Protein AF-A0A7S4F0G0-F1 (afdb_monomer)

Foldseek 3Di:
DLVVLLVVLLVVLVVLLVVVPDDDDDDDPVVLVLLLLLLVLCLVPDPPPDPVVVVLLVVLVVLLVLLVVLVVLPPAPVLLPADPLLRVQADPCQLVQLLVLQLCLVVDSRLQSNLVSLVSSLVSLVVSVVVSDVDDDLSHSLSSLLSSVSVNSDNRVSVSLSSNSNRNDDDPVSVVSSVSNSSSSSSNSVRDSPPPVVPPDPDPPPPPDDDDDDDDDDDDDDPDDDPPPPDDPDDDDDDDDDDDDDDDDDDDDDDDDDDDDDDPPPPDDDPDDDDDDDDDDDDDDDDDDDDDDDDDDDDDDDDDDDDDDDDDDDDDDDDDDPDPPQQFLVNLLVVVVVVPDDSVLSNLLSVLPTRDNPSSVVLSVLLVSCVVSVQDSVLLSVLVSVDVDSVSSVVSSVVVVVVVVVVVVDDDDDDDDDDDDDDDDDDDDDDDDDDDDD

Sequence (438 aa):
SVVRVSSQAMASIATGAFYAVKGDYADDVESQLVRGAVHTFLLDRAPIEFEWLESACAQDATLRDHASTLRAHGLSLADIGLPHDVCERCSADSFSVAIEHLEALSSSRHPQRKLKCILRAWDAVLGVLALCSDSPSADDYLPTMAYVLTRAELERLVSDVCCVVNFASREDFEEMWVFHFIAAVGLMAQLSPTSSPASQPPAPPLLSESSDEARSGGEREHTAWPDLSAQEPQSEPEAPSSEARPPRSRVFGRSSIPKSSLLPFGSSRLIGRSSLDTQRSPDAQAAAAGLASARTHPNAPPPPPPSLSPSGVPTTARPDSPTPASTTAADTAAMLEAMGYSRDDAELGARSFGSDVNSAVSFLSQLQRLVEMGFARGASVNALTSTRDPEQVVQLLLDQQDTTCATGAHGNTVAGVRRAPLPPGRPPPPPPPPPPPP

Secondary structure (DSSP, 8-state):
-HHHHHHHHHHHHHHHHHTTS-S-----HHHHHHHHHHHHHHHHH-----THHHHHHHHHHHHHHHHHHHHHTT--TTTTT--HHHHHH--GGGGHHHHHHHHHHHH--SHHHHHHHHHHHHHHHHHHHHHH-SS--HHHHHHHHHHHHHHTT-TTHHHHHHHHHHH----HHHHHHHHHHHHHHHHHTT--TT--GGGSPPPPP------------------PPP-TT----------------------------------------------------------------------PPPPPPPPPP---------PPPPPPP---HHHHHHHHHHTT--HHHHHHHHHHHTT-HHHHHHHHHHHHHHHHTT--HHHHHHHHHH-S-HHHHHHHHHHHHHHHHHHTTS--------PPPPPPPPPPPPPPPPPPP-

Nearest PDB structures (foldseek):
  2ot3-assembly1_A  TM=6.936E-01  e=2.668E-04  Homo sapiens
  4ae4-assembly1_B  TM=8.293E-01  e=8.302E-01  Homo sapiens

pLDDT: mean 70.06, std 25.3, range [25.81, 98.62]

InterPro domains:
  IPR003123 VPS9 domain [PF02204] (97-171)
  IPR003123 VPS9 domain [PS51205] (57-197)
  IPR003123 VPS9 domain [SM00167] (94-213)
  IPR009060 UBA-like superfamily [SSF46934] (314-364)
  IPR015940 Ubiquitin-associated domain [PS50030] (356-400)
  IPR015940 Ubiquitin-associated domain [SM00165] (329-366)
  IPR015940 Ubiquitin-associated domain [SM00165] (367-399)
  IPR037191 VPS9 domain superfamily [G3DSA:1.20.1050.80] (57-201)
  IPR037191 VPS9 domain superfamily [SSF109993] (58-194)
  IPR045046 Vacuolar protein sorting-associated protein 9-like [PTHR23101] (59-167)

Structure (mmCIF, N/CA/C/O backbone):
data_AF-A0A7S4F0G0-F1
#
_entry.id   AF-A0A7S4F0G0-F1
#
loop_
_atom_site.group_PDB
_atom_site.id
_atom_site.type_symbol
_atom_site.label_atom_id
_atom_site.label_alt_id
_atom_site.label_comp_id
_atom_site.label_asym_id
_atom_site.label_entity_id
_atom_site.label_seq_id
_atom_site.pdbx_PDB_ins_code
_atom_site.Cartn_x
_atom_site.Cartn_y
_atom_site.Cartn_z
_atom_site.occupancy
_atom_site.B_iso_or_equiv
_atom_site.auth_seq_id
_atom_site.auth_comp_id
_atom_site.auth_asym_id
_atom_site.auth_atom_id
_atom_site.pdbx_PDB_model_num
ATOM 1 N N . SER A 1 1 ? -2.093 20.672 18.613 1.00 33.50 1 SER A N 1
ATOM 2 C CA . SER A 1 1 ? -0.789 20.744 17.914 1.00 33.50 1 SER A CA 1
ATOM 3 C C . SER A 1 1 ? -0.595 19.572 16.954 1.00 33.50 1 SER A C 1
ATOM 5 O O . SER A 1 1 ? -0.256 19.835 15.812 1.00 33.50 1 SER A O 1
ATOM 7 N N . VAL A 1 2 ? -0.899 18.327 17.347 1.00 30.78 2 VAL A N 1
ATOM 8 C CA . VAL A 1 2 ? -0.796 17.110 16.500 1.00 30.78 2 VAL A CA 1
ATOM 9 C C . VAL A 1 2 ? -1.600 17.192 15.185 1.00 30.78 2 VAL A C 1
ATOM 11 O O . VAL A 1 2 ? -1.079 16.872 14.123 1.00 30.78 2 VAL A O 1
ATOM 14 N N . VAL A 1 3 ? -2.817 17.747 15.214 1.00 33.41 3 VAL A N 1
ATOM 15 C CA . VAL A 1 3 ? -3.686 17.869 14.020 1.00 33.41 3 VAL A CA 1
ATOM 16 C C . VAL A 1 3 ? -3.116 18.809 12.938 1.00 33.41 3 VAL A C 1
ATOM 18 O O . VAL A 1 3 ? -3.305 18.567 11.751 1.00 33.41 3 VAL A O 1
ATOM 21 N N . ARG A 1 4 ? -2.357 19.852 13.314 1.00 34.34 4 ARG A N 1
ATOM 22 C CA . ARG A 1 4 ? -1.739 20.783 12.342 1.00 34.34 4 ARG A CA 1
ATOM 23 C C . ARG A 1 4 ? -0.532 20.179 11.619 1.00 34.34 4 ARG A C 1
ATOM 25 O O . ARG A 1 4 ? -0.258 20.562 10.490 1.00 34.34 4 ARG A O 1
ATOM 32 N N . VAL A 1 5 ? 0.173 19.245 12.258 1.00 41.19 5 VAL A N 1
ATOM 33 C CA . VAL A 1 5 ? 1.336 18.567 11.660 1.00 41.19 5 VAL A CA 1
ATOM 34 C C . VAL A 1 5 ? 0.882 17.543 10.611 1.00 41.19 5 VAL A C 1
ATOM 36 O O . VAL A 1 5 ? 1.520 17.412 9.571 1.00 41.19 5 VAL A O 1
ATOM 39 N N . SER A 1 6 ? -0.268 16.893 10.828 1.00 46.94 6 SER A N 1
ATOM 40 C CA . SER A 1 6 ? -0.843 15.913 9.895 1.00 46.94 6 SER A CA 1
ATOM 41 C C . SER A 1 6 ? -1.266 16.539 8.554 1.00 46.94 6 SER A C 1
ATOM 43 O O . SER A 1 6 ? -0.941 16.001 7.496 1.00 46.94 6 SER A O 1
ATOM 45 N N . SER A 1 7 ? -1.889 17.729 8.560 1.00 41.97 7 SER A N 1
ATOM 46 C CA . SER A 1 7 ? -2.300 18.388 7.307 1.00 41.97 7 SER A CA 1
ATOM 47 C C . SER A 1 7 ? -1.109 18.844 6.459 1.00 41.97 7 SER A C 1
ATOM 49 O O . SER A 1 7 ? -1.163 18.777 5.235 1.00 41.97 7 SER A O 1
ATOM 51 N N . GLN A 1 8 ? -0.021 19.290 7.094 1.00 43.97 8 GLN A N 1
ATOM 52 C CA . GLN A 1 8 ? 1.176 19.763 6.397 1.00 43.97 8 GLN A CA 1
ATOM 53 C C . GLN A 1 8 ? 2.011 18.600 5.836 1.00 43.97 8 GLN A C 1
ATOM 55 O O . GLN A 1 8 ? 2.534 18.705 4.729 1.00 43.97 8 GLN A O 1
ATOM 60 N N . ALA A 1 9 ? 2.069 17.471 6.550 1.00 47.88 9 ALA A N 1
ATOM 61 C CA . ALA A 1 9 ? 2.678 16.230 6.072 1.00 47.88 9 ALA A CA 1
ATOM 62 C C . ALA A 1 9 ? 1.962 15.683 4.827 1.00 47.88 9 ALA A C 1
ATOM 64 O O . ALA A 1 9 ? 2.594 15.432 3.802 1.00 47.88 9 ALA A O 1
ATOM 65 N N . MET A 1 10 ? 0.630 15.591 4.884 1.00 50.41 10 MET A N 1
ATOM 66 C CA . MET A 1 10 ? -0.190 15.133 3.760 1.00 50.41 10 MET A CA 1
ATOM 67 C C . MET A 1 10 ? -0.131 16.100 2.575 1.00 50.41 10 MET A C 1
ATOM 69 O O . MET A 1 10 ? -0.079 15.653 1.433 1.00 50.41 10 MET A O 1
ATOM 73 N N . ALA A 1 11 ? -0.057 17.411 2.828 1.00 48.53 11 ALA A N 1
ATOM 74 C CA . ALA A 1 11 ? 0.151 18.407 1.782 1.00 48.53 11 ALA A CA 1
ATOM 75 C C . ALA A 1 11 ? 1.522 18.257 1.102 1.00 48.53 11 ALA A C 1
ATOM 77 O O . ALA A 1 11 ? 1.584 18.346 -0.120 1.00 48.53 11 ALA A O 1
ATOM 78 N N . SER A 1 12 ? 2.606 17.971 1.835 1.00 47.66 12 SER A N 1
ATOM 79 C CA . SER A 1 12 ? 3.923 17.708 1.228 1.00 47.66 12 SER A CA 1
ATOM 80 C C . SER A 1 12 ? 3.946 16.416 0.406 1.00 47.66 12 SER A C 1
ATOM 82 O O . SER A 1 12 ? 4.486 16.416 -0.699 1.00 47.66 12 SER A O 1
ATOM 84 N N . ILE A 1 13 ? 3.312 15.342 0.893 1.00 49.19 13 ILE A N 1
ATOM 85 C CA . ILE A 1 13 ? 3.186 14.072 0.155 1.00 49.19 13 ILE A CA 1
ATOM 86 C C . ILE A 1 13 ? 2.348 14.273 -1.119 1.00 49.19 13 ILE A C 1
ATOM 88 O O . ILE A 1 13 ? 2.751 13.849 -2.202 1.00 49.19 13 ILE A O 1
ATOM 92 N N . ALA A 1 14 ? 1.222 14.987 -1.018 1.00 47.66 14 ALA A N 1
ATOM 93 C CA . ALA A 1 14 ? 0.362 15.309 -2.156 1.00 47.66 14 ALA A CA 1
ATOM 94 C C . ALA A 1 14 ? 1.043 16.254 -3.160 1.00 47.66 14 ALA A C 1
ATOM 96 O O . ALA A 1 14 ? 0.890 16.080 -4.366 1.00 47.66 14 ALA A O 1
ATOM 97 N N . THR A 1 15 ? 1.836 17.221 -2.685 1.00 45.41 15 THR A N 1
ATOM 98 C CA . THR A 1 15 ? 2.580 18.150 -3.550 1.00 45.41 15 THR A CA 1
ATOM 99 C C . THR A 1 15 ? 3.685 17.420 -4.313 1.00 45.41 15 THR A C 1
ATOM 101 O O . THR A 1 15 ? 3.851 17.667 -5.503 1.00 45.41 15 THR A O 1
ATOM 104 N N . GLY A 1 16 ? 4.383 16.468 -3.680 1.00 41.62 16 GLY A N 1
ATOM 105 C CA . GLY A 1 16 ? 5.347 15.597 -4.362 1.00 41.62 16 GLY A CA 1
ATOM 106 C C . GLY A 1 16 ? 4.706 14.752 -5.469 1.00 41.62 16 GLY A C 1
ATOM 107 O O . GLY A 1 16 ? 5.236 14.689 -6.576 1.00 41.62 16 GLY A O 1
ATOM 108 N N . ALA A 1 17 ? 3.516 14.194 -5.216 1.00 44.31 17 ALA A N 1
ATOM 109 C CA . ALA A 1 17 ? 2.753 13.447 -6.219 1.00 44.31 17 ALA A CA 1
ATOM 110 C C . ALA A 1 17 ? 2.306 14.324 -7.408 1.00 44.31 17 ALA A C 1
ATOM 112 O O . ALA A 1 17 ? 2.308 13.871 -8.551 1.00 44.31 17 ALA A O 1
ATOM 113 N N . PHE A 1 18 ? 1.971 15.595 -7.162 1.00 37.12 18 PHE A N 1
ATOM 114 C CA . PHE A 1 18 ? 1.452 16.510 -8.186 1.00 37.12 18 PHE A CA 1
ATOM 115 C C . PHE A 1 18 ? 2.499 16.944 -9.229 1.00 37.12 18 PHE A C 1
ATOM 117 O O . PHE A 1 18 ? 2.141 17.254 -10.365 1.00 37.12 18 PHE A O 1
ATOM 124 N N . TYR A 1 19 ? 3.793 16.944 -8.884 1.00 37.31 19 TYR A N 1
ATOM 125 C CA . TYR A 1 19 ? 4.866 17.315 -9.819 1.00 37.31 19 TYR A CA 1
ATOM 126 C C . TYR A 1 19 ? 5.300 16.180 -10.763 1.00 37.31 19 TYR A C 1
ATOM 128 O O . TYR A 1 19 ? 5.999 16.446 -11.739 1.00 37.31 19 TYR A O 1
ATOM 136 N N . ALA A 1 20 ? 4.846 14.942 -10.543 1.00 43.34 20 ALA A N 1
ATOM 137 C CA . ALA A 1 20 ? 5.181 13.797 -11.397 1.00 43.34 20 ALA A CA 1
ATOM 138 C C . ALA A 1 2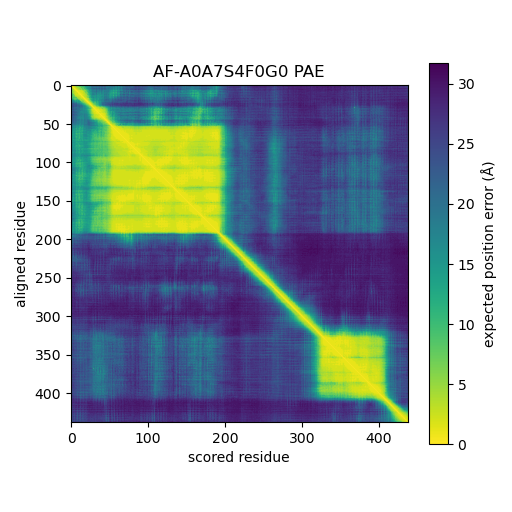0 ? 4.271 13.640 -12.640 1.00 43.34 20 ALA A C 1
ATOM 140 O O . ALA A 1 20 ? 4.568 12.829 -13.512 1.00 43.34 20 ALA A O 1
ATOM 141 N N . VAL A 1 21 ? 3.190 14.424 -12.765 1.00 39.91 21 VAL A N 1
ATOM 142 C CA . VAL A 1 21 ? 2.089 14.175 -13.729 1.00 39.91 21 VAL A CA 1
ATOM 143 C C . VAL A 1 21 ? 2.139 15.068 -14.990 1.00 39.91 21 VAL A C 1
ATOM 145 O O . VAL A 1 21 ? 1.178 15.165 -15.743 1.00 39.91 21 VAL A O 1
ATOM 148 N N . LYS A 1 22 ? 3.266 15.722 -15.303 1.00 34.12 22 LYS A N 1
ATOM 149 C CA . LYS A 1 22 ? 3.397 16.511 -16.550 1.00 34.12 22 LYS A CA 1
ATOM 150 C C . LYS A 1 22 ? 4.580 16.077 -17.413 1.00 34.12 22 LYS A C 1
ATOM 152 O O . LYS A 1 22 ? 5.596 16.760 -17.493 1.00 34.12 22 LYS A O 1
ATOM 157 N N . GLY A 1 23 ? 4.408 14.956 -18.104 1.00 34.44 23 GLY A N 1
ATOM 158 C CA . GLY A 1 23 ? 5.211 14.579 -19.265 1.00 34.44 23 GLY A CA 1
ATOM 159 C C . GLY A 1 23 ? 4.312 13.893 -20.288 1.00 34.44 23 GLY A C 1
ATOM 160 O O . GLY A 1 23 ? 3.770 12.835 -19.991 1.00 34.44 23 GLY A O 1
ATOM 161 N N . ASP A 1 24 ? 4.116 14.532 -21.442 1.00 36.62 24 ASP A N 1
ATOM 162 C CA . ASP A 1 24 ? 3.198 14.095 -22.497 1.00 36.62 24 ASP A CA 1
ATOM 163 C C . ASP A 1 24 ? 3.454 12.657 -22.976 1.00 36.62 24 ASP A C 1
ATOM 165 O O . ASP A 1 24 ? 4.593 12.201 -23.113 1.00 36.62 24 ASP A O 1
ATOM 169 N N . TYR A 1 25 ? 2.336 11.980 -23.236 1.00 49.03 25 TYR A N 1
ATOM 170 C CA . TYR A 1 25 ? 2.184 10.610 -23.712 1.00 49.03 25 TYR A CA 1
ATOM 171 C C . TYR A 1 25 ? 2.980 10.330 -24.998 1.00 49.03 25 TYR A C 1
ATOM 173 O O . TYR A 1 25 ? 2.712 10.907 -26.052 1.00 49.03 25 TYR A O 1
ATOM 181 N N . ALA A 1 26 ? 3.881 9.352 -24.928 1.00 36.47 26 ALA A N 1
ATOM 182 C CA . ALA A 1 26 ? 4.261 8.530 -26.069 1.00 36.47 26 ALA A CA 1
ATOM 183 C C . ALA A 1 26 ? 4.298 7.070 -25.598 1.00 36.47 26 ALA A C 1
ATOM 185 O O . ALA A 1 26 ? 5.057 6.725 -24.689 1.00 36.47 26 ALA A O 1
ATOM 186 N N . ASP A 1 27 ? 3.411 6.268 -26.185 1.00 48.53 27 ASP A N 1
ATOM 187 C CA . ASP A 1 27 ? 3.235 4.840 -25.945 1.00 48.53 27 ASP A CA 1
ATOM 188 C C . ASP A 1 27 ? 4.550 4.082 -26.129 1.00 48.53 27 ASP A C 1
ATOM 190 O O . ASP A 1 27 ? 5.082 4.028 -27.233 1.00 48.53 27 ASP A O 1
ATOM 194 N N . ASP A 1 28 ? 5.047 3.460 -25.060 1.00 54.38 28 ASP A N 1
ATOM 195 C CA . ASP A 1 28 ? 5.858 2.254 -25.194 1.00 54.38 28 ASP A CA 1
ATOM 196 C C . ASP A 1 28 ? 5.928 1.502 -23.860 1.00 54.38 28 ASP A C 1
ATOM 198 O O . ASP A 1 28 ? 6.477 1.989 -22.867 1.00 54.38 28 ASP A O 1
ATOM 202 N N . VAL A 1 29 ? 5.420 0.266 -23.848 1.00 52.53 29 VAL A N 1
ATOM 203 C CA . VAL A 1 29 ? 5.641 -0.721 -22.768 1.00 52.53 29 VAL A CA 1
ATOM 204 C C . VAL A 1 29 ? 7.148 -0.891 -22.505 1.00 52.53 29 VAL A C 1
ATOM 206 O O . VAL A 1 29 ? 7.593 -1.111 -21.379 1.00 52.53 29 VAL A O 1
ATOM 209 N N . GLU A 1 30 ? 7.953 -0.696 -23.550 1.00 49.38 30 GLU A N 1
ATOM 210 C CA . GLU A 1 30 ? 9.411 -0.666 -23.523 1.00 49.38 30 GLU A CA 1
ATOM 211 C C . GLU A 1 30 ? 9.984 0.499 -22.692 1.00 49.38 30 GLU A C 1
ATOM 213 O O . GLU A 1 30 ? 10.935 0.307 -21.933 1.00 49.38 30 GLU A O 1
ATOM 218 N N . SER A 1 31 ? 9.357 1.677 -22.737 1.00 56.19 31 SER A N 1
ATOM 219 C CA . SER A 1 31 ? 9.749 2.863 -21.962 1.00 56.19 31 SER A CA 1
ATOM 220 C C . SER A 1 31 ? 9.492 2.673 -20.465 1.00 56.19 31 SER A C 1
ATOM 222 O O . SER A 1 31 ? 10.307 3.078 -19.633 1.00 56.19 31 SER A O 1
ATOM 224 N N . GLN A 1 32 ? 8.402 1.990 -20.099 1.00 52.91 32 GLN A N 1
ATOM 225 C CA . GLN A 1 32 ? 8.109 1.670 -18.699 1.00 52.91 32 GLN A CA 1
ATOM 226 C C . GLN A 1 32 ? 9.092 0.641 -18.125 1.00 52.91 32 GLN A C 1
ATOM 228 O O . GLN A 1 32 ? 9.574 0.809 -17.003 1.00 52.91 32 GLN A O 1
ATOM 233 N N . LEU A 1 33 ? 9.456 -0.382 -18.908 1.00 52.97 33 LEU A N 1
ATOM 234 C CA . LEU A 1 33 ? 10.421 -1.403 -18.490 1.00 52.97 33 LEU A CA 1
ATOM 235 C C . LEU A 1 33 ? 11.829 -0.812 -18.300 1.00 52.97 33 LEU A C 1
ATOM 237 O O . LEU A 1 33 ? 12.488 -1.095 -17.299 1.00 52.97 33 LEU A O 1
ATOM 241 N N . VAL A 1 34 ? 12.270 0.048 -19.226 1.00 54.84 34 VAL A N 1
ATOM 242 C CA . VAL A 1 34 ? 13.569 0.739 -19.147 1.00 54.84 34 VAL A CA 1
ATOM 243 C C . VAL A 1 34 ? 13.591 1.743 -17.993 1.00 54.84 34 VAL A C 1
ATOM 245 O O . VAL A 1 34 ? 14.572 1.782 -17.251 1.00 54.84 34 VAL A O 1
ATOM 248 N N . ARG A 1 35 ? 12.506 2.499 -17.760 1.00 60.53 35 ARG A N 1
ATOM 249 C CA . ARG A 1 35 ? 12.394 3.356 -16.565 1.00 60.53 35 ARG A CA 1
ATOM 250 C C . ARG A 1 35 ? 12.496 2.540 -15.286 1.00 60.53 35 ARG A C 1
ATOM 252 O O . ARG A 1 35 ? 13.270 2.919 -14.416 1.00 60.53 35 ARG A O 1
ATOM 259 N N . GLY A 1 36 ? 11.780 1.419 -15.190 1.00 56.19 36 GLY A N 1
ATOM 260 C CA . GLY A 1 36 ? 11.868 0.513 -14.046 1.00 56.19 36 GLY A CA 1
ATOM 261 C C . GLY A 1 36 ? 13.302 0.038 -13.801 1.00 56.19 36 GLY A C 1
ATOM 262 O O . GLY A 1 36 ? 13.821 0.211 -12.706 1.00 56.19 36 GLY A O 1
ATOM 263 N N . ALA A 1 37 ? 13.971 -0.465 -14.839 1.00 53.44 37 ALA A N 1
ATOM 264 C CA . ALA A 1 37 ? 15.343 -0.971 -14.788 1.00 53.44 37 ALA A CA 1
ATOM 265 C C . ALA A 1 37 ? 16.387 0.084 -14.372 1.00 53.44 37 ALA A C 1
ATOM 267 O O . ALA A 1 37 ? 17.192 -0.157 -13.468 1.00 53.44 37 ALA A O 1
ATOM 268 N N . VAL A 1 38 ? 16.357 1.267 -14.994 1.00 58.50 38 VAL A N 1
ATOM 269 C CA . VAL A 1 38 ? 17.258 2.385 -14.663 1.00 58.50 38 VAL A CA 1
ATOM 270 C C . VAL A 1 38 ? 17.012 2.862 -13.233 1.00 58.50 38 VAL A C 1
ATOM 272 O O . VAL A 1 38 ? 17.955 3.146 -12.495 1.00 58.50 38 VAL A O 1
ATOM 275 N N . HIS A 1 39 ? 15.751 2.895 -12.807 1.00 59.16 39 HIS A N 1
ATOM 276 C CA . HIS A 1 39 ? 15.385 3.312 -11.464 1.00 59.16 39 HIS A CA 1
ATOM 277 C C . HIS A 1 39 ? 15.866 2.327 -10.393 1.00 59.16 39 HIS A C 1
ATOM 279 O O . HIS A 1 39 ? 16.403 2.734 -9.361 1.00 59.16 39 HIS A O 1
ATOM 285 N N . THR A 1 40 ? 15.719 1.026 -10.642 1.00 55.09 40 THR A N 1
ATOM 286 C CA . THR A 1 40 ? 16.234 -0.031 -9.764 1.00 55.09 40 THR A CA 1
ATOM 287 C C . THR A 1 40 ? 17.749 0.054 -9.635 1.00 55.09 40 THR A C 1
ATOM 289 O O . THR A 1 40 ? 18.269 -0.009 -8.524 1.00 55.09 40 THR A O 1
ATOM 292 N N . PHE A 1 41 ? 18.455 0.278 -10.746 1.00 57.22 41 PHE A N 1
ATOM 293 C CA . PHE A 1 41 ? 19.907 0.434 -10.748 1.00 57.22 41 PHE A CA 1
ATOM 294 C C . PHE A 1 41 ? 20.375 1.655 -9.936 1.00 57.22 41 PHE A C 1
ATOM 296 O O . PHE A 1 41 ? 21.350 1.565 -9.187 1.00 57.22 41 PHE A O 1
ATOM 303 N N . LEU A 1 42 ? 19.672 2.788 -10.046 1.00 59.78 42 LEU A N 1
ATOM 304 C CA . LEU A 1 42 ? 20.006 4.009 -9.307 1.00 59.78 42 LEU A CA 1
ATOM 305 C C . LEU A 1 42 ? 19.760 3.870 -7.799 1.00 59.78 42 LEU A C 1
ATOM 307 O O . LEU A 1 42 ? 20.603 4.300 -7.011 1.00 59.78 42 LEU A O 1
ATOM 311 N N . LEU A 1 43 ? 18.653 3.236 -7.398 1.00 62.22 43 LEU A N 1
ATOM 312 C CA . LEU A 1 43 ? 18.324 3.023 -5.984 1.00 62.22 43 LEU A CA 1
ATOM 313 C C . LEU A 1 43 ? 19.268 2.041 -5.276 1.00 62.22 43 LEU A C 1
ATOM 315 O O . LEU A 1 43 ? 19.453 2.151 -4.066 1.00 62.22 43 LEU A O 1
ATOM 319 N N . ASP A 1 44 ? 19.852 1.086 -6.002 1.00 61.38 44 ASP A N 1
ATOM 320 C CA . ASP A 1 44 ? 20.694 0.044 -5.402 1.00 61.38 44 ASP A CA 1
ATOM 321 C C . ASP A 1 44 ? 22.172 0.464 -5.274 1.00 61.38 44 ASP A C 1
ATOM 323 O O . ASP A 1 44 ? 22.905 -0.060 -4.435 1.00 61.38 44 ASP A O 1
ATOM 327 N N . ARG A 1 45 ? 22.630 1.438 -6.079 1.00 55.25 45 ARG A N 1
ATOM 328 C CA . ARG A 1 45 ? 24.043 1.867 -6.115 1.00 55.25 45 ARG A CA 1
ATOM 329 C C . ARG A 1 45 ? 24.354 3.219 -5.501 1.00 55.25 45 ARG A C 1
ATOM 331 O O . ARG A 1 45 ? 25.512 3.445 -5.146 1.00 55.25 45 ARG A O 1
ATOM 338 N N . ALA A 1 46 ? 23.378 4.106 -5.374 1.00 52.47 46 ALA A N 1
ATOM 339 C CA . ALA A 1 46 ? 23.581 5.388 -4.725 1.00 52.47 46 ALA A CA 1
ATOM 340 C C . ALA A 1 46 ? 22.690 5.449 -3.481 1.00 52.47 46 ALA A C 1
ATOM 342 O O . ALA A 1 46 ? 21.467 5.427 -3.624 1.00 52.47 46 ALA A O 1
ATOM 343 N N . PRO A 1 47 ? 23.250 5.561 -2.260 1.00 52.28 47 PRO A N 1
ATOM 344 C CA . PRO A 1 47 ? 22.486 6.104 -1.152 1.00 52.28 47 PRO A CA 1
ATOM 345 C C . PRO A 1 47 ? 22.228 7.568 -1.508 1.00 52.28 47 PRO A C 1
ATOM 347 O O . PRO A 1 47 ? 23.034 8.447 -1.215 1.00 52.28 47 PRO A O 1
ATOM 350 N N . ILE A 1 48 ? 21.163 7.821 -2.267 1.00 53.94 48 ILE A N 1
ATOM 351 C CA . ILE A 1 48 ? 20.749 9.181 -2.559 1.00 53.94 48 ILE A CA 1
ATOM 352 C C . ILE A 1 48 ? 20.204 9.713 -1.236 1.00 53.94 48 ILE A C 1
ATOM 354 O O . ILE A 1 48 ? 19.111 9.341 -0.804 1.00 53.94 48 ILE A O 1
ATOM 358 N N . GLU A 1 49 ? 21.021 10.515 -0.555 1.00 48.88 49 GLU A N 1
ATOM 359 C CA . GLU A 1 49 ? 20.621 11.307 0.603 1.00 48.88 49 GLU A CA 1
ATOM 360 C C . GLU A 1 49 ? 19.618 12.347 0.121 1.00 48.88 49 GLU A C 1
ATOM 362 O O . GLU A 1 49 ? 19.950 13.461 -0.276 1.00 48.88 49 GLU A O 1
ATOM 367 N N . PHE A 1 50 ? 18.364 11.931 0.057 1.00 60.03 50 PHE A N 1
ATOM 368 C CA . PHE A 1 50 ? 17.288 12.829 -0.269 1.00 60.03 50 PHE A CA 1
ATOM 369 C C . PHE A 1 50 ? 16.915 13.648 0.966 1.00 60.03 50 PHE A C 1
ATOM 371 O O . PHE A 1 50 ? 16.659 13.104 2.031 1.00 60.03 50 PHE A O 1
ATOM 378 N N . GLU A 1 51 ? 16.830 14.964 0.827 1.00 54.91 51 GLU A N 1
ATOM 379 C CA . GLU A 1 51 ? 16.497 15.882 1.927 1.00 54.91 51 GLU A CA 1
ATOM 380 C C . GLU A 1 51 ? 15.097 15.609 2.525 1.00 54.91 51 GLU A C 1
ATOM 382 O O . GLU A 1 51 ? 14.855 15.816 3.713 1.00 54.91 51 GLU A O 1
ATOM 387 N N . TRP A 1 52 ? 14.175 15.029 1.743 1.00 63.97 52 TRP A N 1
ATOM 388 C CA . TRP A 1 52 ? 12.872 14.580 2.254 1.00 63.97 52 TRP A CA 1
ATOM 389 C C . TRP A 1 52 ? 12.958 13.393 3.215 1.00 63.97 52 TRP A C 1
ATOM 391 O O . TRP A 1 52 ? 11.982 13.106 3.910 1.00 63.97 52 TRP A O 1
ATOM 401 N N . LEU A 1 53 ? 14.101 12.707 3.276 1.00 72.19 53 LEU A N 1
ATOM 402 C CA . LEU A 1 53 ? 14.290 11.549 4.137 1.00 72.19 53 LEU A CA 1
ATOM 403 C C . LEU A 1 53 ? 14.210 11.950 5.615 1.00 72.19 53 LEU A C 1
ATOM 405 O O . LEU A 1 53 ? 13.616 11.212 6.390 1.00 72.19 53 LEU A O 1
ATOM 409 N N . GLU A 1 54 ? 14.709 13.127 6.009 1.00 81.69 54 GLU A N 1
ATOM 410 C CA . GLU A 1 54 ? 14.660 13.565 7.413 1.00 81.69 54 GLU A CA 1
ATOM 411 C C . GLU A 1 54 ? 13.229 13.866 7.872 1.00 81.69 54 GLU A C 1
ATOM 413 O O . GLU A 1 54 ? 12.791 13.399 8.927 1.00 81.69 54 GLU A O 1
ATOM 418 N N . SER A 1 55 ? 12.467 14.596 7.049 1.00 86.56 55 SER A N 1
ATOM 419 C CA . SER A 1 55 ? 11.062 14.897 7.338 1.00 86.56 55 SER A CA 1
ATOM 420 C C . SER A 1 55 ? 10.210 13.625 7.356 1.00 86.56 55 SER A C 1
ATOM 422 O O . SER A 1 55 ? 9.430 13.426 8.290 1.00 86.56 55 SER A O 1
ATOM 424 N N . ALA A 1 56 ? 10.411 12.729 6.382 1.00 88.62 56 ALA A N 1
ATOM 425 C CA . ALA A 1 56 ? 9.735 11.436 6.339 1.00 88.62 56 ALA A CA 1
ATOM 426 C C . ALA A 1 56 ? 10.085 10.569 7.560 1.00 88.62 56 ALA A C 1
ATOM 428 O O . ALA A 1 56 ? 9.181 10.018 8.177 1.00 88.62 56 ALA A O 1
ATOM 429 N N . CYS A 1 57 ? 11.354 10.520 7.985 1.00 90.25 57 CYS A N 1
ATOM 430 C CA . CYS A 1 57 ? 11.769 9.754 9.165 1.00 90.25 57 CYS A CA 1
ATOM 431 C C . CYS A 1 57 ? 11.119 10.263 10.464 1.00 90.25 57 CYS A C 1
ATOM 433 O O . CYS A 1 57 ? 10.709 9.462 11.307 1.00 90.25 57 CYS A O 1
ATOM 435 N N . ALA A 1 58 ? 10.994 11.583 10.641 1.00 92.56 58 ALA A N 1
ATOM 436 C CA . ALA A 1 58 ? 10.304 12.145 11.805 1.00 92.56 58 ALA A CA 1
ATOM 437 C C . ALA A 1 58 ? 8.801 11.800 11.806 1.00 92.56 58 ALA A C 1
ATOM 439 O O . ALA A 1 58 ? 8.216 11.496 12.853 1.00 92.56 58 ALA A O 1
ATOM 440 N N . GLN A 1 59 ? 8.175 11.817 10.627 1.00 94.75 59 GLN A N 1
ATOM 441 C CA . GLN A 1 59 ? 6.773 11.436 10.463 1.00 94.75 59 GLN A CA 1
ATOM 442 C C . GLN A 1 59 ? 6.560 9.930 10.661 1.00 94.75 59 GLN A C 1
ATOM 444 O O . GLN A 1 59 ? 5.587 9.551 11.309 1.00 94.75 59 GLN A O 1
ATOM 449 N N . ASP A 1 60 ? 7.488 9.088 10.199 1.00 96.31 60 ASP A N 1
ATOM 450 C CA . ASP A 1 60 ? 7.491 7.642 10.445 1.00 96.31 60 ASP A CA 1
ATOM 451 C C . ASP A 1 60 ? 7.445 7.340 11.942 1.00 96.31 60 ASP A C 1
ATOM 453 O O . ASP A 1 60 ? 6.604 6.565 12.394 1.00 96.31 60 ASP A O 1
ATOM 457 N N . ALA A 1 61 ? 8.310 7.990 12.729 1.00 95.88 61 ALA A N 1
ATOM 458 C CA . ALA A 1 61 ? 8.305 7.830 14.179 1.00 95.88 61 ALA A CA 1
ATOM 459 C C . ALA A 1 61 ? 6.972 8.258 14.803 1.00 95.88 61 ALA A C 1
ATOM 461 O O . ALA A 1 61 ? 6.392 7.514 15.590 1.00 95.88 61 ALA A O 1
ATOM 462 N N . THR A 1 62 ? 6.444 9.408 14.380 1.00 96.50 62 THR A N 1
ATOM 463 C CA . THR A 1 62 ? 5.167 9.930 14.881 1.00 96.50 62 THR A CA 1
ATOM 464 C C . THR A 1 62 ? 4.000 8.983 14.582 1.00 96.50 62 THR A C 1
ATOM 466 O O . THR A 1 62 ? 3.200 8.696 15.473 1.00 96.50 62 THR A O 1
ATOM 469 N N . LEU A 1 63 ? 3.890 8.479 13.347 1.00 96.62 63 LEU A N 1
ATOM 470 C CA . LEU A 1 63 ? 2.819 7.555 12.961 1.00 96.62 63 LEU A CA 1
ATOM 471 C C . LEU A 1 63 ? 2.957 6.196 13.645 1.00 96.62 63 LEU A C 1
ATOM 473 O O . LEU A 1 63 ? 1.947 5.626 14.053 1.00 96.62 63 LEU A O 1
ATOM 477 N N . ARG A 1 64 ? 4.183 5.695 13.817 1.00 97.12 64 ARG A N 1
ATOM 478 C CA . ARG A 1 64 ? 4.448 4.438 14.525 1.00 97.12 64 ARG A CA 1
ATOM 479 C C . ARG A 1 64 ? 4.038 4.520 15.994 1.00 97.12 64 ARG A C 1
ATOM 481 O O . ARG A 1 64 ? 3.333 3.637 16.483 1.00 97.12 64 ARG A O 1
ATOM 488 N N . ASP A 1 65 ? 4.422 5.595 16.679 1.00 97.44 65 ASP A N 1
ATOM 489 C CA . ASP A 1 65 ? 4.053 5.832 18.078 1.00 97.44 65 ASP A CA 1
ATOM 490 C C . ASP A 1 65 ? 2.533 5.994 18.228 1.00 97.44 65 ASP A C 1
ATOM 492 O O . ASP A 1 65 ? 1.922 5.474 19.168 1.00 97.44 65 ASP A O 1
ATOM 496 N N . HIS A 1 66 ? 1.898 6.660 17.261 1.00 97.31 66 HIS A N 1
ATOM 497 C CA . HIS A 1 66 ? 0.450 6.807 17.217 1.00 97.31 66 HIS A CA 1
ATOM 498 C C . HIS A 1 66 ? -0.269 5.465 17.010 1.00 97.31 66 HIS A C 1
ATOM 500 O O . HIS A 1 66 ? -1.161 5.129 17.789 1.00 97.31 66 HIS A O 1
ATOM 506 N N . ALA A 1 67 ? 0.157 4.657 16.036 1.00 97.12 67 ALA A N 1
ATOM 507 C CA . ALA A 1 67 ? -0.377 3.316 15.801 1.00 97.12 67 ALA A CA 1
ATOM 508 C C . ALA A 1 67 ? -0.202 2.409 17.032 1.00 97.12 67 ALA A C 1
ATOM 510 O O . ALA A 1 67 ? -1.135 1.715 17.433 1.00 97.12 67 ALA A O 1
ATOM 511 N N . SER A 1 68 ? 0.965 2.460 17.683 1.00 97.19 68 SER A N 1
ATOM 512 C CA . SER A 1 68 ? 1.220 1.762 18.951 1.00 97.19 68 SER A CA 1
ATOM 513 C C . SER A 1 68 ? 0.245 2.200 20.050 1.00 97.19 68 SER A C 1
ATOM 515 O O . SER A 1 68 ? -0.351 1.364 20.731 1.00 97.19 68 SER A O 1
ATOM 517 N N . THR A 1 69 ? -0.002 3.508 20.167 1.00 96.69 69 THR A N 1
ATOM 518 C CA . THR A 1 69 ? -0.970 4.063 21.122 1.00 96.69 69 THR A CA 1
ATOM 519 C C . THR A 1 69 ? -2.386 3.564 20.839 1.00 96.69 69 THR A C 1
ATOM 521 O O . THR A 1 69 ? -3.046 3.086 21.760 1.00 96.69 69 THR A O 1
ATOM 524 N N . LEU A 1 70 ? -2.858 3.620 19.590 1.00 96.00 70 LEU A N 1
ATOM 525 C CA . LEU A 1 70 ? -4.191 3.135 19.204 1.00 96.00 70 LEU A CA 1
ATOM 526 C C . LEU A 1 70 ? -4.371 1.643 19.521 1.00 96.00 70 LEU A C 1
ATOM 528 O O . LEU A 1 70 ? -5.399 1.246 20.070 1.00 96.00 70 LEU A O 1
ATOM 532 N N . ARG A 1 71 ? -3.345 0.825 19.258 1.00 95.31 71 ARG A N 1
ATOM 533 C CA . ARG A 1 71 ? -3.348 -0.601 19.610 1.00 95.31 71 ARG A CA 1
ATOM 534 C C . ARG A 1 71 ? -3.397 -0.840 21.112 1.00 95.31 71 ARG A C 1
ATOM 536 O O . ARG A 1 71 ? -4.174 -1.677 21.560 1.00 95.31 71 ARG A O 1
ATOM 543 N N . ALA A 1 72 ? -2.603 -0.102 21.889 1.00 95.94 72 ALA A N 1
ATOM 544 C CA . ALA A 1 72 ? -2.592 -0.215 23.347 1.00 95.94 72 ALA A CA 1
ATOM 545 C C . ALA A 1 72 ? -3.952 0.142 23.974 1.00 95.94 72 ALA A C 1
ATOM 547 O O . ALA A 1 72 ? -4.318 -0.421 25.002 1.00 95.94 72 ALA A O 1
ATOM 548 N N . HIS A 1 73 ? -4.716 1.032 23.334 1.00 95.69 73 HIS A N 1
ATOM 549 C CA . HIS A 1 73 ? -6.080 1.382 23.744 1.00 95.69 73 HIS A CA 1
ATOM 550 C C . HIS A 1 73 ? -7.143 0.389 23.253 1.00 95.69 73 HIS A C 1
ATOM 552 O O . HIS A 1 73 ? -8.313 0.548 23.585 1.00 95.69 73 HIS A O 1
ATOM 558 N N . GLY A 1 74 ? -6.755 -0.644 22.500 1.00 95.00 74 GLY A N 1
ATOM 559 C CA . GLY A 1 74 ? -7.675 -1.674 22.034 1.00 95.00 74 GLY A CA 1
ATOM 560 C C . GLY A 1 74 ? -8.662 -1.179 20.980 1.00 95.00 74 GLY A C 1
ATOM 561 O O . GLY A 1 74 ? -9.811 -1.609 21.014 1.00 95.00 74 GLY A O 1
ATOM 562 N N . LEU A 1 75 ? -8.220 -0.301 20.064 1.00 94.81 75 LEU A N 1
ATOM 563 C CA . LEU A 1 75 ? -9.030 0.173 18.937 1.00 94.81 75 LEU A CA 1
ATOM 564 C C . LEU A 1 75 ? -9.787 -1.000 18.285 1.00 94.81 75 LEU A C 1
ATOM 566 O O . LEU A 1 75 ? -9.183 -2.011 17.907 1.00 94.81 75 LEU A O 1
ATOM 570 N N . SER A 1 76 ? -11.105 -0.862 18.169 1.00 95.25 76 SER A N 1
ATOM 571 C CA . SER A 1 76 ? -12.010 -1.853 17.586 1.00 95.25 76 SER A CA 1
ATOM 572 C C . SER A 1 76 ? -12.503 -1.429 16.198 1.00 95.25 76 SER A C 1
ATOM 574 O O . SER A 1 76 ? -12.351 -0.280 15.787 1.00 95.25 76 SER A O 1
ATOM 576 N N . LEU A 1 77 ? -13.117 -2.365 15.465 1.00 95.12 77 LEU A N 1
ATOM 577 C CA . LEU A 1 77 ? -13.752 -2.078 14.171 1.00 95.12 77 LEU A CA 1
ATOM 578 C C . LEU A 1 77 ? -14.941 -1.109 14.309 1.00 95.12 77 LEU A C 1
ATOM 580 O O . LEU A 1 77 ? -15.211 -0.332 13.400 1.00 95.12 77 LEU A O 1
ATOM 584 N N . ALA A 1 78 ? -15.618 -1.100 15.460 1.00 94.81 78 ALA A N 1
ATOM 585 C CA . ALA A 1 78 ? -16.709 -0.164 15.718 1.00 94.81 78 ALA A CA 1
ATOM 586 C C . ALA A 1 78 ? -16.198 1.277 15.903 1.00 94.81 78 ALA A C 1
ATOM 588 O O . ALA A 1 78 ? -16.851 2.222 15.465 1.00 94.81 78 ALA A O 1
ATOM 589 N N . ASP A 1 79 ? -15.009 1.449 16.493 1.00 94.00 79 ASP A N 1
ATOM 590 C CA . ASP A 1 79 ? -14.424 2.774 16.756 1.00 94.00 79 ASP A CA 1
ATOM 591 C C . ASP A 1 79 ? -14.011 3.506 15.469 1.00 94.00 79 ASP A C 1
ATOM 593 O O . ASP A 1 79 ? -13.937 4.733 15.445 1.00 94.00 79 ASP A O 1
ATOM 597 N N . ILE A 1 80 ? -13.765 2.768 14.381 1.00 94.88 80 ILE A N 1
ATOM 598 C CA . ILE A 1 80 ? -13.481 3.343 13.057 1.00 94.88 80 ILE A CA 1
ATOM 599 C C . ILE A 1 80 ? -14.751 3.587 12.223 1.00 94.88 80 ILE A C 1
ATOM 601 O O . ILE A 1 80 ? -14.647 3.974 11.062 1.00 94.88 80 ILE A O 1
ATOM 605 N N . GLY A 1 81 ? -15.939 3.376 12.803 1.00 93.50 81 GLY A N 1
ATOM 606 C CA . GLY A 1 81 ? -17.223 3.678 12.171 1.00 93.50 81 GLY A CA 1
ATOM 607 C C . GLY A 1 81 ? -17.727 2.626 11.183 1.00 93.50 81 GLY A C 1
ATOM 608 O O . GLY A 1 81 ? -18.570 2.954 10.351 1.00 93.50 81 GLY A O 1
ATOM 609 N N . LEU A 1 82 ? -17.239 1.380 11.253 1.00 93.94 82 LEU A N 1
ATOM 610 C CA . LEU A 1 82 ? -17.748 0.323 10.379 1.00 93.94 82 LEU A CA 1
ATOM 611 C C . LEU A 1 82 ? -19.190 -0.076 10.733 1.00 93.94 82 LEU A C 1
ATOM 613 O O . LEU A 1 82 ? -19.564 -0.056 11.912 1.00 93.94 82 LEU A O 1
ATOM 617 N N . PRO A 1 83 ? -19.994 -0.498 9.737 1.00 94.38 83 PRO A N 1
ATOM 618 C CA . PRO A 1 83 ? -21.337 -1.014 9.970 1.00 94.38 83 PRO A CA 1
ATOM 619 C C . PRO A 1 83 ? -21.357 -2.162 10.993 1.00 94.38 83 PRO A C 1
ATOM 621 O O . PRO A 1 83 ? -20.438 -2.984 11.066 1.00 94.38 83 PRO A O 1
ATOM 624 N N . HIS A 1 84 ? -22.414 -2.223 11.805 1.00 94.06 84 HIS A N 1
ATOM 625 C CA . HIS A 1 84 ? -22.531 -3.190 12.904 1.00 94.06 84 HIS A CA 1
ATOM 626 C C . HIS A 1 84 ? -22.502 -4.646 12.418 1.00 94.06 84 HIS A C 1
ATOM 628 O O . HIS A 1 84 ? -21.867 -5.497 13.027 1.00 94.06 84 HIS A O 1
ATOM 634 N N . ASP A 1 85 ? -23.150 -4.919 11.292 1.00 93.31 85 ASP A N 1
ATOM 635 C CA . ASP A 1 85 ? -23.170 -6.207 10.601 1.00 93.31 85 ASP A CA 1
ATOM 636 C C . ASP A 1 85 ? -21.777 -6.653 10.136 1.00 93.31 85 ASP A C 1
ATOM 638 O O . ASP A 1 85 ? -21.445 -7.836 10.244 1.00 93.31 85 ASP A O 1
ATOM 642 N N . VAL A 1 86 ? -20.933 -5.715 9.693 1.00 94.56 86 VAL A N 1
ATOM 643 C CA . VAL A 1 86 ? -19.519 -5.996 9.410 1.00 94.56 86 VAL A CA 1
ATOM 644 C C . VAL A 1 86 ? -18.785 -6.302 10.713 1.00 94.56 86 VAL A C 1
ATOM 646 O O . VAL A 1 86 ? -18.106 -7.322 10.797 1.00 94.56 86 VAL A O 1
ATOM 649 N N . CYS A 1 87 ? -18.970 -5.486 11.754 1.00 95.50 87 CYS A N 1
ATOM 650 C CA . CYS A 1 87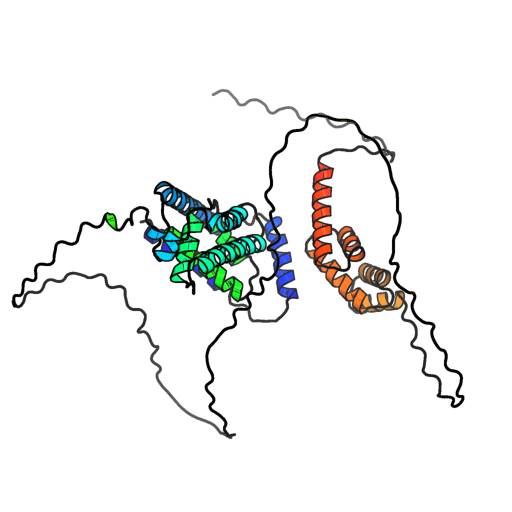 ? -18.325 -5.678 13.057 1.00 95.50 87 CYS A CA 1
ATOM 651 C C . CYS A 1 87 ? -18.691 -7.010 13.740 1.00 95.50 87 CYS A C 1
ATOM 653 O O . CYS A 1 87 ? -17.852 -7.591 14.421 1.00 95.50 87 CYS A O 1
ATOM 655 N N . GLU A 1 88 ? -19.918 -7.508 13.571 1.00 95.50 88 GLU A N 1
ATOM 656 C CA . GLU A 1 88 ? -20.353 -8.796 14.132 1.00 95.50 88 GLU A CA 1
ATOM 657 C C . GLU A 1 88 ? -19.725 -10.001 13.423 1.00 95.50 88 GLU A C 1
ATOM 659 O O . GLU A 1 88 ? -19.490 -11.040 14.044 1.00 95.50 88 GLU A O 1
ATOM 664 N N . ARG A 1 89 ? -19.481 -9.886 12.114 1.00 95.44 89 ARG A N 1
ATOM 665 C CA . ARG A 1 89 ? -18.974 -10.987 11.279 1.00 95.44 89 ARG A CA 1
ATOM 666 C C . ARG A 1 89 ? -17.457 -11.028 11.205 1.00 95.44 89 ARG A C 1
ATOM 668 O O . ARG A 1 89 ? -16.875 -12.100 11.054 1.00 95.44 89 ARG A O 1
ATOM 675 N N . CYS A 1 90 ? -16.834 -9.863 11.266 1.00 96.00 90 CYS A N 1
ATOM 676 C CA . CYS A 1 90 ? -15.412 -9.688 11.086 1.00 96.00 90 CYS A CA 1
ATOM 677 C C . CYS A 1 90 ? -14.745 -9.571 12.480 1.00 96.00 90 CYS A C 1
ATOM 679 O O . CYS A 1 90 ? -15.075 -8.711 13.293 1.00 96.00 90 CYS A O 1
ATOM 681 N N . SER A 1 91 ? -13.791 -10.455 12.774 1.00 93.50 91 SER A N 1
ATOM 682 C CA . SER A 1 91 ? -12.948 -10.390 13.977 1.00 93.50 91 SER A CA 1
ATOM 683 C C . SER A 1 91 ? -11.692 -9.543 13.739 1.00 93.50 91 SER A C 1
ATOM 685 O O . SER A 1 91 ? -11.318 -9.273 12.598 1.00 93.50 91 SER A O 1
ATOM 687 N N . ALA A 1 92 ? -10.974 -9.190 14.809 1.00 88.75 92 ALA A N 1
ATOM 688 C CA . ALA A 1 92 ? -9.668 -8.527 14.707 1.00 88.75 92 ALA A CA 1
ATOM 689 C C . ALA A 1 92 ? -8.669 -9.281 13.804 1.00 88.75 92 ALA A C 1
ATOM 691 O O . ALA A 1 92 ? -7.902 -8.653 13.075 1.00 88.75 92 ALA A O 1
ATOM 692 N N . ASP A 1 93 ? -8.716 -10.615 13.817 1.00 95.38 93 ASP A N 1
ATOM 693 C CA . ASP A 1 93 ? -7.799 -11.479 13.064 1.00 95.38 93 ASP A CA 1
ATOM 694 C C . ASP A 1 93 ? -8.228 -11.687 11.605 1.00 95.38 93 ASP A C 1
ATOM 696 O O . ASP A 1 93 ? -7.468 -12.241 10.804 1.00 95.38 93 ASP A O 1
ATOM 700 N N . SER A 1 94 ? -9.430 -11.225 11.234 1.00 97.38 94 SER A N 1
ATOM 701 C CA . SER A 1 94 ? -9.969 -11.385 9.875 1.00 97.38 94 SER A CA 1
ATOM 702 C C . SER A 1 94 ? -9.092 -10.707 8.823 1.00 97.38 94 SER A C 1
ATOM 704 O O . SER A 1 94 ? -9.065 -11.141 7.678 1.00 97.38 94 SER A O 1
ATOM 706 N N . PHE A 1 95 ? -8.317 -9.695 9.221 1.00 97.75 95 PHE A N 1
ATOM 707 C CA . PHE A 1 95 ? -7.426 -8.944 8.338 1.00 97.75 95 PHE A CA 1
ATOM 708 C C . PHE A 1 95 ? -5.943 -9.337 8.459 1.00 97.75 95 PHE A C 1
ATOM 710 O O . PHE A 1 95 ? -5.078 -8.621 7.958 1.00 97.75 95 PHE A O 1
ATOM 717 N N . SER A 1 96 ? -5.627 -10.473 9.091 1.00 97.62 96 SER A N 1
ATOM 718 C CA . SER A 1 96 ? -4.245 -10.961 9.279 1.00 97.62 96 SER A CA 1
ATOM 719 C C . SER A 1 96 ? -3.442 -11.087 7.977 1.00 97.62 96 SER A C 1
ATOM 721 O O . SER A 1 96 ? -2.277 -10.709 7.944 1.00 97.62 96 SER A O 1
ATOM 723 N N . VAL A 1 97 ? -4.067 -11.524 6.880 1.00 98.00 97 VAL A N 1
ATOM 724 C CA . VAL A 1 97 ? -3.402 -11.624 5.563 1.00 98.00 97 VAL A CA 1
ATOM 725 C C . VAL A 1 97 ? -3.018 -10.245 5.013 1.00 98.00 97 VAL A C 1
ATOM 727 O O . VAL A 1 97 ? -1.937 -10.070 4.452 1.00 98.00 97 VAL A O 1
ATOM 730 N N . ALA A 1 98 ? -3.882 -9.241 5.191 1.00 98.31 98 ALA A N 1
ATOM 731 C CA . ALA A 1 98 ? -3.569 -7.872 4.786 1.00 98.31 98 ALA A CA 1
ATOM 732 C C . ALA A 1 98 ? -2.415 -7.302 5.626 1.00 98.31 98 ALA A C 1
ATOM 734 O O . ALA A 1 98 ? -1.525 -6.652 5.080 1.00 98.31 98 ALA A O 1
ATOM 735 N N . ILE A 1 99 ? -2.410 -7.596 6.932 1.00 98.31 99 ILE A N 1
ATOM 736 C CA . ILE A 1 99 ? -1.336 -7.227 7.861 1.00 98.31 99 ILE A CA 1
ATOM 737 C C . ILE A 1 99 ? 0.005 -7.813 7.400 1.00 98.31 99 ILE A C 1
ATOM 739 O O . ILE A 1 99 ? 0.954 -7.057 7.213 1.00 98.31 99 ILE A O 1
ATOM 743 N N . GLU A 1 100 ? 0.062 -9.117 7.116 1.00 97.88 100 GLU A N 1
ATOM 744 C CA . GLU A 1 100 ? 1.277 -9.801 6.646 1.00 97.88 100 GLU A CA 1
ATOM 745 C C . GLU A 1 100 ? 1.825 -9.178 5.349 1.00 97.88 100 GLU A C 1
ATOM 747 O O . GLU A 1 100 ? 3.030 -8.952 5.199 1.00 97.88 100 GLU A O 1
ATOM 752 N N . HIS A 1 101 ? 0.942 -8.842 4.402 1.00 98.38 101 HIS A N 1
ATOM 753 C CA . HIS A 1 101 ? 1.349 -8.165 3.171 1.00 98.38 101 HIS A CA 1
ATOM 754 C C . HIS A 1 101 ? 1.937 -6.777 3.425 1.00 98.38 101 HIS A C 1
ATOM 756 O O . HIS A 1 101 ? 2.912 -6.412 2.769 1.00 98.38 101 HIS A O 1
ATOM 762 N N . LEU A 1 102 ? 1.386 -6.010 4.366 1.00 98.31 102 LEU A N 1
ATOM 763 C CA . LEU A 1 102 ? 1.932 -4.701 4.710 1.00 98.31 102 LEU A CA 1
ATOM 764 C C . LEU A 1 102 ? 3.250 -4.809 5.482 1.00 98.31 102 LEU A C 1
ATOM 766 O O . LEU A 1 102 ? 4.167 -4.051 5.186 1.00 98.31 102 LEU A O 1
ATOM 770 N N . GLU A 1 103 ? 3.401 -5.760 6.402 1.00 97.31 103 GLU A N 1
ATOM 771 C CA . GLU A 1 103 ? 4.661 -5.986 7.131 1.00 97.31 103 GLU A CA 1
ATOM 772 C C . GLU A 1 103 ? 5.834 -6.259 6.172 1.00 97.31 103 GLU A C 1
ATOM 774 O O . GLU A 1 103 ? 6.955 -5.772 6.376 1.00 97.31 103 GLU A O 1
ATOM 779 N N . ALA A 1 104 ? 5.560 -6.934 5.049 1.00 96.75 104 ALA A N 1
ATOM 780 C CA . ALA A 1 104 ? 6.534 -7.177 3.989 1.00 96.75 104 ALA A CA 1
ATOM 781 C C . ALA A 1 104 ? 7.056 -5.893 3.303 1.00 96.75 104 ALA A C 1
ATOM 783 O O . ALA A 1 104 ? 8.111 -5.947 2.657 1.00 96.75 104 ALA A O 1
ATOM 784 N N . LEU A 1 105 ? 6.403 -4.732 3.471 1.00 95.38 105 LEU A N 1
ATOM 785 C CA . LEU A 1 105 ? 6.891 -3.442 2.961 1.00 95.38 105 LEU A CA 1
ATOM 786 C C . LEU A 1 105 ? 8.296 -3.127 3.466 1.00 95.38 105 LEU A C 1
ATOM 788 O O . LEU A 1 105 ? 9.155 -2.751 2.664 1.00 95.38 105 LEU A O 1
ATOM 792 N N . SER A 1 106 ? 8.539 -3.337 4.761 1.00 92.50 106 SER A N 1
ATOM 793 C CA . SER A 1 106 ? 9.813 -3.040 5.426 1.00 92.50 106 SER A CA 1
ATOM 794 C C . SER A 1 106 ? 10.975 -3.872 4.867 1.00 92.50 106 SER A C 1
ATOM 796 O O . SER A 1 106 ? 12.093 -3.378 4.716 1.00 92.50 106 SER A O 1
ATOM 798 N N . SER A 1 107 ? 10.688 -5.120 4.486 1.00 93.19 107 SER A N 1
ATOM 799 C CA . SER A 1 107 ? 11.669 -6.063 3.942 1.00 93.19 107 SER A CA 1
ATOM 800 C C . SER A 1 107 ? 12.079 -5.739 2.501 1.00 93.19 107 SER A C 1
ATOM 802 O O . SER A 1 107 ? 13.182 -6.073 2.062 1.00 93.19 107 SER A O 1
ATOM 804 N N . SER A 1 108 ? 11.208 -5.063 1.749 1.00 93.38 108 SER A N 1
ATOM 805 C CA . SER A 1 108 ? 11.451 -4.744 0.349 1.00 93.38 108 SER A CA 1
ATOM 806 C C . SER A 1 108 ? 12.150 -3.399 0.194 1.00 93.38 108 SER A C 1
ATOM 808 O O . SER A 1 108 ? 11.642 -2.367 0.620 1.00 93.38 108 SER A O 1
ATOM 810 N N . ARG A 1 109 ? 13.271 -3.370 -0.531 1.00 89.69 109 ARG A N 1
ATOM 811 C CA . ARG A 1 109 ? 13.917 -2.115 -0.962 1.00 89.69 109 ARG A CA 1
ATOM 812 C C . ARG A 1 109 ? 13.355 -1.566 -2.273 1.00 89.69 109 ARG A C 1
ATOM 814 O O . ARG A 1 109 ? 13.470 -0.379 -2.544 1.00 89.69 109 ARG A O 1
ATOM 821 N N . HIS A 1 110 ? 12.738 -2.423 -3.081 1.00 89.88 110 HIS A N 1
ATOM 822 C CA . HIS A 1 110 ? 12.326 -2.076 -4.437 1.00 89.88 110 HIS A CA 1
ATOM 823 C C . HIS A 1 110 ? 10.928 -1.425 -4.447 1.00 89.88 110 HIS A C 1
ATOM 825 O O . HIS A 1 110 ? 9.987 -2.046 -3.935 1.00 89.88 110 HIS A O 1
ATOM 831 N N . PRO A 1 111 ? 10.734 -0.253 -5.090 1.00 93.38 111 PRO A N 1
ATOM 832 C CA . PRO A 1 111 ? 9.456 0.470 -5.083 1.00 93.38 111 PRO A CA 1
ATOM 833 C C . PRO A 1 111 ? 8.312 -0.353 -5.686 1.00 93.38 111 PRO A C 1
ATOM 835 O O . PRO A 1 111 ? 7.261 -0.483 -5.069 1.00 93.38 111 PRO A O 1
ATOM 838 N N . GLN A 1 112 ? 8.540 -1.034 -6.817 1.00 94.94 112 GLN A N 1
ATOM 839 C CA . GLN A 1 112 ? 7.527 -1.926 -7.407 1.00 94.94 112 GLN A CA 1
ATOM 840 C C . GLN A 1 112 ? 7.093 -3.077 -6.488 1.00 94.94 112 GLN A C 1
ATOM 842 O O . GLN A 1 112 ? 5.929 -3.470 -6.477 1.00 94.94 112 GLN A O 1
ATOM 847 N N . ARG A 1 113 ? 8.016 -3.647 -5.704 1.00 95.06 113 ARG A N 1
ATOM 848 C CA . ARG A 1 113 ? 7.671 -4.707 -4.747 1.00 95.06 113 ARG A CA 1
ATOM 849 C C . ARG A 1 113 ? 6.867 -4.141 -3.576 1.00 95.06 113 ARG A C 1
ATOM 851 O O . ARG A 1 113 ? 5.918 -4.791 -3.152 1.00 95.06 113 ARG A O 1
ATOM 858 N N . LYS A 1 114 ? 7.188 -2.924 -3.114 1.00 97.19 114 LYS A N 1
ATOM 859 C CA . LYS A 1 114 ? 6.381 -2.215 -2.108 1.00 97.19 114 LYS A CA 1
ATOM 860 C C . LYS A 1 114 ? 4.964 -1.932 -2.623 1.00 97.19 114 LYS A C 1
ATOM 862 O O . LYS A 1 114 ? 4.001 -2.244 -1.933 1.00 97.19 114 LYS A O 1
ATOM 867 N N . LEU A 1 115 ? 4.825 -1.459 -3.864 1.00 97.31 115 LEU A N 1
ATOM 868 C CA . LEU A 1 115 ? 3.520 -1.275 -4.508 1.00 97.31 115 LEU A CA 1
ATOM 869 C C . LEU A 1 115 ? 2.707 -2.579 -4.528 1.00 97.31 115 LEU A C 1
ATOM 871 O O . LEU A 1 115 ? 1.560 -2.593 -4.095 1.00 97.31 115 LEU A O 1
ATOM 875 N N . LYS A 1 116 ? 3.313 -3.699 -4.947 1.00 97.31 116 LYS A N 1
ATOM 876 C CA . LYS A 1 116 ? 2.639 -5.011 -4.946 1.00 97.31 116 LYS A CA 1
ATOM 877 C C . LYS A 1 116 ? 2.173 -5.444 -3.553 1.00 97.31 116 LYS A C 1
ATOM 879 O O . LYS A 1 116 ? 1.132 -6.082 -3.449 1.00 97.31 116 LYS A O 1
ATOM 884 N N . CYS A 1 117 ? 2.914 -5.110 -2.497 1.00 98.19 117 CYS A N 1
ATOM 885 C CA . CYS A 1 117 ? 2.493 -5.373 -1.118 1.00 98.19 117 CYS A CA 1
ATOM 886 C C . CYS A 1 117 ? 1.232 -4.572 -0.756 1.00 98.19 117 CYS A C 1
ATOM 888 O O . CYS A 1 117 ? 0.278 -5.149 -0.243 1.00 98.19 117 CYS A O 1
ATOM 890 N N . ILE A 1 118 ? 1.190 -3.280 -1.108 1.00 98.19 118 ILE A N 1
ATOM 891 C CA . ILE A 1 118 ? 0.014 -2.414 -0.905 1.00 98.19 118 ILE A CA 1
ATOM 892 C C . ILE A 1 118 ? -1.207 -2.959 -1.657 1.00 98.19 118 ILE A C 1
ATOM 894 O O . ILE A 1 118 ? -2.282 -3.080 -1.075 1.00 98.19 118 ILE A O 1
ATOM 898 N N . LEU A 1 119 ? -1.051 -3.324 -2.933 1.00 98.06 119 LEU A N 1
ATOM 899 C CA . LEU A 1 119 ? -2.156 -3.842 -3.749 1.00 98.06 119 LEU A CA 1
ATOM 900 C C . LEU A 1 119 ? -2.693 -5.177 -3.212 1.00 98.06 119 LEU A C 1
ATOM 902 O O . LEU A 1 119 ? -3.900 -5.348 -3.091 1.00 98.06 119 LEU A O 1
ATOM 906 N N . ARG A 1 120 ? -1.812 -6.094 -2.794 1.00 98.44 120 ARG A N 1
ATOM 907 C CA . ARG A 1 120 ? -2.234 -7.360 -2.168 1.00 98.44 120 ARG A CA 1
ATOM 908 C C . ARG A 1 120 ? -2.933 -7.152 -0.827 1.00 98.44 120 ARG A C 1
ATOM 910 O O . ARG A 1 120 ? -3.855 -7.894 -0.500 1.00 98.44 120 ARG A O 1
ATOM 917 N N . ALA A 1 121 ? -2.517 -6.149 -0.055 1.00 98.62 121 ALA A N 1
ATOM 918 C CA . ALA A 1 121 ? -3.218 -5.778 1.168 1.00 98.62 121 ALA A CA 1
ATOM 919 C C . ALA A 1 121 ? -4.633 -5.257 0.865 1.00 98.62 121 ALA A C 1
ATOM 921 O O . ALA A 1 121 ? -5.575 -5.634 1.561 1.00 98.62 121 ALA A O 1
ATOM 922 N N . TRP A 1 122 ? -4.806 -4.457 -0.196 1.00 98.44 122 TRP A N 1
ATOM 923 C CA . TRP A 1 122 ? -6.131 -4.046 -0.673 1.00 98.44 122 TRP A CA 1
ATOM 924 C C . TRP A 1 122 ? -6.994 -5.234 -1.089 1.00 98.44 122 TRP A C 1
ATOM 926 O O . TRP A 1 122 ? -8.122 -5.342 -0.613 1.00 98.44 122 TRP A O 1
ATOM 936 N N . ASP A 1 123 ? -6.462 -6.150 -1.901 1.00 98.06 123 ASP A N 1
ATOM 937 C CA . ASP A 1 123 ? -7.182 -7.359 -2.318 1.00 98.06 123 ASP A CA 1
ATOM 938 C C . ASP A 1 123 ? -7.656 -8.180 -1.109 1.00 98.06 123 ASP A C 1
ATOM 940 O O . ASP A 1 123 ? -8.800 -8.637 -1.070 1.00 98.06 123 ASP A O 1
ATOM 944 N N . ALA A 1 124 ? -6.805 -8.327 -0.089 1.00 98.12 124 ALA A N 1
ATOM 945 C CA . ALA A 1 124 ? -7.151 -9.030 1.142 1.00 98.12 124 ALA A CA 1
ATOM 946 C C . ALA A 1 124 ? -8.253 -8.308 1.940 1.00 98.12 124 ALA A C 1
ATOM 948 O O . ALA A 1 124 ? -9.211 -8.951 2.371 1.00 98.12 124 ALA A O 1
ATOM 949 N N . VAL A 1 125 ? -8.165 -6.981 2.101 1.00 98.19 125 VAL A N 1
ATOM 950 C CA . VAL A 1 125 ? -9.200 -6.176 2.780 1.00 98.19 125 VAL A CA 1
ATOM 951 C C . VAL A 1 125 ? -10.540 -6.272 2.052 1.00 98.19 125 VAL A C 1
ATOM 953 O O . VAL A 1 125 ? -11.560 -6.569 2.673 1.00 98.19 125 VAL A O 1
ATOM 956 N N . LEU A 1 126 ? -10.544 -6.068 0.736 1.00 97.38 126 LEU A N 1
ATOM 957 C CA . LEU A 1 126 ? -11.755 -6.129 -0.083 1.00 97.38 126 LEU A CA 1
ATOM 958 C C . LEU A 1 126 ? -12.349 -7.537 -0.104 1.00 97.38 126 LEU A C 1
ATOM 960 O O . LEU A 1 126 ? -13.568 -7.679 -0.062 1.00 97.38 126 LEU A O 1
ATOM 964 N N . GLY A 1 127 ? -11.507 -8.573 -0.112 1.00 97.12 127 GLY A N 1
ATOM 965 C CA . GLY A 1 127 ? -11.939 -9.964 -0.019 1.00 97.12 127 GLY A CA 1
ATOM 966 C C . GLY A 1 127 ? -12.702 -10.255 1.273 1.00 97.12 127 GLY A C 1
ATOM 967 O O . GLY A 1 127 ? -13.750 -10.893 1.228 1.00 97.12 127 GLY A O 1
ATOM 968 N N . VAL A 1 128 ? -12.227 -9.744 2.413 1.00 96.56 128 VAL A N 1
ATOM 969 C CA . VAL A 1 128 ? -12.928 -9.872 3.702 1.00 96.56 128 VAL A CA 1
ATOM 970 C C . VAL A 1 128 ? -14.234 -9.074 3.697 1.00 96.56 128 VAL A C 1
ATOM 972 O O . VAL A 1 128 ? -15.284 -9.600 4.068 1.00 96.56 128 VAL A O 1
ATOM 975 N N . LEU A 1 129 ? -14.203 -7.824 3.228 1.00 96.38 129 LEU A N 1
ATOM 976 C CA . LEU A 1 129 ? -15.392 -6.969 3.201 1.00 96.38 129 LEU A CA 1
ATOM 977 C C . LEU A 1 129 ? -16.479 -7.494 2.260 1.00 96.38 129 LEU A C 1
ATOM 979 O O . LEU A 1 129 ? -17.648 -7.399 2.608 1.00 96.38 129 LEU A O 1
ATOM 983 N N . ALA A 1 130 ? -16.123 -8.115 1.136 1.00 95.56 130 ALA A N 1
ATOM 984 C CA . ALA A 1 130 ? -17.079 -8.747 0.226 1.00 95.56 130 ALA A CA 1
ATOM 985 C C . ALA A 1 130 ? -17.802 -9.967 0.837 1.00 95.56 130 ALA A C 1
ATOM 987 O O . ALA A 1 130 ? -18.834 -10.390 0.323 1.00 95.56 130 ALA A O 1
ATOM 988 N N . LEU A 1 131 ? -17.272 -10.551 1.921 1.00 95.56 131 LEU A N 1
ATOM 989 C CA . LEU A 1 131 ? -17.947 -11.604 2.693 1.00 95.56 131 LEU A CA 1
ATOM 990 C C . LEU A 1 131 ? -18.841 -11.023 3.800 1.00 95.56 131 LEU A C 1
ATOM 992 O O . LEU A 1 131 ? -19.849 -11.629 4.174 1.00 95.56 131 LEU A O 1
ATOM 996 N N . CYS A 1 132 ? -18.455 -9.868 4.350 1.00 95.19 132 CYS A N 1
ATOM 997 C CA . CYS A 1 132 ? -19.178 -9.187 5.423 1.00 95.19 132 CYS A CA 1
ATOM 998 C C . CYS A 1 132 ? -20.320 -8.286 4.867 1.00 95.19 132 CYS A C 1
ATOM 1000 O O . CYS A 1 132 ? -21.354 -8.192 5.523 1.00 95.19 132 CYS A O 1
ATOM 1002 N N . SER A 1 133 ? -20.189 -7.715 3.658 1.00 94.25 133 SER A N 1
ATOM 1003 C CA . SER A 1 133 ? -21.119 -6.760 3.018 1.00 94.25 133 SER A CA 1
ATOM 1004 C C . SER A 1 133 ? -21.370 -7.079 1.534 1.00 94.25 133 SER A C 1
ATOM 1006 O O . SER A 1 133 ? -20.452 -7.447 0.802 1.00 94.25 133 SER A O 1
ATOM 1008 N N . ASP A 1 134 ? -22.609 -6.882 1.066 1.00 91.25 134 ASP A N 1
ATOM 1009 C CA . ASP A 1 134 ? -23.022 -7.146 -0.324 1.00 91.25 134 ASP A CA 1
ATOM 1010 C C . ASP A 1 134 ? -22.441 -6.141 -1.337 1.00 91.25 134 ASP A C 1
ATOM 1012 O O . ASP A 1 134 ? -22.435 -6.386 -2.547 1.00 91.25 134 ASP A O 1
ATOM 1016 N N . SER A 1 135 ? -22.009 -4.963 -0.882 1.00 93.75 135 SER A N 1
ATOM 1017 C CA . SER A 1 135 ? -21.515 -3.883 -1.746 1.00 93.75 135 SER A CA 1
ATOM 1018 C C . SER A 1 135 ? -20.561 -2.974 -0.968 1.00 93.75 135 SER A C 1
ATOM 1020 O O . SER A 1 135 ? -20.963 -1.876 -0.582 1.00 93.75 135 SER A O 1
ATOM 1022 N N . PRO A 1 136 ? -19.311 -3.415 -0.719 1.00 93.88 136 PRO A N 1
ATOM 1023 C CA . PRO A 1 136 ? -18.340 -2.607 0.006 1.00 93.88 136 PRO A CA 1
ATOM 1024 C C . PRO A 1 136 ? -18.056 -1.303 -0.745 1.00 93.88 136 PRO A C 1
ATOM 1026 O O . PRO A 1 136 ? -17.753 -1.301 -1.941 1.00 93.88 136 PRO A O 1
ATOM 1029 N N . SER A 1 137 ? -18.162 -0.193 -0.027 1.00 96.25 137 SER A N 1
ATOM 1030 C CA . SER A 1 137 ? -17.959 1.168 -0.518 1.00 96.25 137 SER A CA 1
ATOM 1031 C C . SER A 1 137 ? -16.675 1.778 0.053 1.00 96.25 137 SER A C 1
ATOM 1033 O O . SER A 1 137 ? -16.029 1.193 0.924 1.00 96.25 137 SER A O 1
ATOM 1035 N N . ALA A 1 138 ? -16.299 2.969 -0.421 1.00 96.50 138 ALA A N 1
ATOM 1036 C CA . ALA A 1 138 ? -15.148 3.700 0.114 1.00 96.50 138 ALA A CA 1
ATOM 1037 C C . ALA A 1 138 ? -15.277 4.006 1.607 1.00 96.50 138 ALA A C 1
ATOM 1039 O O . ALA A 1 138 ? -14.269 3.993 2.316 1.00 96.50 138 ALA A O 1
ATOM 1040 N N . ASP A 1 139 ? -16.510 4.196 2.077 1.00 96.44 139 ASP A N 1
ATOM 1041 C CA . ASP A 1 139 ? -16.824 4.417 3.486 1.00 96.44 139 ASP A CA 1
ATOM 1042 C C . ASP A 1 139 ? -16.552 3.163 4.338 1.00 96.44 139 ASP A C 1
ATOM 1044 O O . ASP A 1 139 ? -16.322 3.277 5.537 1.00 96.44 139 ASP A O 1
ATOM 1048 N N . ASP A 1 140 ? -16.482 1.978 3.720 1.00 96.62 140 ASP A N 1
ATOM 1049 C CA . ASP A 1 140 ? -16.147 0.721 4.394 1.00 96.62 140 ASP A CA 1
ATOM 1050 C C . ASP A 1 140 ? -14.647 0.407 4.290 1.00 96.62 140 ASP A C 1
ATOM 1052 O O . ASP A 1 140 ? -13.971 0.134 5.288 1.00 96.62 140 ASP A O 1
ATOM 1056 N N . TYR A 1 141 ? -14.080 0.439 3.078 1.00 97.56 141 TYR A N 1
ATOM 1057 C CA . TYR A 1 141 ? -12.717 -0.054 2.866 1.00 97.56 141 TYR A CA 1
ATOM 1058 C C . TYR A 1 141 ? -11.624 0.928 3.308 1.00 97.56 141 TYR A C 1
ATOM 1060 O O . TYR A 1 141 ? -10.548 0.476 3.705 1.00 97.56 141 TYR A O 1
ATOM 1068 N N . LEU A 1 142 ? -11.865 2.248 3.295 1.00 97.94 142 LEU A N 1
ATOM 1069 C CA . LEU A 1 142 ? -10.866 3.225 3.751 1.00 97.94 142 LEU A CA 1
ATOM 1070 C C . LEU A 1 142 ? -10.643 3.160 5.271 1.00 97.94 142 LEU A C 1
ATOM 1072 O O . LEU A 1 142 ? -9.483 3.010 5.674 1.00 97.94 142 LEU A O 1
ATOM 1076 N N . PRO A 1 143 ? -11.688 3.205 6.127 1.00 97.81 143 PRO A N 1
ATOM 1077 C CA . PRO A 1 143 ? -11.499 3.026 7.564 1.00 97.81 143 PRO A CA 1
ATOM 1078 C C . PRO A 1 143 ? -10.932 1.647 7.895 1.00 97.81 143 PRO A C 1
ATOM 1080 O O . PRO A 1 143 ? -10.041 1.542 8.736 1.00 97.81 143 PRO A O 1
ATOM 1083 N N . THR A 1 144 ? -11.363 0.598 7.184 1.00 98.06 144 THR A N 1
ATOM 1084 C CA . THR A 1 144 ? -10.817 -0.755 7.372 1.00 98.06 144 THR A CA 1
ATOM 1085 C C . THR A 1 144 ? -9.313 -0.802 7.102 1.00 98.06 144 THR A C 1
ATOM 1087 O O . THR A 1 144 ? -8.562 -1.332 7.918 1.00 98.06 144 THR A O 1
ATOM 1090 N N . MET A 1 145 ? -8.835 -0.208 6.003 1.00 98.62 145 MET A N 1
ATOM 1091 C CA . MET A 1 145 ? -7.396 -0.139 5.729 1.00 98.62 145 MET A CA 1
ATOM 1092 C C . MET A 1 145 ? -6.654 0.702 6.778 1.00 98.62 145 MET A C 1
ATOM 1094 O O . MET A 1 145 ? -5.571 0.315 7.209 1.00 98.62 145 MET A O 1
ATOM 1098 N N . ALA A 1 146 ? -7.240 1.807 7.253 1.00 98.19 146 ALA A N 1
ATOM 1099 C CA . ALA A 1 146 ? -6.669 2.593 8.349 1.00 98.19 146 ALA A CA 1
ATOM 1100 C C . ALA A 1 146 ? -6.514 1.756 9.632 1.00 98.19 146 ALA A C 1
ATOM 1102 O O . ALA A 1 146 ? -5.469 1.812 10.278 1.00 98.19 146 ALA A O 1
ATOM 1103 N N . TYR A 1 147 ? -7.502 0.919 9.961 1.00 97.88 147 TYR A N 1
ATOM 1104 C CA . TYR A 1 147 ? -7.412 -0.043 11.060 1.00 97.88 147 TYR A CA 1
ATOM 1105 C C . TYR A 1 147 ? -6.296 -1.068 10.848 1.00 97.88 147 TYR A C 1
ATOM 1107 O O . TYR A 1 147 ? -5.477 -1.272 11.745 1.00 97.88 147 TYR A O 1
ATOM 1115 N N . VAL A 1 148 ? -6.211 -1.671 9.660 1.00 98.38 148 VAL A N 1
ATOM 1116 C CA . VAL A 1 148 ? -5.151 -2.631 9.310 1.00 98.38 148 VAL A CA 1
ATOM 1117 C C . VAL A 1 148 ? -3.760 -2.001 9.442 1.00 98.38 148 VAL A C 1
ATOM 1119 O O . VAL A 1 148 ? -2.858 -2.620 10.007 1.00 98.38 148 VAL A O 1
ATOM 1122 N N . LEU A 1 149 ? -3.594 -0.744 9.022 1.00 98.31 149 LEU A N 1
ATOM 1123 C CA . LEU A 1 149 ? -2.343 0.003 9.176 1.00 98.31 149 LEU A CA 1
ATOM 1124 C C . LEU A 1 149 ? -1.932 0.172 10.645 1.00 98.31 149 LEU A C 1
ATOM 1126 O O . LEU A 1 149 ? -0.745 0.064 10.952 1.00 98.31 149 LEU A O 1
ATOM 1130 N N . THR A 1 150 ? -2.886 0.358 11.571 1.00 97.69 150 THR A N 1
ATOM 1131 C CA . THR A 1 150 ? -2.550 0.400 13.008 1.00 97.69 150 THR A CA 1
ATOM 1132 C C . THR A 1 150 ? -1.984 -0.924 13.514 1.00 97.69 150 THR A C 1
ATOM 1134 O O . THR A 1 150 ? -1.217 -0.924 14.476 1.00 97.69 150 THR A O 1
ATOM 1137 N N . ARG A 1 151 ? -2.357 -2.044 12.879 1.00 97.69 151 ARG A N 1
ATOM 1138 C CA . ARG A 1 151 ? -1.985 -3.406 13.275 1.00 97.69 151 ARG A CA 1
ATOM 1139 C C . ARG A 1 151 ? -0.643 -3.866 12.708 1.00 97.69 151 ARG A C 1
ATOM 1141 O O . ARG A 1 151 ? 0.056 -4.570 13.422 1.00 97.69 151 ARG A O 1
ATOM 1148 N N . ALA A 1 152 ? -0.273 -3.439 11.502 1.00 96.81 152 ALA A N 1
ATOM 1149 C CA . ALA A 1 152 ? 0.864 -3.972 10.739 1.00 96.81 152 ALA A CA 1
ATOM 1150 C C . ALA A 1 152 ? 2.275 -3.494 11.150 1.00 96.81 152 ALA A C 1
ATOM 1152 O O . ALA A 1 152 ? 3.214 -3.656 10.382 1.00 96.81 152 ALA A O 1
ATOM 1153 N N . GLU A 1 153 ? 2.435 -2.866 12.320 1.00 93.81 153 GLU A N 1
ATOM 1154 C CA . GLU A 1 153 ? 3.736 -2.453 12.896 1.00 93.81 153 GLU A CA 1
ATOM 1155 C C . GLU A 1 153 ? 4.735 -1.801 11.913 1.00 93.81 153 GLU A C 1
ATOM 1157 O O . GLU A 1 153 ? 5.940 -2.043 11.949 1.00 93.81 153 GLU A O 1
ATOM 1162 N N . LEU A 1 154 ? 4.247 -0.937 11.022 1.00 95.75 154 LEU A N 1
ATOM 1163 C CA . LEU A 1 154 ? 5.061 -0.408 9.930 1.00 95.75 154 LEU A CA 1
ATOM 1164 C C . LEU A 1 154 ? 6.081 0.617 10.431 1.00 95.75 154 LEU A C 1
ATOM 1166 O O . LEU A 1 154 ? 5.743 1.755 10.761 1.00 95.75 154 LEU A O 1
ATOM 1170 N N . GLU A 1 155 ? 7.357 0.229 10.448 1.00 95.50 155 GLU A N 1
ATOM 1171 C CA . GLU A 1 155 ? 8.422 1.092 10.958 1.00 95.50 155 GLU A CA 1
ATOM 1172 C C . GLU A 1 155 ? 8.635 2.350 10.110 1.00 95.50 155 GLU A C 1
ATOM 1174 O O . GLU A 1 155 ? 8.990 3.393 10.653 1.00 95.50 155 GLU A O 1
ATOM 1179 N N . ARG A 1 156 ? 8.452 2.259 8.791 1.00 95.31 156 ARG A N 1
ATOM 1180 C CA . ARG A 1 156 ? 8.850 3.290 7.817 1.00 95.31 156 ARG A CA 1
ATOM 1181 C C . ARG A 1 156 ? 7.719 3.651 6.850 1.00 95.31 156 ARG A C 1
ATOM 1183 O O . ARG A 1 156 ? 7.956 3.831 5.660 1.00 95.31 156 ARG A O 1
ATOM 1190 N N . LEU A 1 157 ? 6.480 3.698 7.343 1.00 96.88 157 LEU A N 1
ATOM 1191 C CA . LEU A 1 157 ? 5.272 3.848 6.524 1.00 96.88 157 LEU A CA 1
ATOM 1192 C C . LEU A 1 157 ? 5.306 5.056 5.570 1.00 96.88 157 LEU A C 1
ATOM 1194 O O . LEU A 1 157 ? 5.053 4.901 4.379 1.00 96.88 157 LEU A O 1
ATOM 1198 N N . VAL A 1 158 ? 5.625 6.250 6.064 1.00 96.25 158 VAL A N 1
ATOM 1199 C CA . VAL A 1 158 ? 5.718 7.474 5.257 1.00 96.25 158 VAL A CA 1
ATOM 1200 C C . VAL A 1 158 ? 6.854 7.368 4.254 1.00 96.25 158 VAL A C 1
ATOM 1202 O O . VAL A 1 158 ? 6.652 7.661 3.078 1.00 96.25 158 VAL A O 1
ATOM 1205 N N . SER A 1 159 ? 8.033 6.917 4.687 1.00 94.88 159 SER A N 1
ATOM 1206 C CA . SER A 1 159 ? 9.162 6.699 3.774 1.00 94.88 159 SER A CA 1
ATOM 1207 C C . SER A 1 159 ? 8.808 5.713 2.655 1.00 94.88 159 SER A C 1
ATOM 1209 O O . SER A 1 159 ? 9.165 5.933 1.497 1.00 94.88 159 SER A O 1
ATOM 1211 N N . ASP A 1 160 ? 8.077 4.648 2.980 1.00 96.12 160 ASP A N 1
ATOM 1212 C CA . ASP A 1 160 ? 7.660 3.608 2.043 1.00 96.12 160 ASP A CA 1
ATOM 1213 C C . ASP A 1 160 ? 6.596 4.108 1.065 1.00 96.12 160 ASP A C 1
ATOM 1215 O O . ASP A 1 160 ? 6.703 3.851 -0.135 1.00 96.12 160 ASP A O 1
ATOM 1219 N N . VAL A 1 161 ? 5.622 4.885 1.544 1.00 96.00 161 VAL A N 1
ATOM 1220 C CA . VAL A 1 161 ? 4.638 5.574 0.697 1.00 96.00 161 VAL A CA 1
ATOM 1221 C C . VAL A 1 161 ? 5.335 6.548 -0.245 1.00 96.00 161 VAL A C 1
ATOM 1223 O O . VAL A 1 161 ? 5.106 6.493 -1.451 1.00 96.00 161 VAL A O 1
ATOM 1226 N N . CYS A 1 162 ? 6.235 7.391 0.266 1.00 93.81 162 CYS A N 1
ATOM 1227 C CA . CYS A 1 162 ? 7.029 8.302 -0.555 1.00 93.81 162 CYS A CA 1
ATOM 1228 C C . CYS A 1 162 ? 7.857 7.539 -1.595 1.00 93.81 162 CYS A C 1
ATOM 1230 O O . CYS A 1 162 ? 7.936 7.965 -2.745 1.00 93.81 162 CYS A O 1
ATOM 1232 N N . CYS A 1 163 ? 8.440 6.396 -1.226 1.00 93.12 163 CYS A N 1
ATOM 1233 C CA . CYS A 1 163 ? 9.164 5.541 -2.159 1.00 93.12 163 CYS A CA 1
ATOM 1234 C C . CYS A 1 163 ? 8.246 5.050 -3.289 1.00 93.12 163 CYS A C 1
ATOM 1236 O O . CYS A 1 163 ? 8.587 5.192 -4.458 1.00 93.12 163 CYS A O 1
ATOM 1238 N N . VAL A 1 164 ? 7.059 4.530 -2.969 1.00 95.50 164 VAL A N 1
ATOM 1239 C CA . VAL A 1 164 ? 6.106 4.047 -3.981 1.00 95.50 164 VAL A CA 1
ATOM 1240 C C . VAL A 1 164 ? 5.606 5.182 -4.876 1.00 95.50 164 VAL A C 1
ATOM 1242 O O . VAL A 1 164 ? 5.637 5.050 -6.096 1.00 95.50 164 VAL A O 1
ATOM 1245 N N . VAL A 1 165 ? 5.190 6.307 -4.293 1.00 94.44 165 VAL A N 1
ATOM 1246 C CA . VAL A 1 165 ? 4.631 7.452 -5.032 1.00 94.44 165 VAL A CA 1
ATOM 1247 C C . VAL A 1 165 ? 5.634 8.020 -6.031 1.00 94.44 165 VAL A C 1
ATOM 1249 O O . VAL A 1 165 ? 5.272 8.281 -7.176 1.00 94.44 165 VAL A O 1
ATOM 1252 N N . ASN A 1 166 ? 6.891 8.191 -5.620 1.00 90.94 166 ASN A N 1
ATOM 1253 C CA . ASN A 1 166 ? 7.891 8.836 -6.467 1.00 90.94 166 ASN A CA 1
ATOM 1254 C C . ASN A 1 166 ? 8.549 7.874 -7.463 1.00 90.94 166 ASN A C 1
ATOM 1256 O O . ASN A 1 166 ? 9.027 8.321 -8.503 1.00 90.94 166 ASN A O 1
ATOM 1260 N N . PHE A 1 167 ? 8.606 6.575 -7.148 1.00 89.94 167 PHE A N 1
ATOM 1261 C CA . PHE A 1 167 ? 9.528 5.661 -7.827 1.00 89.94 167 PHE A CA 1
ATOM 1262 C C . PHE A 1 167 ? 8.907 4.370 -8.367 1.00 89.94 167 PHE A C 1
ATOM 1264 O O . PHE A 1 167 ? 9.584 3.638 -9.090 1.00 89.94 167 PHE A O 1
ATOM 1271 N N . ALA A 1 168 ? 7.662 4.034 -8.022 1.00 93.31 168 ALA A N 1
ATOM 1272 C CA . ALA A 1 168 ? 6.999 2.873 -8.613 1.00 93.31 168 ALA A CA 1
ATOM 1273 C C . ALA A 1 168 ? 6.379 3.241 -9.968 1.00 93.31 168 ALA A C 1
ATOM 1275 O O . ALA A 1 168 ? 5.726 4.279 -10.098 1.00 93.31 168 ALA A O 1
ATOM 1276 N N . SER A 1 169 ? 6.547 2.358 -10.957 1.00 92.25 169 SER A N 1
ATOM 1277 C CA . SER A 1 169 ? 5.783 2.435 -12.204 1.00 92.25 169 SER A CA 1
ATOM 1278 C C . SER A 1 169 ? 4.376 1.932 -11.918 1.00 92.25 169 SER A C 1
ATOM 1280 O O . SER A 1 169 ? 4.221 0.864 -11.322 1.00 92.25 169 SER A O 1
ATOM 1282 N N . ARG A 1 170 ? 3.371 2.717 -12.297 1.00 93.69 170 ARG A N 1
ATOM 1283 C CA . ARG A 1 170 ? 1.974 2.482 -11.933 1.00 93.69 170 ARG A CA 1
ATOM 1284 C C . ARG A 1 170 ? 1.091 2.547 -13.167 1.00 93.69 170 ARG A C 1
ATOM 1286 O O . ARG A 1 170 ? 1.272 3.438 -13.993 1.00 93.69 170 ARG A O 1
ATOM 1293 N N . GLU A 1 171 ? 0.147 1.621 -13.261 1.00 94.12 171 GLU A N 1
ATOM 1294 C CA . GLU A 1 171 ? -0.988 1.731 -14.182 1.00 94.12 171 GLU A CA 1
ATOM 1295 C C . GLU A 1 171 ? -2.082 2.636 -13.581 1.00 94.12 171 GLU A C 1
ATOM 1297 O O . GLU A 1 171 ? -2.141 2.818 -12.362 1.00 94.12 171 GLU A O 1
ATOM 1302 N N . ASP A 1 172 ? -2.980 3.178 -14.412 1.00 92.06 172 ASP A N 1
ATOM 1303 C CA . ASP A 1 172 ? -4.025 4.125 -13.975 1.00 92.06 172 ASP A CA 1
ATOM 1304 C C . ASP A 1 172 ? -4.876 3.579 -12.812 1.00 92.06 172 ASP A C 1
ATOM 1306 O O . ASP A 1 172 ? -5.235 4.298 -11.875 1.00 92.06 172 ASP A O 1
ATOM 1310 N N . PHE A 1 173 ? -5.187 2.278 -12.835 1.00 92.12 173 PHE A N 1
ATOM 1311 C CA . PHE A 1 173 ? -5.962 1.651 -11.765 1.00 92.12 173 PHE A CA 1
ATOM 1312 C C . PHE A 1 173 ? -5.148 1.483 -10.472 1.00 92.12 173 PHE A C 1
ATOM 1314 O O . PHE A 1 173 ? -5.712 1.554 -9.381 1.00 92.12 173 PHE A O 1
ATOM 1321 N N . GLU A 1 174 ? -3.834 1.264 -10.565 1.00 96.06 174 GLU A N 1
ATOM 1322 C CA . GLU A 1 174 ? -2.949 1.150 -9.401 1.00 96.06 174 GLU A CA 1
ATOM 1323 C C . GLU A 1 174 ? -2.765 2.513 -8.740 1.00 96.06 174 GLU A C 1
ATOM 1325 O O . GLU A 1 174 ? -2.728 2.613 -7.513 1.00 96.06 174 GLU A O 1
ATOM 1330 N N . GLU A 1 175 ? -2.698 3.577 -9.543 1.00 95.81 175 GLU A N 1
ATOM 1331 C CA . GLU A 1 175 ? -2.619 4.946 -9.050 1.00 95.81 175 GLU A CA 1
ATOM 1332 C C . GLU A 1 175 ? -3.816 5.294 -8.157 1.00 95.81 175 GLU A C 1
ATOM 1334 O O . GLU A 1 175 ? -3.625 5.805 -7.050 1.00 95.81 175 GLU A O 1
ATOM 1339 N N . MET A 1 176 ? -5.031 4.919 -8.568 1.00 96.31 176 MET A N 1
ATOM 1340 C CA . MET A 1 176 ? -6.224 5.052 -7.732 1.00 96.31 176 MET A CA 1
ATOM 1341 C C . MET A 1 176 ? -6.041 4.363 -6.367 1.00 96.31 176 MET A C 1
ATOM 1343 O O . MET A 1 176 ? -6.334 4.969 -5.335 1.00 96.31 176 MET A O 1
ATOM 1347 N N . TRP A 1 177 ? -5.541 3.126 -6.319 1.00 97.69 177 TRP A N 1
ATOM 1348 C CA . TRP A 1 177 ? -5.343 2.398 -5.056 1.00 97.69 177 TRP A CA 1
ATOM 1349 C C . TRP A 1 177 ? -4.229 2.978 -4.185 1.00 97.69 177 TRP A C 1
ATOM 1351 O O . TRP A 1 177 ? -4.334 2.954 -2.957 1.00 97.69 177 TRP A O 1
ATOM 1361 N N . VAL A 1 178 ? -3.192 3.555 -4.793 1.00 97.94 178 VAL A N 1
ATOM 1362 C CA . VAL A 1 178 ? -2.160 4.305 -4.066 1.00 97.94 178 VAL A CA 1
ATOM 1363 C C . VAL A 1 178 ? -2.753 5.567 -3.439 1.00 97.94 178 VAL A C 1
ATOM 1365 O O . VAL A 1 178 ? -2.488 5.834 -2.268 1.00 97.94 178 VAL A O 1
ATOM 1368 N N . PHE A 1 179 ? -3.615 6.303 -4.148 1.00 97.50 179 PHE A N 1
ATOM 1369 C CA . PHE A 1 179 ? -4.323 7.451 -3.570 1.00 97.50 179 PHE A CA 1
ATOM 1370 C C . PHE A 1 179 ? -5.205 7.055 -2.382 1.00 97.50 179 PHE A C 1
ATOM 1372 O O . PHE A 1 179 ? -5.151 7.705 -1.337 1.00 97.50 179 PHE A O 1
ATOM 1379 N N . HIS A 1 180 ? -5.965 5.964 -2.498 1.00 98.06 180 HIS A N 1
ATOM 1380 C CA . HIS A 1 180 ? -6.768 5.452 -1.385 1.00 98.06 180 HIS A CA 1
ATOM 1381 C C . HIS A 1 180 ? -5.894 4.974 -0.219 1.00 98.06 180 HIS A C 1
ATOM 1383 O O . HIS A 1 180 ? -6.258 5.173 0.938 1.00 98.06 180 HIS A O 1
ATOM 1389 N N . PHE A 1 181 ? -4.720 4.397 -0.492 1.00 98.50 181 PHE A N 1
ATOM 1390 C CA . PHE A 1 181 ? -3.773 4.007 0.553 1.00 98.50 181 PHE A CA 1
ATOM 1391 C C . PHE A 1 181 ? -3.251 5.226 1.317 1.00 98.50 181 PHE A C 1
ATOM 1393 O O . PHE A 1 181 ? -3.281 5.241 2.543 1.00 98.50 181 PHE A O 1
ATOM 1400 N N . ILE A 1 182 ? -2.858 6.288 0.608 1.00 98.00 182 ILE A N 1
ATOM 1401 C CA . ILE A 1 182 ? -2.450 7.563 1.217 1.00 98.00 182 ILE A CA 1
ATOM 1402 C C . ILE A 1 182 ? -3.593 8.142 2.060 1.00 98.00 182 ILE A C 1
ATOM 1404 O O . ILE A 1 182 ? -3.368 8.563 3.195 1.00 98.00 182 ILE A O 1
ATOM 1408 N N . ALA A 1 183 ? -4.827 8.116 1.550 1.00 97.88 183 ALA A N 1
ATOM 1409 C CA . ALA A 1 183 ? -5.998 8.551 2.304 1.00 97.88 183 ALA A CA 1
ATOM 1410 C C . ALA A 1 183 ? -6.196 7.726 3.587 1.00 97.88 183 ALA A C 1
ATOM 1412 O O . ALA A 1 183 ? -6.411 8.307 4.648 1.00 97.88 183 ALA A O 1
ATOM 1413 N N . ALA A 1 184 ? -6.043 6.399 3.527 1.00 98.50 184 ALA A N 1
ATOM 1414 C CA . ALA A 1 184 ? -6.122 5.521 4.693 1.00 98.50 184 ALA A CA 1
ATOM 1415 C C . ALA A 1 184 ? -5.020 5.809 5.731 1.00 98.50 184 ALA A C 1
ATOM 1417 O O . ALA A 1 184 ? -5.302 5.826 6.928 1.00 98.50 184 ALA A O 1
ATOM 1418 N N . VAL A 1 185 ? -3.790 6.121 5.300 1.00 98.25 185 VAL A N 1
ATOM 1419 C CA . VAL A 1 185 ? -2.715 6.593 6.197 1.00 98.25 185 VAL A CA 1
ATOM 1420 C C . VAL A 1 185 ? -3.105 7.913 6.871 1.00 98.25 185 VAL A C 1
ATOM 1422 O O . VAL A 1 185 ? -2.925 8.078 8.079 1.00 98.25 185 VAL A O 1
ATOM 1425 N N . GLY A 1 186 ? -3.689 8.842 6.112 1.00 97.31 186 GLY A N 1
ATOM 1426 C CA . GLY A 1 186 ? -4.205 10.105 6.639 1.00 97.31 186 GLY A CA 1
ATOM 1427 C C . GLY A 1 186 ? -5.349 9.918 7.638 1.00 97.31 186 GLY A C 1
ATOM 1428 O O . GLY A 1 186 ? -5.394 10.621 8.646 1.00 97.31 186 GLY A O 1
ATOM 1429 N N . LEU A 1 187 ? -6.254 8.966 7.390 1.00 97.56 187 LEU A N 1
ATOM 1430 C CA . LEU A 1 187 ? -7.317 8.591 8.324 1.00 97.56 187 LEU A CA 1
ATOM 1431 C C . LEU A 1 187 ? -6.736 7.979 9.597 1.00 97.56 187 LEU A C 1
ATOM 1433 O O . LEU A 1 187 ? -7.096 8.419 10.683 1.00 97.56 187 LEU A O 1
ATOM 1437 N N . MET A 1 188 ? -5.787 7.043 9.474 1.00 97.50 188 MET A N 1
ATOM 1438 C CA . MET A 1 188 ? -5.096 6.432 10.613 1.00 97.50 188 MET A CA 1
ATOM 1439 C C . MET A 1 188 ? -4.490 7.496 11.533 1.00 97.50 188 MET A C 1
ATOM 1441 O O . MET A 1 188 ? -4.641 7.405 12.744 1.00 97.50 188 MET A O 1
ATOM 1445 N N . ALA A 1 189 ? -3.857 8.528 10.968 1.00 96.75 189 ALA A N 1
ATOM 1446 C CA . ALA A 1 189 ? -3.257 9.629 11.725 1.00 96.75 189 ALA A CA 1
ATOM 1447 C C . ALA A 1 189 ? -4.271 10.528 12.463 1.00 96.75 189 ALA A C 1
ATOM 1449 O O . ALA A 1 189 ? -3.881 11.317 13.326 1.00 96.75 189 ALA A O 1
ATOM 1450 N N . GLN A 1 190 ? -5.550 10.464 12.085 1.00 96.50 190 GLN A N 1
ATOM 1451 C CA . GLN A 1 190 ? -6.644 11.236 12.679 1.00 96.50 190 GLN A CA 1
ATOM 1452 C C . GLN A 1 190 ? -7.456 10.424 13.695 1.00 96.50 190 GLN A C 1
ATOM 1454 O O . GLN A 1 190 ? -8.226 11.011 14.462 1.00 96.50 190 GLN A O 1
ATOM 1459 N N . LEU A 1 191 ? -7.289 9.097 13.725 1.00 95.12 191 LEU A N 1
ATOM 1460 C CA . LEU A 1 191 ? -7.963 8.243 14.694 1.00 95.12 191 LEU A CA 1
ATOM 1461 C C . LEU A 1 191 ? -7.575 8.663 16.113 1.00 95.12 191 LEU A C 1
ATOM 1463 O O . LEU A 1 191 ? -6.424 8.962 16.421 1.00 95.12 191 LEU A O 1
ATOM 1467 N N . SER A 1 192 ? -8.562 8.711 16.998 1.00 92.94 192 SER A N 1
ATOM 1468 C CA . SER A 1 192 ? -8.356 9.117 18.385 1.00 92.94 192 SER A CA 1
ATOM 1469 C C . SER A 1 192 ? -8.679 7.953 19.319 1.00 92.94 192 SER A C 1
ATOM 1471 O O . SER A 1 192 ? -9.752 7.363 19.185 1.00 92.94 192 SER A O 1
ATOM 1473 N N . PRO A 1 193 ? -7.816 7.658 20.310 1.00 82.81 193 PRO A N 1
ATOM 1474 C CA . PRO A 1 193 ? -8.011 6.541 21.238 1.00 82.81 193 PRO A CA 1
ATOM 1475 C C . PRO A 1 193 ? -9.244 6.691 22.152 1.00 82.81 193 PRO A C 1
ATOM 1477 O O . PRO A 1 193 ? -9.576 5.776 22.893 1.00 82.81 193 PRO A O 1
ATOM 1480 N N . THR A 1 194 ? -9.916 7.845 22.135 1.00 67.06 194 THR A N 1
ATOM 1481 C CA . THR A 1 194 ? -10.981 8.228 23.075 1.00 67.06 194 THR A CA 1
ATOM 1482 C C . THR A 1 194 ? -12.391 8.242 22.488 1.00 67.06 194 THR A C 1
ATOM 1484 O O . THR A 1 194 ? -13.326 8.638 23.180 1.00 67.06 194 THR A O 1
ATOM 1487 N N . SER A 1 195 ? -12.593 7.800 21.249 1.00 54.62 195 SER A N 1
ATOM 1488 C CA . SER A 1 195 ? -13.916 7.838 20.609 1.00 54.62 195 SER A CA 1
ATOM 1489 C C . SER A 1 195 ? -14.804 6.637 20.953 1.00 54.62 195 SER A C 1
ATOM 1491 O O . SER A 1 195 ? -15.530 6.143 20.105 1.00 54.62 195 SER A O 1
ATOM 1493 N N . SER A 1 196 ? -14.821 6.193 22.215 1.00 50.12 196 SER A N 1
ATOM 1494 C CA . SER A 1 196 ? -15.927 5.339 22.651 1.00 50.12 196 SER A CA 1
ATOM 1495 C C . SER A 1 196 ? -17.180 6.219 22.775 1.00 50.12 196 SER A C 1
ATOM 1497 O O . SER A 1 196 ? -17.211 7.104 23.642 1.00 50.12 196 SER A O 1
ATOM 1499 N N . PRO A 1 197 ? -18.235 6.003 21.965 1.00 53.53 197 PRO A N 1
ATOM 1500 C CA . PRO A 1 197 ? -19.467 6.795 22.034 1.00 53.53 197 PRO A CA 1
ATOM 1501 C C . PRO A 1 197 ? -20.161 6.685 23.403 1.00 53.53 197 PRO A C 1
ATOM 1503 O O . PRO A 1 197 ? -20.997 7.516 23.744 1.00 53.53 197 PRO A O 1
ATOM 1506 N N . ALA A 1 198 ? -19.768 5.711 24.232 1.00 52.34 198 ALA A N 1
ATOM 1507 C CA . ALA A 1 198 ? -20.270 5.516 25.588 1.00 52.34 198 ALA A CA 1
ATOM 1508 C C . ALA A 1 198 ? -19.805 6.583 26.602 1.00 52.34 198 ALA A C 1
ATOM 1510 O O . ALA A 1 198 ? -20.352 6.642 27.702 1.00 52.34 198 ALA A O 1
ATOM 1511 N N . SER A 1 199 ? -18.811 7.416 26.267 1.00 46.34 199 SER A N 1
ATOM 1512 C CA . SER A 1 199 ? -18.321 8.481 27.162 1.00 46.34 199 SER A CA 1
ATOM 1513 C C . SER A 1 199 ? -18.890 9.868 26.858 1.00 46.34 199 SER A C 1
ATOM 1515 O O . SER A 1 199 ? -18.555 10.820 27.564 1.00 46.34 199 SER A O 1
ATOM 1517 N N . GLN A 1 200 ? -19.767 10.015 25.856 1.00 49.56 200 GLN A N 1
ATOM 1518 C CA . GLN A 1 200 ? -20.577 11.227 25.773 1.00 49.56 200 GLN A CA 1
ATOM 1519 C C . GLN A 1 200 ? -21.608 11.191 26.912 1.00 49.56 200 GLN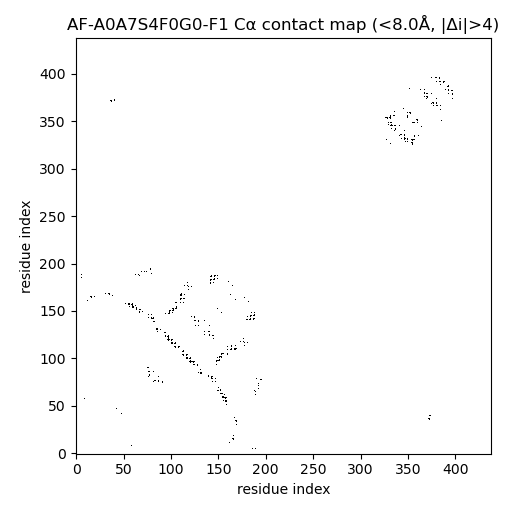 A C 1
ATOM 1521 O O . GLN A 1 200 ? -22.444 10.284 26.937 1.00 49.56 200 GLN A O 1
ATOM 1526 N N . PRO A 1 201 ? -21.570 12.136 27.874 1.00 54.94 201 PRO A N 1
ATOM 1527 C CA . PRO A 1 201 ? -22.628 12.237 28.868 1.00 54.94 201 PRO A CA 1
ATOM 1528 C C . PRO A 1 201 ? -23.964 12.382 28.127 1.00 54.94 201 PRO A C 1
ATOM 1530 O O . PRO A 1 201 ? -24.015 13.131 27.145 1.00 54.94 201 PRO A O 1
ATOM 1533 N N . PRO A 1 202 ? -25.026 11.668 28.548 1.00 55.88 202 PRO A N 1
ATOM 1534 C CA . PRO A 1 202 ? -26.325 11.759 27.901 1.00 55.88 202 PRO A CA 1
ATOM 1535 C C . PRO A 1 202 ? -26.703 13.233 27.826 1.00 55.88 202 PRO A C 1
ATOM 1537 O O . PRO A 1 202 ? -26.702 13.925 28.849 1.00 55.88 202 PRO A O 1
ATOM 1540 N N . ALA A 1 203 ? -26.949 13.720 26.607 1.00 60.19 203 ALA A N 1
ATOM 1541 C CA . ALA A 1 203 ? -27.369 15.093 26.399 1.00 60.19 203 ALA A CA 1
ATOM 1542 C C . ALA A 1 203 ? -28.535 15.376 27.361 1.00 60.19 203 ALA A C 1
ATOM 1544 O O . ALA A 1 203 ? -29.468 14.563 27.420 1.00 60.19 203 ALA A O 1
ATOM 1545 N N . PRO A 1 204 ? -28.474 16.456 28.164 1.00 61.59 204 PRO A N 1
ATOM 1546 C CA . PRO A 1 204 ? -29.558 16.775 29.076 1.00 61.59 204 PRO A CA 1
ATOM 1547 C C . PRO A 1 204 ? -30.851 16.843 28.256 1.00 61.59 204 PRO A C 1
ATOM 1549 O O . PRO A 1 204 ? -30.833 17.422 27.164 1.00 61.59 204 PRO A O 1
ATOM 1552 N N . PRO A 1 205 ? -31.949 16.222 28.722 1.00 60.44 205 PRO A N 1
ATOM 1553 C CA . PRO A 1 205 ? -33.204 16.238 27.992 1.00 60.44 205 PRO A CA 1
ATOM 1554 C C . PRO A 1 205 ? -33.569 17.696 27.732 1.00 60.44 205 PRO A C 1
ATOM 1556 O O . PRO A 1 205 ? -33.737 18.472 28.674 1.00 60.44 205 PRO A O 1
ATOM 1559 N N . LEU A 1 206 ? -33.628 18.074 26.453 1.00 52.00 206 LEU A N 1
ATOM 1560 C CA . LEU A 1 206 ? -34.107 19.380 26.031 1.00 52.00 206 LEU A CA 1
ATOM 1561 C C . LEU A 1 206 ? -35.574 19.462 26.443 1.00 52.00 206 LEU A C 1
ATOM 1563 O O . LEU A 1 206 ? -36.465 18.978 25.745 1.00 52.00 206 LEU A O 1
ATOM 1567 N N . LEU A 1 207 ? -35.807 20.030 27.625 1.00 51.22 207 LEU A N 1
ATOM 1568 C CA . LEU A 1 207 ? -37.118 20.483 28.036 1.00 51.22 207 LEU A CA 1
ATOM 1569 C C . LEU A 1 207 ? -37.585 21.472 26.973 1.00 51.22 207 LEU A C 1
ATOM 1571 O O . LEU A 1 207 ? -36.949 22.493 26.721 1.00 51.22 207 LEU A O 1
ATOM 1575 N N . SER A 1 208 ? -38.684 21.108 26.316 1.00 54.81 208 SER A N 1
ATOM 1576 C CA . SER A 1 208 ? -39.491 22.015 25.521 1.00 54.81 208 SER A CA 1
ATOM 1577 C C . SER A 1 208 ? -39.954 23.167 26.406 1.00 54.81 208 SER A C 1
ATOM 1579 O O . SER A 1 208 ? -41.016 23.096 27.016 1.00 54.81 208 SER A O 1
ATOM 1581 N N . GLU A 1 209 ? -39.168 24.233 26.467 1.00 45.41 209 GLU A N 1
ATOM 1582 C CA . GLU A 1 209 ? -39.658 25.540 26.871 1.00 45.41 209 GLU A CA 1
ATOM 1583 C C . GLU A 1 209 ? -39.938 26.344 25.607 1.00 45.41 209 GLU A C 1
ATOM 1585 O O . GLU A 1 209 ? -39.089 27.000 25.009 1.00 45.41 209 GLU A O 1
ATOM 1590 N N . SER A 1 210 ? -41.191 26.228 25.182 1.00 56.00 210 SER A N 1
ATOM 1591 C CA . SER A 1 210 ? -41.908 27.298 24.513 1.00 56.00 210 SER A CA 1
ATOM 1592 C C . SER A 1 210 ? -41.800 28.576 25.344 1.00 56.00 210 SER A C 1
ATOM 1594 O O . SER A 1 210 ? -42.259 28.572 26.486 1.00 56.00 210 SER A O 1
ATOM 1596 N N . SER A 1 211 ? -41.269 29.657 24.776 1.00 45.94 211 SER A N 1
ATOM 1597 C CA . SER A 1 211 ? -41.769 31.024 24.983 1.00 45.94 211 SER A CA 1
ATOM 1598 C C . SER A 1 211 ? -41.105 31.983 24.002 1.00 45.94 211 SER A C 1
ATOM 1600 O O . SER A 1 211 ? -39.883 32.049 23.891 1.00 45.94 211 SER A O 1
ATOM 1602 N N . ASP A 1 212 ? -41.959 32.712 23.292 1.00 52.50 212 ASP A N 1
ATOM 1603 C CA . ASP A 1 212 ? -41.668 33.986 22.656 1.00 52.50 212 ASP A CA 1
ATOM 1604 C C . ASP A 1 212 ? -40.899 34.911 23.609 1.00 52.50 212 ASP A C 1
ATOM 1606 O O . ASP A 1 212 ? -41.435 35.268 24.652 1.00 52.50 212 ASP A O 1
ATOM 1610 N N . GLU A 1 213 ? -39.706 35.383 23.236 1.00 46.66 213 GLU A N 1
ATOM 1611 C CA . GLU A 1 213 ? -39.305 36.744 23.596 1.00 46.66 213 GLU A CA 1
ATOM 1612 C C . GLU A 1 213 ? -38.189 37.305 22.711 1.00 46.66 213 GLU A C 1
ATOM 1614 O O . GLU A 1 213 ? -37.279 36.628 22.236 1.00 46.66 213 GLU A O 1
ATOM 1619 N N . ALA A 1 214 ? -38.348 38.594 22.439 1.00 49.72 214 ALA A N 1
ATOM 1620 C CA . ALA A 1 214 ? -37.631 39.386 21.467 1.00 49.72 214 ALA A CA 1
ATOM 1621 C C . ALA A 1 214 ? -36.244 39.846 21.948 1.00 49.72 214 ALA A C 1
ATOM 1623 O O . ALA A 1 214 ? -36.004 40.014 23.135 1.00 49.72 214 ALA A O 1
ATOM 1624 N N . ARG A 1 215 ? -35.399 40.205 20.968 1.00 49.44 215 ARG A N 1
ATOM 1625 C CA . ARG A 1 215 ? -34.294 41.183 21.054 1.00 49.44 215 ARG A CA 1
ATOM 1626 C C . ARG A 1 215 ? -33.352 41.061 22.265 1.00 49.44 215 ARG A C 1
ATOM 1628 O O . ARG A 1 215 ? -33.576 41.682 23.293 1.00 49.44 215 ARG A O 1
ATOM 1635 N N . SER A 1 216 ? -32.148 40.553 22.017 1.00 39.38 216 SER A N 1
ATOM 1636 C CA . SER A 1 216 ? -30.934 41.357 22.221 1.00 39.38 216 SER A CA 1
ATOM 1637 C C . SER A 1 216 ? -29.749 40.706 21.519 1.00 39.38 216 SER A C 1
ATOM 1639 O O . SER A 1 216 ? -29.576 39.493 21.567 1.00 39.38 216 SER A O 1
ATOM 1641 N N . GLY A 1 217 ? -28.951 41.537 20.849 1.00 50.03 217 GLY A N 1
ATOM 1642 C CA . GLY A 1 217 ? -27.720 41.137 20.186 1.00 50.03 217 GLY A CA 1
ATOM 1643 C C . GLY A 1 217 ? -26.687 40.580 21.161 1.00 50.03 217 GLY A C 1
ATOM 1644 O O . GLY A 1 217 ? -26.585 41.007 22.312 1.00 50.03 217 GLY A O 1
ATOM 1645 N N . GLY A 1 218 ? -25.919 39.628 20.651 1.00 37.53 218 GLY A N 1
ATOM 1646 C CA . GLY A 1 218 ? -24.776 39.019 21.305 1.00 37.53 218 GLY A CA 1
ATOM 1647 C C . GLY A 1 218 ? -24.050 38.170 20.276 1.00 37.53 218 GLY A C 1
ATOM 1648 O O . GLY A 1 218 ? -24.406 37.016 20.057 1.00 37.53 218 GLY A O 1
ATOM 1649 N N . GLU A 1 219 ? -23.086 38.788 19.599 1.00 47.75 219 GLU A N 1
ATOM 1650 C CA . GLU A 1 219 ? -22.143 38.138 18.695 1.00 47.75 219 GLU A CA 1
ATOM 1651 C C . GLU A 1 219 ? -21.483 36.945 19.400 1.00 47.75 219 GLU A C 1
ATOM 1653 O O . GLU A 1 219 ? -20.812 37.089 20.423 1.00 47.75 219 GLU A O 1
ATOM 1658 N N . ARG A 1 220 ? -21.674 35.747 18.845 1.00 38.81 220 ARG A N 1
ATOM 1659 C CA . ARG A 1 220 ? -20.777 34.614 19.059 1.00 38.81 220 ARG A CA 1
ATOM 1660 C C . ARG A 1 220 ? -20.283 34.161 17.700 1.00 38.81 220 ARG A C 1
ATOM 1662 O O . ARG A 1 220 ? -21.052 33.654 16.887 1.00 38.81 220 ARG A O 1
ATOM 1669 N N . GLU A 1 221 ? -18.994 34.388 17.486 1.00 44.38 221 GLU A N 1
ATOM 1670 C CA . GLU A 1 221 ? -18.201 33.868 16.382 1.00 44.38 221 GLU A CA 1
ATOM 1671 C C . GLU A 1 221 ? -18.347 32.345 16.312 1.00 44.38 221 GLU A C 1
ATOM 1673 O O . GLU A 1 221 ? -17.720 31.592 17.057 1.00 44.38 221 GLU A O 1
ATOM 1678 N N . HIS A 1 222 ? -19.193 31.888 15.393 1.00 37.66 222 HIS A N 1
ATOM 1679 C CA . HIS A 1 222 ? -19.121 30.539 14.866 1.00 37.66 222 HIS A CA 1
ATOM 1680 C C . HIS A 1 222 ? -18.051 30.524 13.779 1.00 37.66 222 HIS A C 1
ATOM 1682 O O . HIS A 1 222 ? -18.180 31.171 12.741 1.00 37.66 222 HIS A O 1
ATOM 1688 N N . THR A 1 223 ? -16.988 29.767 14.033 1.00 40.53 223 THR A N 1
ATOM 1689 C CA . THR A 1 223 ? -15.953 29.411 13.064 1.00 40.53 223 THR A CA 1
ATOM 1690 C C . THR A 1 223 ? -16.576 28.472 12.028 1.00 40.53 223 THR A C 1
ATOM 1692 O O . THR A 1 223 ? -16.507 27.250 12.135 1.00 40.53 223 THR A O 1
ATOM 1695 N N . ALA A 1 224 ? -17.274 29.059 11.060 1.00 33.25 224 ALA A N 1
ATOM 1696 C CA . ALA A 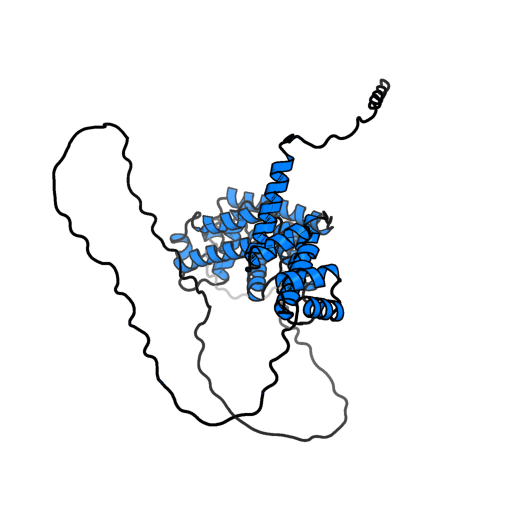1 224 ? -17.730 28.379 9.862 1.00 33.25 224 ALA A CA 1
ATOM 1697 C C . ALA A 1 224 ? -16.531 28.187 8.926 1.00 33.25 224 ALA A C 1
ATOM 1699 O O . ALA A 1 224 ? -15.784 29.126 8.645 1.00 33.25 224 ALA A O 1
ATOM 1700 N N . TRP A 1 225 ? -16.341 26.956 8.465 1.00 34.78 225 TRP A N 1
ATOM 1701 C CA . TRP A 1 225 ? -15.451 26.652 7.353 1.00 34.78 225 TRP A CA 1
ATOM 1702 C C . TRP A 1 225 ? -15.879 27.474 6.126 1.00 34.78 225 TRP A C 1
ATOM 1704 O O . TRP A 1 225 ? -17.076 27.505 5.833 1.00 34.78 225 TRP A O 1
ATOM 1714 N N . PRO A 1 226 ? -14.959 28.152 5.416 1.00 39.38 226 PRO A N 1
ATOM 1715 C CA . PRO A 1 226 ? -15.318 28.842 4.189 1.00 39.38 226 PRO A CA 1
ATOM 1716 C C . PRO A 1 226 ? -15.708 27.813 3.124 1.00 39.38 226 PRO A C 1
ATOM 1718 O O . PRO A 1 226 ? -14.915 26.950 2.747 1.00 39.38 226 PRO A O 1
ATOM 1721 N N . ASP A 1 227 ? -16.953 27.921 2.672 1.00 36.22 227 ASP A N 1
ATOM 1722 C CA . ASP A 1 227 ? -17.513 27.214 1.528 1.00 36.22 227 ASP A CA 1
ATOM 1723 C C . ASP A 1 227 ? -16.775 27.658 0.253 1.00 36.22 227 ASP A C 1
ATOM 1725 O O . ASP A 1 227 ? -17.005 28.740 -0.288 1.00 36.22 227 ASP A O 1
ATOM 1729 N N . LEU A 1 228 ? -15.822 26.834 -0.190 1.00 40.81 228 LEU A N 1
ATOM 1730 C CA . LEU A 1 228 ? -14.997 27.054 -1.385 1.00 40.81 228 LEU A CA 1
ATOM 1731 C C . LEU A 1 228 ? -15.693 26.605 -2.684 1.00 40.81 228 LEU A C 1
ATOM 1733 O O . LEU A 1 228 ? -15.045 26.481 -3.721 1.00 40.81 228 LEU A O 1
ATOM 1737 N N . SER A 1 229 ? -17.009 26.389 -2.660 1.00 42.88 229 SER A N 1
ATOM 1738 C CA . SER A 1 229 ? -17.768 25.882 -3.813 1.00 42.88 229 SER A CA 1
ATOM 1739 C C . SER A 1 229 ? -18.308 26.981 -4.740 1.00 42.88 229 SER A C 1
ATOM 1741 O O . SER A 1 229 ? -18.912 26.668 -5.762 1.00 42.88 229 SER A O 1
ATOM 1743 N N . ALA A 1 230 ? -18.116 28.265 -4.413 1.00 42.22 230 ALA A N 1
ATOM 1744 C CA . ALA A 1 230 ? -18.813 29.379 -5.070 1.00 42.22 230 ALA A CA 1
ATOM 1745 C C . ALA A 1 230 ? -17.915 30.338 -5.877 1.00 42.22 230 ALA A C 1
ATOM 1747 O O . ALA A 1 230 ? -18.258 31.509 -6.033 1.00 42.22 230 ALA A O 1
ATOM 1748 N N . GLN A 1 231 ? -16.780 29.874 -6.411 1.00 36.78 231 GLN A N 1
ATOM 1749 C CA . GLN A 1 231 ? -15.954 30.692 -7.309 1.00 36.78 231 GLN A CA 1
ATOM 1750 C C . GLN A 1 231 ? -15.942 30.122 -8.731 1.00 36.78 231 GLN A C 1
ATOM 1752 O O . GLN A 1 231 ? -14.963 29.559 -9.212 1.00 36.78 231 GLN A O 1
ATOM 1757 N N . GLU A 1 232 ? -17.082 30.288 -9.396 1.00 41.62 232 GLU A N 1
ATOM 1758 C CA . GLU A 1 232 ? -17.227 30.178 -10.845 1.00 41.62 232 GLU A CA 1
ATOM 1759 C C . GLU A 1 232 ? -16.526 31.399 -11.487 1.00 41.62 232 GLU A C 1
ATOM 1761 O O . GLU A 1 232 ? -16.849 32.538 -11.133 1.00 41.62 232 GLU A O 1
ATOM 1766 N N . PRO A 1 233 ? -15.524 31.232 -12.372 1.00 43.06 233 PRO A N 1
ATOM 1767 C CA . PRO A 1 233 ? -14.853 32.372 -12.984 1.00 43.06 233 PRO A CA 1
ATOM 1768 C C . PRO A 1 233 ? -15.785 33.069 -13.983 1.00 43.06 233 PRO A C 1
ATOM 1770 O O . PRO A 1 233 ? -16.060 32.565 -15.073 1.00 43.06 233 PRO A O 1
ATOM 1773 N N . GLN A 1 234 ? -16.245 34.263 -13.597 1.00 34.41 234 GLN A N 1
ATOM 1774 C CA . GLN A 1 234 ? -16.948 35.196 -14.470 1.00 34.41 234 GLN A CA 1
ATOM 1775 C C . GLN A 1 234 ? -16.102 35.511 -15.707 1.00 34.41 234 GLN A C 1
ATOM 1777 O O . GLN A 1 234 ? -14.974 35.996 -15.624 1.00 34.41 234 GLN A O 1
ATOM 1782 N N . SER A 1 235 ? -16.691 35.222 -16.860 1.00 45.97 235 SER A N 1
ATOM 1783 C CA . SER A 1 235 ? -16.231 35.622 -18.185 1.00 45.97 235 SER A CA 1
ATOM 1784 C C . SER A 1 235 ? -16.733 37.035 -18.488 1.00 45.97 235 SER A C 1
ATOM 1786 O O . SER A 1 235 ? -17.912 37.281 -18.270 1.00 45.97 235 SER A O 1
ATOM 1788 N N . GLU A 1 236 ? -15.894 37.921 -19.034 1.00 40.56 236 GLU A N 1
ATOM 1789 C CA . GLU A 1 236 ? -16.287 39.098 -19.842 1.00 40.56 236 GLU A CA 1
ATOM 1790 C C . GLU A 1 236 ? -15.027 39.805 -20.403 1.00 40.56 236 GLU A C 1
ATOM 1792 O O . GLU A 1 236 ? -13.962 39.684 -19.794 1.00 40.56 236 GLU A O 1
ATOM 1797 N N . PRO A 1 237 ? -15.102 40.644 -21.461 1.00 53.69 237 PRO A N 1
ATOM 1798 C CA . PRO A 1 237 ? -16.026 40.666 -22.600 1.00 53.69 237 PRO A CA 1
ATOM 1799 C C . PRO A 1 237 ? -15.311 40.737 -23.980 1.00 53.69 237 PRO A C 1
ATOM 1801 O O . PRO A 1 237 ? -14.097 40.898 -24.096 1.00 53.69 237 PRO A O 1
ATOM 1804 N N . GLU A 1 238 ? -16.125 40.616 -25.034 1.00 40.22 238 GLU A N 1
ATOM 1805 C CA . GLU A 1 238 ? -15.832 40.686 -26.477 1.00 40.22 238 GLU A CA 1
ATOM 1806 C C . GLU A 1 238 ? -15.112 41.951 -26.994 1.00 40.22 238 GLU A C 1
ATOM 1808 O O . GLU A 1 238 ? -15.349 43.060 -26.519 1.00 40.22 238 GLU A O 1
ATOM 1813 N N . ALA A 1 239 ? -14.385 41.784 -28.115 1.00 40.28 239 ALA A N 1
ATOM 1814 C CA . ALA A 1 239 ? -14.314 42.733 -29.244 1.00 40.28 239 ALA A CA 1
ATOM 1815 C C . ALA A 1 239 ? -13.784 42.038 -30.540 1.00 40.28 239 ALA A C 1
ATOM 1817 O O . ALA A 1 239 ? -13.144 40.995 -30.430 1.00 40.28 239 ALA A O 1
ATOM 1818 N N . PRO A 1 240 ? -14.072 42.551 -31.763 1.00 53.25 240 PRO A N 1
ATOM 1819 C CA . PRO A 1 240 ? -14.710 41.753 -32.832 1.00 53.25 240 PRO A CA 1
ATOM 1820 C C . PRO A 1 240 ? -13.887 41.480 -34.119 1.00 53.25 240 PRO A C 1
ATOM 1822 O O . PRO A 1 240 ? -12.844 42.086 -34.347 1.00 53.25 240 PRO A O 1
ATOM 1825 N N . SER A 1 241 ? -14.509 40.686 -35.017 1.00 38.19 241 SER A N 1
ATOM 1826 C CA . SER A 1 241 ? -14.253 40.493 -36.472 1.00 38.19 241 SER A CA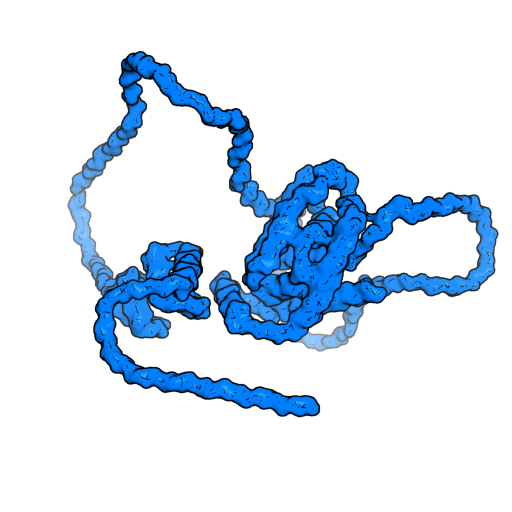 1
ATOM 1827 C C . SER A 1 241 ? -13.029 39.654 -36.858 1.00 38.19 241 SER A C 1
ATOM 1829 O O . SER A 1 241 ? -11.983 39.773 -36.246 1.00 38.19 241 SER A O 1
ATOM 1831 N N . SER A 1 242 ? -13.009 38.809 -37.890 1.00 41.09 242 SER A N 1
ATOM 1832 C CA . SER A 1 242 ? -13.921 38.305 -38.938 1.00 41.09 242 SER A CA 1
ATOM 1833 C C . SER A 1 242 ? -13.310 36.947 -39.365 1.00 41.09 242 SER A C 1
ATOM 1835 O O . SER A 1 242 ? -12.113 36.755 -39.194 1.00 41.09 242 SER A O 1
ATOM 1837 N N . GLU A 1 243 ? -14.014 35.926 -39.862 1.00 41.28 243 GLU A N 1
ATOM 1838 C CA . GLU A 1 243 ? -14.176 35.704 -41.310 1.00 41.28 243 GLU A CA 1
ATOM 1839 C C . GLU A 1 243 ? -14.635 34.243 -41.575 1.00 41.28 243 GLU A C 1
ATOM 1841 O O . GLU A 1 243 ? -14.109 33.292 -41.009 1.00 41.28 243 GLU A O 1
ATOM 1846 N N . ALA A 1 244 ? -15.655 34.117 -42.429 1.00 39.41 244 ALA A N 1
ATOM 1847 C CA . ALA A 1 244 ? -16.016 33.021 -43.343 1.00 39.41 244 ALA A CA 1
ATOM 1848 C C . ALA A 1 244 ? -16.071 31.521 -42.913 1.00 39.41 244 ALA A C 1
ATOM 1850 O O . ALA A 1 244 ? -15.089 30.792 -42.845 1.00 39.41 244 ALA A O 1
ATOM 1851 N N . ARG A 1 245 ? -17.328 31.046 -42.850 1.00 37.91 245 ARG A N 1
ATOM 1852 C CA . ARG A 1 245 ? -17.915 29.704 -43.136 1.00 37.91 245 ARG A CA 1
ATOM 1853 C C . ARG A 1 245 ? -17.228 28.882 -44.269 1.00 37.91 245 ARG A C 1
ATOM 1855 O O . ARG A 1 245 ? -16.666 29.503 -45.165 1.00 37.91 245 ARG A O 1
ATOM 1862 N N . PRO A 1 246 ? -17.415 27.533 -44.376 1.00 51.78 246 PRO A N 1
ATOM 1863 C CA . PRO A 1 246 ? -18.726 26.924 -44.696 1.00 51.78 246 PRO A CA 1
ATOM 1864 C C . PRO A 1 246 ? -19.084 25.595 -43.969 1.00 51.78 246 PRO A C 1
ATOM 1866 O O . PRO A 1 246 ? -18.257 25.014 -43.274 1.00 51.78 246 PRO A O 1
ATOM 1869 N N . PRO A 1 247 ? -20.348 25.119 -44.089 1.00 52.94 247 PRO A N 1
ATOM 1870 C CA . PRO A 1 247 ? -20.966 24.175 -43.155 1.00 52.94 247 PRO A CA 1
ATOM 1871 C C . PRO A 1 247 ? -21.077 22.739 -43.692 1.00 52.94 247 PRO A C 1
ATOM 1873 O O . PRO A 1 247 ? -21.303 22.533 -44.885 1.00 52.94 247 PRO A O 1
ATOM 1876 N N . ARG A 1 248 ? -21.100 21.745 -42.790 1.00 38.06 248 ARG A N 1
ATOM 1877 C CA . ARG A 1 248 ? -21.767 20.455 -43.039 1.00 38.06 248 ARG A CA 1
ATOM 1878 C C . ARG A 1 248 ? -22.535 19.953 -41.814 1.00 38.06 248 ARG A C 1
ATOM 1880 O O . ARG A 1 248 ? -21.984 19.558 -40.800 1.00 38.06 248 ARG A O 1
ATOM 1887 N N . SER A 1 249 ? -23.850 19.986 -41.982 1.00 34.69 249 SER A N 1
ATOM 1888 C CA . SER A 1 249 ? -24.895 19.225 -41.292 1.00 34.69 249 SER A CA 1
ATOM 1889 C C . SER A 1 249 ? -24.755 17.711 -41.601 1.00 34.69 249 SER A C 1
ATOM 1891 O O . SER A 1 249 ? -24.193 17.405 -42.646 1.00 34.69 249 SER A O 1
ATOM 1893 N N . ARG A 1 250 ? -25.247 16.693 -40.876 1.00 37.25 250 ARG A N 1
ATOM 1894 C CA . ARG A 1 250 ? -26.519 16.458 -40.163 1.00 37.25 250 ARG A CA 1
ATOM 1895 C C . ARG A 1 250 ? -26.431 15.106 -39.401 1.00 37.25 250 ARG A C 1
ATOM 1897 O O . ARG A 1 250 ? -25.962 14.146 -39.989 1.00 37.25 250 ARG A O 1
ATOM 1904 N N . VAL A 1 251 ? -27.064 15.057 -38.219 1.00 36.12 251 VAL A N 1
ATOM 1905 C CA . VAL A 1 251 ? -28.097 14.084 -37.752 1.00 36.12 251 VAL A CA 1
ATOM 1906 C C . VAL A 1 251 ? -27.719 12.630 -37.372 1.00 36.12 251 VAL A C 1
ATOM 1908 O O . VAL A 1 251 ? -26.942 11.965 -38.039 1.00 36.12 251 VAL A O 1
ATOM 1911 N N . PHE A 1 252 ? -28.465 12.163 -36.353 1.00 34.53 252 PHE A N 1
ATOM 1912 C CA . PHE A 1 252 ? -28.606 10.852 -35.690 1.00 34.53 252 PHE A CA 1
ATOM 1913 C C . PHE A 1 252 ? -27.714 10.662 -34.455 1.00 34.53 252 PHE A C 1
ATOM 1915 O O . PHE A 1 252 ? -26.524 10.906 -34.501 1.00 34.53 252 PHE A O 1
ATOM 1922 N N . GLY A 1 253 ? -28.212 10.232 -33.297 1.00 31.66 253 GLY A N 1
ATOM 1923 C CA . GLY A 1 253 ? -29.551 9.805 -32.903 1.00 31.66 253 GLY A CA 1
ATOM 1924 C C . GLY A 1 253 ? -29.508 9.377 -31.432 1.00 31.66 253 GLY A C 1
ATOM 1925 O O . GLY A 1 253 ? -28.505 8.858 -30.956 1.00 31.66 253 GLY A O 1
ATOM 1926 N N . ARG A 1 254 ? -30.594 9.642 -30.705 1.00 35.41 254 ARG A N 1
ATOM 1927 C CA . ARG A 1 254 ? -30.823 9.187 -29.329 1.00 35.41 254 ARG A CA 1
ATOM 1928 C C . ARG A 1 254 ? -30.853 7.652 -29.270 1.00 35.41 254 ARG A C 1
ATOM 1930 O O . ARG A 1 254 ? -31.663 7.062 -29.976 1.00 35.41 254 ARG A O 1
ATOM 1937 N N . SER A 1 255 ? -30.120 7.036 -28.343 1.00 32.00 255 SER A N 1
ATOM 1938 C CA . SER A 1 255 ? -30.605 5.832 -27.651 1.00 32.00 255 SER A CA 1
ATOM 1939 C C . SER A 1 255 ? -29.964 5.677 -26.272 1.00 32.00 255 SER A C 1
ATOM 1941 O O . SER A 1 255 ? -28.751 5.561 -26.135 1.00 32.00 255 SER A O 1
ATOM 1943 N N . SER A 1 256 ? -30.823 5.669 -25.267 1.00 40.72 256 SER A N 1
ATOM 1944 C CA . SER A 1 256 ? -30.600 5.339 -23.863 1.00 40.72 256 SER A CA 1
ATOM 1945 C C . SER A 1 256 ? -30.755 3.832 -23.631 1.00 40.72 256 SER A C 1
ATOM 1947 O O . SER A 1 256 ? -31.849 3.337 -23.894 1.00 40.72 256 SER A O 1
ATOM 1949 N N . ILE A 1 257 ? -29.738 3.131 -23.107 1.00 34.03 257 ILE A N 1
ATOM 1950 C CA . ILE A 1 257 ? -29.788 1.738 -22.586 1.00 34.03 257 ILE A CA 1
ATOM 1951 C C . ILE A 1 257 ? -28.729 1.604 -21.448 1.00 34.03 257 ILE A C 1
ATOM 1953 O O . ILE A 1 257 ? -27.746 2.344 -21.486 1.00 34.03 257 ILE A O 1
ATOM 1957 N N . PRO A 1 258 ? -28.959 0.799 -20.382 1.00 38.25 258 PRO A N 1
ATOM 1958 C CA . PRO A 1 258 ? -28.648 1.189 -19.005 1.00 38.25 258 PRO A CA 1
ATOM 1959 C C . PRO A 1 258 ? -27.312 0.681 -18.436 1.00 38.25 258 PRO A C 1
ATOM 1961 O O . PRO A 1 258 ? -26.658 -0.208 -18.971 1.00 38.25 258 PRO A O 1
ATOM 1964 N N . LYS A 1 259 ? -26.977 1.269 -17.280 1.00 41.88 259 LYS A N 1
ATOM 1965 C CA . LYS A 1 259 ? -25.920 0.893 -16.335 1.00 41.88 259 LYS A CA 1
ATOM 1966 C C . LYS A 1 259 ? -26.125 -0.530 -15.798 1.00 41.88 259 LYS A C 1
ATOM 1968 O O . LYS A 1 259 ? -27.111 -0.767 -15.105 1.00 41.88 259 LYS A O 1
ATOM 1973 N N . SER A 1 260 ? -25.155 -1.414 -16.023 1.00 31.33 260 SER A N 1
ATOM 1974 C CA . SER A 1 260 ? -24.869 -2.563 -15.151 1.00 31.33 260 SER A CA 1
ATOM 1975 C C . SER A 1 260 ? -23.561 -3.242 -15.562 1.00 31.33 260 SER A C 1
ATOM 1977 O O . SER A 1 260 ? -23.465 -3.710 -16.692 1.00 31.33 260 SER A O 1
ATOM 1979 N N . SER A 1 261 ? -22.636 -3.329 -14.601 1.00 31.38 261 SER A N 1
ATOM 1980 C CA . SER A 1 261 ? -21.460 -4.209 -14.520 1.00 31.38 261 SER A CA 1
ATOM 1981 C C . SER A 1 261 ? -20.397 -4.126 -15.615 1.00 31.38 261 SER A C 1
ATOM 1983 O O . SER A 1 261 ? -20.693 -4.271 -16.791 1.00 31.38 261 SER A O 1
ATOM 1985 N N . LEU A 1 262 ? -19.135 -4.004 -15.185 1.00 32.97 262 LEU A N 1
ATOM 1986 C CA . LEU A 1 262 ? -18.032 -4.915 -15.532 1.00 32.97 262 LEU A CA 1
ATOM 1987 C C . LEU A 1 262 ? -16.753 -4.451 -14.804 1.00 32.97 262 LEU A C 1
ATOM 1989 O O . LEU A 1 262 ? -15.892 -3.791 -15.375 1.00 32.97 262 LEU A O 1
ATOM 1993 N N . LEU A 1 263 ? -16.639 -4.815 -13.523 1.00 35.38 263 LEU A N 1
ATOM 1994 C CA . LEU A 1 263 ? -15.332 -5.076 -12.918 1.00 35.38 263 LEU A CA 1
ATOM 1995 C C . LEU A 1 263 ? -14.854 -6.430 -13.470 1.00 35.38 263 LEU A C 1
ATOM 1997 O O . LEU A 1 263 ? -15.591 -7.411 -13.328 1.00 35.38 263 LEU A O 1
ATOM 2001 N N . PRO A 1 264 ? -13.670 -6.542 -14.092 1.00 32.66 264 PRO A N 1
ATOM 2002 C CA . PRO A 1 264 ? -13.135 -7.827 -14.507 1.00 32.66 264 PRO A CA 1
ATOM 2003 C C . PRO A 1 264 ? -12.296 -8.423 -13.367 1.00 32.66 264 PRO A C 1
ATOM 2005 O O . PRO A 1 264 ? -11.073 -8.431 -13.428 1.00 32.66 264 PRO A O 1
ATOM 2008 N N . PHE A 1 265 ? -12.933 -8.950 -12.318 1.00 38.06 265 PHE A N 1
ATOM 2009 C CA . PHE A 1 265 ? -12.230 -9.796 -11.343 1.00 38.06 265 PHE A CA 1
ATOM 2010 C C . PHE A 1 265 ? -12.254 -11.252 -11.811 1.00 38.06 265 PHE A C 1
ATOM 2012 O O . PHE A 1 265 ? -13.123 -12.047 -11.460 1.00 38.06 265 PHE A O 1
ATOM 2019 N N . GLY A 1 266 ? -11.277 -11.597 -12.647 1.00 30.53 266 GLY A N 1
ATOM 2020 C CA . GLY A 1 266 ? -10.977 -12.969 -13.040 1.00 30.53 266 GLY A CA 1
ATOM 2021 C C . GLY A 1 266 ? -10.062 -13.668 -12.035 1.00 30.53 266 GLY A C 1
ATOM 2022 O O . GLY A 1 266 ? -8.955 -14.041 -12.399 1.00 30.53 266 GLY A O 1
ATOM 2023 N N . SER A 1 267 ? -10.517 -13.891 -10.799 1.00 34.19 267 SER A N 1
ATOM 2024 C CA . SER A 1 267 ? -9.822 -14.765 -9.837 1.00 34.19 267 SER A CA 1
ATOM 2025 C C . SER A 1 267 ? -10.555 -16.097 -9.719 1.00 34.19 267 SER A C 1
ATOM 2027 O O . SER A 1 267 ? -11.317 -16.356 -8.794 1.00 34.19 267 SER A O 1
ATOM 2029 N N . SER A 1 268 ? -10.327 -16.965 -10.703 1.00 32.69 268 SER A N 1
ATOM 2030 C CA . SER A 1 268 ? -10.648 -18.390 -10.622 1.00 32.69 268 SER A CA 1
ATOM 2031 C C . SER A 1 268 ? -9.366 -19.189 -10.782 1.00 32.69 268 SER A C 1
ATOM 2033 O O . SER A 1 268 ? -8.930 -19.430 -11.906 1.00 32.69 268 SER A O 1
ATOM 2035 N N . ARG A 1 269 ? -8.776 -19.589 -9.649 1.00 37.84 269 ARG A N 1
ATOM 2036 C CA . ARG A 1 269 ? -8.076 -20.865 -9.397 1.00 37.84 269 ARG A CA 1
ATOM 2037 C C . ARG A 1 269 ? -7.398 -20.798 -8.023 1.00 37.84 269 ARG A C 1
ATOM 2039 O O . ARG A 1 269 ? -6.809 -19.781 -7.693 1.00 37.84 269 ARG A O 1
ATOM 2046 N N . LEU A 1 270 ? -7.440 -21.928 -7.307 1.00 34.66 270 LEU A N 1
ATOM 2047 C CA . LEU A 1 270 ? -6.846 -22.233 -5.989 1.00 34.66 270 LEU A CA 1
ATOM 2048 C C . LEU A 1 270 ? -7.791 -22.152 -4.775 1.00 34.66 270 LEU A C 1
ATOM 2050 O O . LEU A 1 270 ? -7.528 -21.470 -3.796 1.00 34.66 270 LEU A O 1
ATOM 2054 N N . ILE A 1 271 ? -8.828 -22.995 -4.781 1.00 33.47 271 ILE A N 1
ATOM 2055 C CA . ILE A 1 271 ? -9.269 -23.672 -3.551 1.00 33.47 271 ILE A CA 1
ATOM 2056 C C . ILE A 1 271 ? -8.989 -25.161 -3.752 1.00 33.47 271 ILE A C 1
ATOM 2058 O O . ILE A 1 271 ? -9.735 -25.879 -4.416 1.00 33.47 271 ILE A O 1
ATOM 2062 N N . GLY A 1 272 ? -7.846 -25.602 -3.231 1.00 29.33 272 GLY A N 1
ATOM 2063 C CA . GLY A 1 272 ? -7.367 -26.978 -3.285 1.00 29.33 272 GLY A CA 1
ATOM 2064 C C . GLY A 1 272 ? -7.044 -27.500 -1.889 1.00 29.33 272 GLY A C 1
ATOM 2065 O O . GLY A 1 272 ? -5.886 -27.530 -1.507 1.00 29.33 272 GLY A O 1
ATOM 2066 N N . ARG A 1 273 ? -8.092 -27.907 -1.164 1.00 31.31 273 ARG A N 1
ATOM 2067 C CA . ARG A 1 273 ? -8.141 -28.989 -0.155 1.00 31.31 273 ARG A CA 1
ATOM 2068 C C . ARG A 1 273 ? -6.941 -29.112 0.805 1.00 31.31 273 ARG A C 1
ATOM 2070 O O . ARG A 1 273 ? -6.046 -29.922 0.586 1.00 31.31 273 ARG A O 1
ATOM 2077 N N . SER A 1 274 ? -7.026 -28.461 1.960 1.00 28.33 274 SER A N 1
ATOM 2078 C CA . SER A 1 274 ? -6.386 -28.931 3.194 1.00 28.33 274 SER A CA 1
ATOM 2079 C C . SER A 1 274 ? -7.277 -3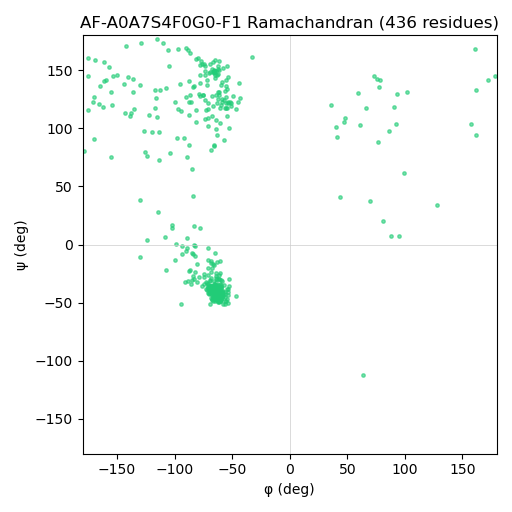0.002 3.841 1.00 28.33 274 SER A C 1
ATOM 2081 O O . SER A 1 274 ? -8.341 -29.712 4.382 1.00 28.33 274 SER A O 1
ATOM 2083 N N . SER A 1 275 ? -6.859 -31.266 3.728 1.00 28.41 275 SER A N 1
ATOM 2084 C CA . SER A 1 275 ? -7.455 -32.394 4.450 1.00 28.41 275 SER A CA 1
ATOM 2085 C C . SER A 1 275 ? -6.774 -32.517 5.811 1.00 28.41 275 SER A C 1
ATOM 2087 O O . SER A 1 275 ? -5.599 -32.867 5.890 1.00 28.41 275 SER A O 1
ATOM 2089 N N . LEU A 1 276 ? -7.524 -32.230 6.870 1.00 35.66 276 LEU A N 1
ATOM 2090 C CA . LEU A 1 276 ? -7.268 -32.740 8.213 1.00 35.66 276 LEU A CA 1
ATOM 2091 C C . LEU A 1 276 ? -7.424 -34.264 8.189 1.00 35.66 276 LEU A C 1
ATOM 2093 O O . LEU A 1 276 ? -8.456 -34.742 7.728 1.00 35.66 276 LEU A O 1
ATOM 2097 N N . ASP A 1 277 ? -6.434 -35.004 8.692 1.00 29.78 277 ASP A N 1
ATOM 2098 C CA . ASP A 1 277 ? -6.719 -36.083 9.641 1.00 29.78 277 ASP A CA 1
ATOM 2099 C C . ASP A 1 277 ? -5.470 -36.604 10.380 1.00 29.78 277 ASP A C 1
ATOM 2101 O O . ASP A 1 277 ? -4.519 -37.110 9.791 1.00 29.78 277 ASP A O 1
ATOM 2105 N N . THR A 1 278 ? -5.558 -36.484 11.705 1.00 32.91 278 THR A N 1
ATOM 2106 C CA . THR A 1 278 ? -5.359 -37.535 12.713 1.00 32.91 278 THR A CA 1
ATOM 2107 C C . THR A 1 278 ? -3.979 -38.190 12.920 1.00 32.91 278 THR A C 1
ATOM 2109 O O . THR A 1 278 ? -3.444 -38.948 12.117 1.00 32.91 278 THR A O 1
ATOM 2112 N N . GLN A 1 279 ? -3.484 -37.967 14.146 1.00 33.88 279 GLN A N 1
ATOM 2113 C CA . GLN A 1 279 ? -2.400 -38.660 14.847 1.00 33.88 279 GLN A CA 1
ATOM 2114 C C . GLN A 1 279 ? -2.445 -40.198 14.736 1.00 33.88 279 GLN A C 1
ATOM 2116 O O . GLN A 1 279 ? -3.470 -40.815 15.032 1.00 33.88 279 GLN A O 1
ATOM 2121 N N . ARG A 1 280 ? -1.280 -40.839 14.543 1.00 29.69 280 ARG A N 1
ATOM 2122 C CA . ARG A 1 280 ? -0.976 -42.124 15.202 1.00 29.69 280 ARG A CA 1
ATOM 2123 C C . ARG A 1 280 ? 0.528 -42.382 15.362 1.00 29.69 280 ARG A C 1
ATOM 2125 O O . ARG A 1 280 ? 1.302 -42.242 14.424 1.00 29.69 280 ARG A O 1
ATOM 2132 N N . SER A 1 281 ? 0.882 -42.759 16.589 1.00 25.81 281 SER A N 1
ATOM 2133 C CA . SER A 1 281 ? 2.206 -43.141 17.103 1.00 25.81 281 SER A CA 1
ATOM 2134 C C . SER A 1 281 ? 2.786 -44.394 16.417 1.00 25.81 281 SER A C 1
ATOM 2136 O O . SER A 1 281 ? 1.994 -45.241 15.991 1.00 25.81 281 SER A O 1
ATOM 2138 N N . PRO A 1 282 ? 4.123 -44.577 16.357 1.00 38.19 282 PRO A N 1
ATOM 2139 C CA . PRO A 1 282 ? 4.743 -45.765 15.786 1.00 38.19 282 PRO A CA 1
ATOM 2140 C C . PRO A 1 282 ? 5.102 -46.774 16.882 1.00 38.19 282 PRO A C 1
ATOM 2142 O O . PRO A 1 282 ? 5.950 -46.496 17.718 1.00 38.19 282 PRO A O 1
ATOM 2145 N N . ASP A 1 283 ? 4.485 -47.951 16.848 1.00 29.70 283 ASP A N 1
ATOM 2146 C CA . ASP A 1 283 ? 5.028 -49.166 17.456 1.00 29.70 283 ASP A CA 1
ATOM 2147 C C . ASP A 1 283 ? 4.474 -50.399 16.724 1.00 29.70 283 ASP A C 1
ATOM 2149 O O . ASP A 1 283 ? 3.314 -50.426 16.315 1.00 29.70 283 ASP A O 1
ATOM 2153 N N . ALA A 1 284 ? 5.329 -51.420 16.616 1.00 29.48 284 ALA A N 1
ATOM 2154 C CA . ALA A 1 284 ? 5.095 -52.791 16.143 1.00 29.48 284 ALA A CA 1
ATOM 2155 C C . ALA A 1 284 ? 5.180 -53.083 14.625 1.00 29.48 284 ALA A C 1
ATOM 2157 O O . ALA A 1 284 ? 4.232 -52.987 13.847 1.00 29.48 284 ALA A O 1
ATOM 2158 N N . GLN A 1 285 ? 6.365 -53.580 14.258 1.00 29.97 285 GLN A N 1
ATOM 2159 C CA . GLN A 1 285 ? 6.622 -54.472 13.131 1.00 29.97 285 GLN A CA 1
ATOM 2160 C C . GLN A 1 285 ? 5.889 -55.825 13.256 1.00 29.97 285 GLN A C 1
ATOM 2162 O O . GLN A 1 285 ? 5.698 -56.342 14.353 1.00 29.97 285 GLN A O 1
ATOM 2167 N N . ALA A 1 286 ? 5.726 -56.447 12.082 1.00 28.41 286 ALA A N 1
ATOM 2168 C CA . ALA A 1 286 ? 5.913 -57.874 11.784 1.00 28.41 286 ALA A CA 1
ATOM 2169 C C . ALA A 1 286 ? 4.686 -58.804 11.651 1.00 28.41 286 ALA A C 1
ATOM 2171 O O . ALA A 1 286 ? 3.865 -58.956 12.546 1.00 28.41 286 ALA A O 1
ATOM 2172 N N . ALA A 1 287 ? 4.761 -59.551 10.538 1.00 29.58 287 ALA A N 1
ATOM 2173 C CA . ALA A 1 287 ? 4.234 -60.891 10.254 1.00 29.58 287 ALA A CA 1
ATOM 2174 C C . ALA A 1 287 ? 2.836 -61.037 9.617 1.00 29.58 287 ALA A C 1
ATOM 2176 O O . ALA A 1 287 ? 1.818 -60.972 10.294 1.00 29.58 287 ALA A O 1
ATOM 2177 N N . ALA A 1 288 ? 2.847 -61.349 8.308 1.00 31.14 288 ALA A N 1
ATOM 2178 C CA . ALA A 1 288 ? 2.174 -62.478 7.621 1.00 31.14 288 ALA A CA 1
ATOM 2179 C C . ALA A 1 288 ? 2.007 -62.106 6.122 1.00 31.14 288 ALA A C 1
ATOM 2181 O O . ALA A 1 288 ? 1.283 -61.174 5.797 1.00 31.14 288 ALA A O 1
ATOM 2182 N N . ALA A 1 289 ? 2.797 -62.619 5.164 1.00 31.27 289 ALA A N 1
ATOM 2183 C CA . ALA A 1 289 ? 2.636 -63.926 4.494 1.00 31.27 289 ALA A CA 1
ATOM 2184 C C . ALA A 1 289 ? 1.152 -64.285 4.277 1.00 31.27 289 ALA A C 1
ATOM 2186 O O . ALA A 1 289 ? 0.426 -64.418 5.246 1.00 31.27 289 ALA A O 1
ATOM 2187 N N . GLY A 1 290 ? 0.586 -64.497 3.093 1.00 27.12 290 GLY A N 1
ATOM 2188 C CA . GLY A 1 290 ? 1.035 -64.737 1.724 1.00 27.12 290 GLY A CA 1
ATOM 2189 C C . GLY A 1 290 ? -0.164 -65.372 0.980 1.00 27.12 290 GLY A C 1
ATOM 2190 O O . GLY A 1 290 ? -1.101 -65.813 1.641 1.00 27.12 290 GLY A O 1
ATOM 2191 N N . LEU A 1 291 ? -0.090 -65.466 -0.360 1.00 30.56 291 LEU A N 1
ATOM 2192 C CA . LEU A 1 291 ? -1.060 -66.091 -1.300 1.00 30.56 291 LEU A CA 1
ATOM 2193 C C . LEU A 1 291 ? -2.320 -65.244 -1.604 1.00 30.56 291 LEU A C 1
ATOM 2195 O O . LEU A 1 291 ? -2.944 -64.720 -0.700 1.00 30.56 291 LEU A O 1
ATOM 2199 N N . ALA A 1 292 ? -2.818 -65.089 -2.835 1.00 30.09 292 ALA A N 1
ATOM 2200 C CA . ALA A 1 292 ? -2.400 -65.522 -4.165 1.00 30.09 292 ALA A CA 1
ATOM 2201 C C . ALA A 1 292 ? -3.253 -64.803 -5.242 1.00 30.09 292 ALA A C 1
ATOM 2203 O O . ALA A 1 292 ? -4.404 -64.462 -4.997 1.00 30.09 292 ALA A O 1
ATOM 2204 N N . SER A 1 293 ? -2.698 -64.759 -6.460 1.00 30.52 293 SER A N 1
ATOM 2205 C CA . SER A 1 293 ? -3.369 -64.951 -7.762 1.00 30.52 293 SER A CA 1
ATOM 2206 C C . SER A 1 293 ? -4.220 -63.868 -8.450 1.00 30.52 293 SER A C 1
ATOM 2208 O O . SER A 1 293 ? -5.070 -63.217 -7.862 1.00 30.52 293 SER A O 1
ATOM 2210 N N . ALA A 1 294 ? -4.034 -63.870 -9.783 1.00 32.03 294 ALA A N 1
ATOM 2211 C CA . ALA A 1 294 ? -4.783 -63.243 -10.886 1.00 32.03 294 ALA A CA 1
ATOM 2212 C C . ALA A 1 294 ? -4.558 -61.726 -11.072 1.00 32.03 294 ALA A C 1
ATOM 2214 O O . ALA A 1 294 ? -5.207 -60.900 -10.451 1.00 32.03 294 ALA A O 1
ATOM 2215 N N . ARG A 1 295 ? -3.556 -61.273 -11.846 1.00 34.44 295 ARG A N 1
ATOM 2216 C CA . ARG A 1 295 ? -3.492 -61.254 -13.330 1.00 34.44 295 ARG A CA 1
ATOM 2217 C C . ARG A 1 295 ? -4.824 -60.863 -13.987 1.00 34.44 295 ARG A C 1
ATOM 2219 O O . ARG A 1 295 ? -5.659 -61.733 -14.166 1.00 34.44 295 ARG A O 1
ATOM 2226 N N . THR A 1 296 ? -4.920 -59.604 -14.428 1.00 32.94 296 THR A N 1
ATOM 2227 C CA . THR A 1 296 ? -5.213 -59.191 -15.821 1.00 32.94 296 THR A CA 1
ATOM 2228 C C . THR A 1 296 ? -5.120 -57.664 -15.943 1.00 32.94 296 THR A C 1
ATOM 2230 O O . THR A 1 296 ? -5.914 -56.947 -15.345 1.00 32.94 296 THR A O 1
ATOM 2233 N N . HIS A 1 297 ? -4.162 -57.174 -16.737 1.00 46.28 297 HIS A N 1
ATOM 2234 C CA . HIS A 1 297 ? -4.203 -55.837 -17.343 1.00 46.28 297 HIS A CA 1
ATOM 2235 C C . HIS A 1 297 ? -5.143 -55.869 -18.556 1.00 46.28 297 HIS A C 1
ATOM 2237 O O . HIS A 1 297 ? -5.143 -56.867 -19.282 1.00 46.28 297 HIS A O 1
ATOM 2243 N N . PRO A 1 298 ? -5.863 -54.771 -18.833 1.00 48.97 298 PRO A N 1
ATOM 2244 C CA . PRO A 1 298 ? -5.746 -54.221 -20.183 1.00 48.97 298 PRO A CA 1
ATOM 2245 C C . PRO A 1 298 ? -5.801 -52.685 -20.219 1.00 48.97 298 PRO A C 1
ATOM 2247 O O . PRO A 1 298 ? -6.616 -52.067 -19.543 1.00 48.97 298 PRO A O 1
ATOM 2250 N N . ASN A 1 299 ? -4.937 -52.078 -21.036 1.00 42.44 299 ASN A N 1
ATOM 2251 C CA . ASN A 1 299 ? -5.306 -51.144 -22.113 1.00 42.44 299 ASN A CA 1
ATOM 2252 C C . ASN A 1 299 ? -4.086 -50.319 -22.537 1.00 42.44 299 ASN A C 1
ATOM 2254 O O . ASN A 1 299 ? -3.782 -49.275 -21.967 1.00 42.44 299 ASN A O 1
ATOM 2258 N N . ALA A 1 300 ? -3.405 -50.810 -23.572 1.00 50.91 300 ALA A N 1
ATOM 2259 C CA . ALA A 1 300 ? -2.538 -50.001 -24.416 1.00 50.91 300 ALA A CA 1
ATOM 2260 C C . ALA A 1 300 ? -3.388 -49.384 -25.550 1.00 50.91 300 ALA A C 1
ATOM 2262 O O . ALA A 1 300 ? -4.277 -50.070 -26.064 1.00 50.91 300 ALA A O 1
ATOM 2263 N N . PRO A 1 301 ? -3.151 -48.120 -25.940 1.00 58.06 301 PRO A N 1
ATOM 2264 C CA . PRO A 1 301 ? -3.887 -47.460 -27.017 1.00 58.06 301 PRO A CA 1
ATOM 2265 C C . PRO A 1 301 ? -3.466 -47.954 -28.422 1.00 58.06 301 PRO A C 1
ATOM 2267 O O . PRO A 1 301 ? -2.344 -48.436 -28.595 1.00 58.06 301 PRO A O 1
ATOM 2270 N N . PRO A 1 302 ? -4.357 -47.844 -29.430 1.00 62.62 302 PRO A N 1
ATOM 2271 C CA . PRO A 1 302 ? -4.148 -48.380 -30.778 1.00 62.62 302 PRO A CA 1
ATOM 2272 C C . PRO A 1 302 ? -3.185 -47.536 -31.643 1.00 62.62 302 PRO A C 1
ATOM 2274 O O . PRO A 1 302 ? -3.058 -46.330 -31.423 1.00 62.62 302 PRO A O 1
ATOM 2277 N N . PRO A 1 303 ? -2.532 -48.143 -32.658 1.00 64.69 303 PRO A N 1
ATOM 2278 C CA . PRO A 1 303 ? -1.644 -47.448 -33.593 1.00 64.69 303 PRO A CA 1
ATOM 2279 C C . PRO A 1 303 ? -2.407 -46.654 -34.678 1.00 64.69 303 PRO A C 1
ATOM 2281 O O . PRO A 1 303 ? -3.537 -47.011 -35.021 1.00 64.69 303 PRO A O 1
ATOM 2284 N N . PRO A 1 304 ? -1.794 -45.599 -35.256 1.00 65.38 304 PRO A N 1
ATOM 2285 C CA . PRO A 1 304 ? -2.403 -44.792 -36.314 1.00 65.38 304 PRO A CA 1
ATOM 2286 C C . PRO A 1 304 ? -2.439 -45.512 -37.682 1.00 65.38 304 PRO A C 1
ATOM 2288 O O . PRO A 1 304 ? -1.593 -46.371 -37.949 1.00 65.38 304 PRO A O 1
ATOM 2291 N N . PRO A 1 305 ? -3.400 -45.164 -38.565 1.00 65.12 305 PRO A N 1
ATOM 2292 C CA . PRO A 1 305 ? -3.585 -45.815 -39.863 1.00 65.12 305 PRO A CA 1
ATOM 2293 C C . PRO A 1 305 ? -2.557 -45.379 -40.929 1.00 65.12 305 PRO A C 1
ATOM 2295 O O . PRO A 1 305 ? -1.977 -44.295 -40.828 1.00 65.12 305 PRO A O 1
ATOM 2298 N N . PRO A 1 306 ? -2.345 -46.208 -41.973 1.00 55.62 306 PRO A N 1
ATOM 2299 C CA . PRO A 1 306 ? -1.322 -45.988 -42.989 1.00 55.62 306 PRO A CA 1
ATOM 2300 C C . PRO A 1 306 ? -1.714 -44.929 -44.028 1.00 55.62 306 PRO A C 1
ATOM 2302 O O . PRO A 1 306 ? -2.834 -44.893 -44.540 1.00 55.62 306 PRO A O 1
ATOM 2305 N N . SER A 1 307 ? -0.728 -44.105 -44.369 1.00 42.28 307 SER A N 1
ATOM 2306 C CA . SER A 1 307 ? -0.758 -43.069 -45.396 1.00 42.28 307 SER A CA 1
ATOM 2307 C C . SER A 1 307 ? -0.965 -43.664 -46.793 1.00 42.28 307 SER A C 1
ATOM 2309 O O . SER A 1 307 ? -0.157 -44.464 -47.263 1.00 42.28 307 SER A O 1
ATOM 2311 N N . LEU A 1 308 ? -2.027 -43.237 -47.477 1.00 47.16 308 LEU A N 1
ATOM 2312 C CA . LEU A 1 308 ? -2.272 -43.536 -48.887 1.00 47.16 308 LEU A CA 1
ATOM 2313 C C . LEU A 1 308 ? -1.554 -42.516 -49.777 1.00 47.16 308 LEU A C 1
ATOM 2315 O O . LEU A 1 308 ? -1.787 -41.312 -49.688 1.00 47.16 308 LEU A O 1
ATOM 2319 N N . SER A 1 309 ? -0.696 -43.020 -50.659 1.00 49.66 309 SER A N 1
ATOM 2320 C CA . SER A 1 309 ? -0.142 -42.291 -51.801 1.00 49.66 309 SER A CA 1
ATOM 2321 C C . SER A 1 309 ? -1.197 -42.119 -52.903 1.00 49.66 309 SER A C 1
ATOM 2323 O O . SER A 1 309 ? -1.939 -43.066 -53.168 1.00 49.66 309 SER A O 1
ATOM 2325 N N . PRO A 1 310 ? -1.192 -41.002 -53.649 1.00 58.03 310 PRO A N 1
ATOM 2326 C CA . PRO A 1 310 ? -1.745 -40.979 -54.995 1.00 58.03 310 PRO A CA 1
ATOM 2327 C C . PRO A 1 310 ? -0.662 -40.776 -56.063 1.00 58.03 310 PRO A C 1
ATOM 2329 O O . PRO A 1 310 ? 0.206 -39.909 -55.971 1.00 58.03 310 PRO A O 1
ATOM 2332 N N . SER A 1 311 ? -0.757 -41.615 -57.095 1.00 44.72 311 SER A N 1
ATOM 2333 C CA . SER A 1 311 ? -0.002 -41.553 -58.346 1.00 44.72 311 SER A CA 1
ATOM 2334 C C . SER A 1 311 ? -0.446 -40.391 -59.239 1.00 44.72 311 SER A C 1
ATOM 2336 O O . SER A 1 311 ? -1.636 -40.198 -59.459 1.00 44.72 311 SER A O 1
ATOM 2338 N N . GLY A 1 312 ? 0.544 -39.704 -59.814 1.00 43.47 312 GLY A N 1
ATOM 2339 C CA . GLY A 1 312 ? 0.716 -39.507 -61.261 1.00 43.47 312 GLY A CA 1
ATOM 2340 C C . GLY A 1 312 ? -0.368 -38.790 -62.074 1.00 43.47 312 GLY A C 1
ATOM 2341 O O . GLY A 1 312 ? -1.303 -39.422 -62.555 1.00 43.47 312 GLY A O 1
ATOM 2342 N N . VAL A 1 313 ? -0.107 -37.521 -62.409 1.00 46.75 313 VAL A N 1
ATOM 2343 C CA . VAL A 1 313 ? -0.575 -36.868 -63.648 1.00 46.75 313 VAL A CA 1
ATOM 2344 C C . VAL A 1 313 ? 0.597 -36.052 -64.232 1.00 46.75 313 VAL A C 1
ATOM 2346 O O . VAL A 1 313 ? 1.248 -35.334 -63.472 1.00 46.75 313 VAL A O 1
ATOM 2349 N N . PRO A 1 314 ? 0.918 -36.160 -65.538 1.00 55.78 314 PRO A N 1
ATOM 2350 C CA . PRO A 1 314 ? 1.987 -35.389 -66.176 1.00 55.78 314 PRO A CA 1
ATOM 2351 C C . PRO A 1 314 ? 1.468 -34.057 -66.753 1.00 55.78 314 PRO A C 1
ATOM 2353 O O . PRO A 1 314 ? 0.266 -33.912 -66.976 1.00 55.78 314 PRO A O 1
ATOM 2356 N N . THR A 1 315 ? 2.395 -33.167 -67.154 1.00 41.34 315 THR A N 1
ATOM 2357 C CA . THR A 1 315 ? 2.194 -31.918 -67.950 1.00 41.34 315 THR A CA 1
ATOM 2358 C C . THR A 1 315 ? 1.940 -30.685 -67.059 1.00 41.34 315 THR A C 1
ATOM 2360 O O . THR A 1 315 ? 0.995 -30.658 -66.289 1.00 41.34 315 THR A O 1
ATOM 2363 N N . THR A 1 316 ? 2.743 -29.613 -67.029 1.00 39.78 316 THR A N 1
ATOM 2364 C CA . THR A 1 316 ? 3.386 -28.850 -68.114 1.00 39.78 316 THR A CA 1
ATOM 2365 C C . THR A 1 316 ? 4.539 -28.025 -67.514 1.00 39.78 316 THR A C 1
ATOM 2367 O O . THR A 1 316 ? 4.391 -27.489 -66.416 1.00 39.78 316 THR A O 1
ATOM 2370 N N . ALA A 1 317 ? 5.670 -27.913 -68.215 1.00 50.59 317 ALA A N 1
ATOM 2371 C CA . ALA A 1 317 ? 6.840 -27.146 -67.785 1.00 50.59 317 ALA A CA 1
ATOM 2372 C C . ALA A 1 317 ? 6.505 -25.658 -67.558 1.00 50.59 317 ALA A C 1
ATOM 2374 O O . ALA A 1 317 ? 6.029 -24.973 -68.464 1.00 50.59 317 ALA A O 1
ATOM 2375 N N . ARG A 1 318 ? 6.765 -25.175 -66.339 1.00 44.41 318 ARG A N 1
ATOM 2376 C CA . ARG A 1 318 ? 6.678 -23.771 -65.917 1.00 44.41 318 ARG A CA 1
ATOM 2377 C C . ARG A 1 318 ? 8.116 -23.253 -65.742 1.00 44.41 318 ARG A C 1
ATOM 2379 O O . ARG A 1 318 ? 8.916 -23.989 -65.172 1.00 44.41 318 ARG A O 1
ATOM 2386 N N . PRO A 1 319 ? 8.459 -22.054 -66.244 1.00 52.72 319 PRO A N 1
ATOM 2387 C CA . PRO A 1 319 ? 9.833 -21.558 -66.249 1.00 52.72 319 PRO A CA 1
ATOM 2388 C C . PRO A 1 319 ? 10.365 -21.339 -64.829 1.00 52.72 319 PRO A C 1
ATOM 2390 O O . PRO A 1 319 ? 9.623 -20.927 -63.932 1.00 52.72 319 PRO A O 1
ATOM 2393 N N . ASP A 1 320 ? 11.651 -21.644 -64.674 1.00 51.72 320 ASP A N 1
ATOM 2394 C CA . ASP A 1 320 ? 12.427 -21.641 -63.440 1.00 51.72 320 ASP A CA 1
ATOM 2395 C C . ASP A 1 320 ? 12.208 -20.368 -62.615 1.00 51.72 320 ASP A C 1
ATOM 2397 O O . ASP A 1 320 ? 12.519 -19.252 -63.034 1.00 51.72 320 ASP A O 1
ATOM 2401 N N . SER A 1 321 ? 11.658 -20.552 -61.415 1.00 48.25 321 SER A N 1
ATOM 2402 C CA . SER A 1 321 ? 11.639 -19.510 -60.390 1.00 48.25 321 SER A CA 1
ATOM 2403 C C . SER A 1 321 ? 13.038 -19.481 -59.773 1.00 48.25 321 SER A C 1
ATOM 2405 O O . SER A 1 321 ? 13.507 -20.549 -59.374 1.00 48.25 321 SER A O 1
ATOM 2407 N N . PRO A 1 322 ? 13.729 -18.331 -59.691 1.00 59.97 322 PRO A N 1
ATOM 2408 C CA . PRO A 1 322 ? 15.046 -18.281 -59.076 1.00 59.97 322 PRO A CA 1
ATOM 2409 C C . PRO A 1 322 ? 14.928 -18.713 -57.613 1.00 59.97 322 PRO A C 1
ATOM 2411 O O . PRO A 1 322 ? 14.227 -18.080 -56.822 1.00 59.97 322 PRO A O 1
ATOM 2414 N N . THR A 1 323 ? 15.591 -19.815 -57.264 1.00 60.66 323 THR A N 1
ATOM 2415 C CA . THR A 1 323 ? 15.759 -20.256 -55.880 1.00 60.66 323 THR A CA 1
ATOM 2416 C C . THR A 1 323 ? 16.353 -19.088 -55.087 1.00 60.66 323 THR A C 1
ATOM 2418 O O . THR A 1 323 ? 17.410 -18.590 -55.487 1.00 60.66 323 THR A O 1
ATOM 2421 N N . PRO A 1 324 ? 15.705 -18.603 -54.012 1.00 63.16 324 PRO A N 1
ATOM 2422 C CA . PRO A 1 324 ? 16.256 -17.513 -53.220 1.00 63.16 324 PRO A CA 1
ATOM 2423 C C . PRO A 1 324 ? 17.618 -17.950 -52.678 1.00 63.16 324 PRO A C 1
ATOM 2425 O O . PRO A 1 324 ? 17.744 -19.023 -52.085 1.00 63.16 324 PRO A O 1
ATOM 2428 N N . ALA A 1 325 ? 18.648 -17.148 -52.951 1.00 70.31 325 ALA A N 1
ATOM 2429 C CA . ALA A 1 325 ? 19.986 -17.388 -52.438 1.00 70.31 325 ALA A CA 1
ATOM 2430 C C . ALA A 1 325 ? 19.917 -17.493 -50.907 1.00 70.31 325 ALA A C 1
ATOM 2432 O O . ALA A 1 325 ? 19.346 -16.626 -50.249 1.00 70.31 325 ALA A O 1
ATOM 2433 N N . SER A 1 326 ? 20.453 -18.581 -50.353 1.00 79.44 326 SER A N 1
ATOM 2434 C CA . SER A 1 326 ? 20.510 -18.798 -48.908 1.00 79.44 326 SER A CA 1
ATOM 2435 C C . SER A 1 326 ? 21.402 -17.731 -48.279 1.00 79.44 326 SER A C 1
ATOM 2437 O O . SER A 1 326 ? 22.621 -17.796 -48.425 1.00 79.44 326 SER A O 1
ATOM 2439 N N . THR A 1 327 ? 20.804 -16.775 -47.571 1.00 84.69 327 THR A N 1
ATOM 2440 C CA . THR A 1 327 ? 21.522 -15.783 -46.765 1.00 84.69 327 THR A CA 1
ATOM 2441 C C . THR A 1 327 ? 22.399 -16.506 -45.745 1.00 84.69 327 THR A C 1
ATOM 2443 O O . THR A 1 327 ? 21.917 -17.356 -44.994 1.00 84.69 327 THR A O 1
ATOM 2446 N N . THR A 1 328 ? 23.699 -16.227 -45.739 1.00 94.31 328 THR A N 1
ATOM 2447 C CA . THR A 1 328 ? 24.648 -16.853 -44.812 1.00 94.31 328 THR A CA 1
ATOM 2448 C C . THR A 1 328 ? 24.714 -16.083 -43.488 1.00 94.31 328 THR A C 1
ATOM 2450 O O . THR A 1 328 ? 24.288 -14.931 -43.388 1.00 94.31 328 THR A O 1
ATOM 2453 N N . ALA A 1 329 ? 25.283 -16.695 -42.444 1.00 93.31 329 ALA A N 1
ATOM 2454 C CA . ALA A 1 329 ? 25.542 -15.994 -41.182 1.00 93.31 329 ALA A CA 1
ATOM 2455 C C . ALA A 1 329 ? 26.481 -14.783 -41.376 1.00 93.31 329 ALA A C 1
ATOM 2457 O O . ALA A 1 329 ? 26.342 -13.778 -40.688 1.00 93.31 329 ALA A O 1
ATOM 2458 N N . ALA A 1 330 ? 27.398 -14.840 -42.351 1.00 95.00 330 ALA A N 1
ATOM 2459 C CA . ALA A 1 330 ? 28.252 -13.704 -42.698 1.00 95.00 330 ALA A CA 1
ATOM 2460 C C . ALA A 1 330 ? 27.437 -12.530 -43.267 1.00 95.00 330 ALA A C 1
ATOM 2462 O O . ALA A 1 330 ? 27.673 -11.384 -42.889 1.00 95.00 330 ALA A O 1
ATOM 2463 N N . ASP A 1 331 ? 26.435 -12.819 -44.103 1.00 95.56 331 ASP A N 1
ATOM 2464 C CA . ASP A 1 331 ? 25.532 -11.796 -44.644 1.00 95.56 331 ASP A CA 1
ATOM 2465 C C . ASP A 1 331 ? 24.675 -11.170 -43.534 1.00 95.56 331 ASP A C 1
ATOM 2467 O O . ASP A 1 331 ? 24.474 -9.959 -43.504 1.00 95.56 331 ASP A O 1
ATOM 2471 N N . THR A 1 332 ? 24.234 -11.982 -42.568 1.00 94.69 332 THR A N 1
ATOM 2472 C CA . THR A 1 332 ? 23.473 -11.514 -41.395 1.00 94.69 332 THR A CA 1
ATOM 2473 C C . THR A 1 332 ? 24.320 -10.616 -40.492 1.00 94.69 332 THR A C 1
ATOM 2475 O O . THR A 1 332 ? 23.850 -9.561 -40.075 1.00 94.69 332 THR A O 1
ATOM 2478 N N . ALA A 1 333 ? 25.584 -10.974 -40.237 1.00 96.56 333 ALA A N 1
ATOM 2479 C CA . ALA A 1 333 ? 26.508 -10.126 -39.483 1.00 96.56 333 ALA A CA 1
ATOM 2480 C C . ALA A 1 333 ? 26.747 -8.784 -40.197 1.00 96.56 333 ALA A C 1
ATOM 2482 O O . ALA A 1 333 ? 26.628 -7.731 -39.577 1.00 96.56 333 ALA A O 1
ATOM 2483 N N . ALA A 1 334 ? 26.984 -8.803 -41.513 1.00 96.56 334 ALA A N 1
ATOM 2484 C CA . ALA A 1 334 ? 27.147 -7.579 -42.297 1.00 96.56 334 ALA A CA 1
ATOM 2485 C C . ALA A 1 334 ? 25.887 -6.690 -42.271 1.00 96.56 334 ALA A C 1
ATOM 2487 O O . ALA A 1 334 ? 25.993 -5.467 -42.182 1.00 96.56 334 ALA A O 1
ATOM 2488 N N . MET A 1 335 ? 24.692 -7.292 -42.301 1.00 95.69 335 MET A N 1
ATOM 2489 C CA . MET A 1 335 ? 23.425 -6.568 -42.153 1.00 95.69 335 MET A CA 1
ATOM 2490 C C . MET A 1 335 ? 23.271 -5.930 -40.766 1.00 95.69 335 MET A C 1
ATOM 2492 O O . MET A 1 335 ? 22.833 -4.786 -40.676 1.00 95.69 335 MET A O 1
ATOM 2496 N N . LEU A 1 336 ? 23.649 -6.629 -39.692 1.00 95.88 336 LEU A N 1
ATOM 2497 C CA . LEU A 1 336 ? 23.621 -6.091 -38.327 1.00 95.88 336 LEU A CA 1
ATOM 2498 C C . LEU A 1 336 ? 24.623 -4.936 -38.152 1.00 95.88 336 LEU A C 1
ATOM 2500 O O . LEU A 1 336 ? 24.263 -3.902 -37.593 1.00 95.88 336 LEU A O 1
ATOM 2504 N N . GLU A 1 337 ? 25.842 -5.053 -38.687 1.00 97.12 337 GLU A N 1
ATOM 2505 C CA . GLU A 1 337 ? 26.814 -3.947 -38.688 1.00 97.12 337 GLU A CA 1
ATOM 2506 C C . GLU A 1 337 ? 26.282 -2.724 -39.454 1.00 97.12 337 GLU A C 1
ATOM 2508 O O . GLU A 1 337 ? 26.405 -1.594 -38.982 1.00 97.12 337 GLU A O 1
ATOM 2513 N N . ALA A 1 338 ? 25.622 -2.935 -40.600 1.00 96.31 338 ALA A N 1
ATOM 2514 C CA . ALA A 1 338 ? 24.995 -1.857 -41.369 1.00 96.31 338 ALA A CA 1
ATOM 2515 C C . ALA A 1 338 ? 23.839 -1.167 -40.617 1.00 96.31 338 ALA A C 1
ATOM 2517 O O . ALA A 1 338 ? 23.554 0.001 -40.878 1.00 96.31 338 ALA A O 1
ATOM 2518 N N . MET A 1 339 ? 23.201 -1.863 -39.669 1.00 95.38 339 MET A N 1
ATOM 2519 C CA . MET A 1 339 ? 22.200 -1.296 -38.756 1.00 95.38 339 MET A CA 1
ATOM 2520 C C . MET A 1 339 ? 22.814 -0.596 -37.531 1.00 95.38 339 MET A C 1
ATOM 2522 O O . MET A 1 339 ? 22.077 -0.043 -36.719 1.00 95.38 339 MET A O 1
ATOM 2526 N N . GLY A 1 340 ? 24.145 -0.572 -37.404 1.00 95.44 340 GLY A N 1
ATOM 2527 C CA . GLY A 1 340 ? 24.861 0.158 -36.355 1.00 95.44 340 GLY A CA 1
ATOM 2528 C C . GLY A 1 340 ? 25.234 -0.668 -35.123 1.00 95.44 340 GLY A C 1
ATOM 2529 O O . GLY A 1 340 ? 25.742 -0.101 -34.155 1.00 95.44 340 GLY A O 1
ATOM 2530 N N . TYR A 1 341 ? 25.024 -1.989 -35.140 1.00 94.50 341 TYR A N 1
ATOM 2531 C CA . TYR A 1 341 ? 25.522 -2.862 -34.075 1.00 94.50 341 TYR A CA 1
ATOM 2532 C C . TYR A 1 341 ? 27.051 -2.968 -34.128 1.00 94.50 341 TYR A C 1
ATOM 2534 O O . TYR A 1 341 ? 27.658 -2.923 -35.200 1.00 94.50 341 TYR A O 1
ATOM 2542 N N . SER A 1 342 ? 27.688 -3.129 -32.962 1.00 96.06 342 SER A N 1
ATOM 2543 C CA . SER A 1 342 ? 29.130 -3.385 -32.916 1.00 96.06 342 SER A CA 1
ATOM 2544 C C . SER A 1 342 ? 29.456 -4.694 -33.642 1.00 96.06 342 SER A C 1
ATOM 2546 O O . SER A 1 342 ? 28.650 -5.623 -33.641 1.00 96.06 342 SER A O 1
ATOM 2548 N N . ARG A 1 343 ? 30.651 -4.801 -34.231 1.00 96.75 343 ARG A N 1
ATOM 2549 C CA . ARG A 1 343 ? 31.091 -6.026 -34.921 1.00 96.75 343 ARG A CA 1
ATOM 2550 C C . ARG A 1 343 ? 30.978 -7.276 -34.042 1.00 96.75 343 ARG A C 1
ATOM 2552 O O . ARG A 1 343 ? 30.517 -8.315 -34.502 1.00 96.75 343 ARG A O 1
ATOM 2559 N N . ASP A 1 344 ? 31.337 -7.161 -32.765 1.00 95.69 344 ASP A N 1
ATOM 2560 C CA . ASP A 1 344 ? 31.232 -8.270 -31.814 1.00 95.69 344 ASP A CA 1
ATOM 2561 C C . ASP A 1 344 ? 29.769 -8.690 -31.583 1.00 95.69 344 ASP A C 1
ATOM 2563 O O . ASP A 1 344 ? 29.478 -9.882 -31.488 1.00 95.69 344 ASP A O 1
ATOM 2567 N N . ASP A 1 345 ? 28.840 -7.729 -31.500 1.00 94.44 345 ASP A N 1
ATOM 2568 C CA . ASP A 1 345 ? 27.403 -8.001 -31.360 1.00 94.44 345 ASP A CA 1
ATOM 2569 C C . ASP A 1 345 ? 26.814 -8.592 -32.643 1.00 94.44 345 ASP A C 1
ATOM 2571 O O . ASP A 1 345 ? 26.060 -9.562 -32.593 1.00 94.44 345 ASP A O 1
ATOM 2575 N N . ALA A 1 346 ? 27.206 -8.065 -33.801 1.00 95.88 346 ALA A N 1
ATOM 2576 C CA . ALA A 1 346 ? 26.787 -8.573 -35.098 1.00 95.88 346 ALA A CA 1
ATOM 2577 C C . ALA A 1 346 ? 27.224 -10.031 -35.308 1.00 95.88 346 ALA A C 1
ATOM 2579 O O . ALA A 1 346 ? 26.412 -10.875 -35.697 1.00 95.88 346 ALA A O 1
ATOM 2580 N N . GLU A 1 347 ? 28.479 -10.361 -34.982 1.00 96.31 347 GLU A N 1
ATOM 2581 C CA . GLU A 1 347 ? 28.973 -11.739 -35.022 1.00 96.31 347 GLU A CA 1
ATOM 2582 C C . GLU A 1 347 ? 28.243 -12.639 -34.016 1.00 96.31 347 GLU A C 1
ATOM 2584 O O . GLU A 1 347 ? 27.917 -13.783 -34.339 1.00 96.31 347 GLU A O 1
ATOM 2589 N N . LEU A 1 348 ? 27.961 -12.146 -32.808 1.00 95.38 348 LEU A N 1
ATOM 2590 C CA . LEU A 1 348 ? 27.244 -12.901 -31.782 1.00 95.38 348 LEU A CA 1
ATOM 2591 C C . LEU A 1 348 ? 25.794 -13.207 -32.193 1.00 95.38 348 LEU A C 1
ATOM 2593 O O . LEU A 1 348 ? 25.349 -14.353 -32.070 1.00 95.38 348 LEU A O 1
ATOM 2597 N N . GLY A 1 349 ? 25.071 -12.207 -32.703 1.00 93.44 349 GLY A N 1
ATOM 2598 C CA . GLY A 1 349 ? 23.701 -12.354 -33.193 1.00 93.44 349 GLY A CA 1
ATOM 2599 C C . GLY A 1 349 ? 23.628 -13.317 -34.377 1.00 93.44 349 GLY A C 1
ATOM 2600 O O . GLY A 1 349 ? 22.839 -14.264 -34.361 1.00 93.44 349 GLY A O 1
ATOM 2601 N N . ALA A 1 350 ? 24.526 -13.157 -35.353 1.00 95.69 350 ALA A N 1
ATOM 2602 C CA . ALA A 1 350 ? 24.607 -14.041 -36.513 1.00 95.69 350 ALA A CA 1
ATOM 2603 C C . ALA A 1 350 ? 24.966 -15.490 -36.143 1.00 95.69 350 ALA A C 1
ATOM 2605 O O . ALA A 1 350 ? 24.398 -16.431 -36.696 1.00 95.69 350 ALA A O 1
ATOM 2606 N N . ARG A 1 351 ? 25.873 -15.706 -35.179 1.00 96.00 351 ARG A N 1
ATOM 2607 C CA . ARG A 1 351 ? 26.199 -17.059 -34.689 1.00 96.00 351 ARG A CA 1
ATOM 2608 C C . ARG A 1 351 ? 25.022 -17.721 -33.978 1.00 96.00 351 ARG A C 1
ATOM 2610 O O . ARG A 1 351 ? 24.873 -18.935 -34.079 1.00 96.00 351 ARG A O 1
ATOM 2617 N N . SER A 1 352 ? 24.212 -16.939 -33.270 1.00 92.69 352 SER A N 1
ATOM 2618 C CA . SER A 1 352 ? 23.110 -17.460 -32.455 1.00 92.69 352 SER A CA 1
ATOM 2619 C C . SER A 1 352 ? 21.857 -17.776 -33.283 1.00 92.69 352 SER A C 1
ATOM 2621 O O . SER A 1 352 ? 21.152 -18.732 -32.966 1.00 92.69 352 SER A O 1
ATOM 2623 N N . PHE A 1 353 ? 21.598 -17.024 -34.361 1.00 92.31 353 PHE A N 1
ATOM 2624 C CA . PHE A 1 353 ? 20.353 -17.129 -35.146 1.00 92.31 353 PHE A CA 1
ATOM 2625 C C . PHE A 1 353 ? 20.558 -17.410 -36.642 1.00 92.31 353 PHE A C 1
ATOM 2627 O O . PHE A 1 353 ? 19.591 -17.502 -37.400 1.00 92.31 353 PHE A O 1
ATOM 2634 N N . GLY A 1 354 ? 21.802 -17.613 -37.080 1.00 92.31 354 GLY A N 1
ATOM 2635 C CA . GLY A 1 354 ? 22.124 -17.983 -38.454 1.00 92.31 354 GLY A CA 1
ATOM 2636 C C . GLY A 1 354 ? 21.724 -16.894 -39.445 1.00 92.31 354 GLY A C 1
ATOM 2637 O O . GLY A 1 354 ? 22.334 -15.830 -39.466 1.00 92.31 354 GLY A O 1
ATOM 2638 N N . SER A 1 355 ? 20.728 -17.187 -40.285 1.00 90.69 355 SER A N 1
ATOM 2639 C CA . SER A 1 355 ? 20.233 -16.297 -41.343 1.00 90.69 355 SER A CA 1
ATOM 2640 C C . SER A 1 355 ? 19.048 -15.415 -40.926 1.00 90.69 355 SER A C 1
ATOM 2642 O O . SER A 1 355 ? 18.528 -14.665 -41.751 1.00 90.69 355 SER A O 1
ATOM 2644 N N . ASP A 1 356 ? 18.555 -15.545 -39.690 1.00 93.94 356 ASP A N 1
ATOM 2645 C CA . ASP A 1 356 ? 17.397 -14.789 -39.207 1.00 93.94 356 ASP A CA 1
ATOM 2646 C C . ASP A 1 356 ? 17.825 -13.481 -38.526 1.00 93.94 356 ASP A C 1
ATOM 2648 O O . ASP A 1 356 ? 18.084 -13.421 -37.320 1.00 93.94 356 ASP A O 1
ATOM 2652 N N . VAL A 1 357 ? 17.876 -12.415 -39.329 1.00 94.25 357 VAL A N 1
ATOM 2653 C CA . VAL A 1 357 ? 18.237 -11.059 -38.889 1.00 94.25 357 VAL A CA 1
ATOM 2654 C C . VAL A 1 357 ? 17.275 -10.539 -37.814 1.00 94.25 357 VAL A C 1
ATOM 2656 O O . VAL A 1 357 ? 17.719 -9.888 -36.874 1.00 94.25 357 VAL A O 1
ATOM 2659 N N . ASN A 1 358 ? 15.975 -10.841 -37.901 1.00 93.50 358 ASN A N 1
ATOM 2660 C CA . ASN A 1 358 ? 14.984 -10.306 -36.961 1.00 93.50 358 ASN A CA 1
ATOM 2661 C C . ASN A 1 358 ? 15.155 -10.918 -35.570 1.00 93.50 358 ASN A C 1
ATOM 2663 O O . ASN A 1 358 ? 15.136 -10.203 -34.565 1.00 93.50 358 ASN A O 1
ATOM 2667 N N . SER A 1 359 ? 15.381 -12.233 -35.513 1.00 92.31 359 SER A N 1
ATOM 2668 C CA . SER A 1 359 ? 15.687 -12.909 -34.251 1.00 92.31 359 SER A CA 1
ATOM 2669 C C . SER A 1 359 ? 17.015 -12.425 -33.661 1.00 92.31 359 SER A C 1
ATOM 2671 O O . SER A 1 359 ? 17.100 -12.204 -32.453 1.00 92.31 359 SER A O 1
ATOM 2673 N N . ALA A 1 360 ? 18.029 -12.174 -34.499 1.00 93.94 360 ALA A N 1
ATOM 2674 C CA . ALA A 1 360 ? 19.299 -11.610 -34.047 1.00 93.94 360 ALA A CA 1
ATOM 2675 C C . ALA A 1 360 ? 19.146 -10.187 -33.475 1.00 93.94 360 ALA A C 1
ATOM 2677 O O . ALA A 1 360 ? 19.686 -9.903 -32.408 1.00 93.94 360 ALA A O 1
ATOM 2678 N N . VAL A 1 361 ? 18.370 -9.314 -34.127 1.00 94.75 361 VAL A N 1
ATOM 2679 C CA . VAL A 1 361 ? 18.062 -7.960 -33.627 1.00 94.75 361 VAL A CA 1
ATOM 2680 C C . VAL A 1 361 ? 17.332 -8.022 -32.284 1.00 94.75 361 VAL A C 1
ATOM 2682 O O . VAL A 1 361 ? 17.717 -7.324 -31.348 1.00 94.75 361 VAL A O 1
ATOM 2685 N N . SER A 1 362 ? 16.322 -8.891 -32.160 1.00 91.06 362 SER A N 1
ATOM 2686 C CA . SER A 1 362 ? 15.574 -9.073 -30.907 1.00 91.06 362 SER A CA 1
ATOM 2687 C C . SER A 1 362 ? 16.460 -9.589 -29.766 1.00 91.06 362 SER A C 1
ATOM 2689 O O . SER A 1 362 ? 16.354 -9.127 -28.633 1.00 91.06 362 SER A O 1
ATOM 2691 N N . PHE A 1 363 ? 17.384 -10.505 -30.059 1.00 94.06 363 PHE A N 1
ATOM 2692 C CA . PHE A 1 363 ? 18.350 -10.989 -29.076 1.00 94.06 363 PHE A CA 1
ATOM 2693 C C . PHE A 1 363 ? 19.331 -9.899 -28.635 1.00 94.06 363 PHE A C 1
ATOM 2695 O O . PHE A 1 363 ? 19.587 -9.748 -27.441 1.00 94.06 363 PHE A O 1
ATOM 2702 N N . LEU A 1 364 ? 19.880 -9.128 -29.579 1.00 94.25 364 LEU A N 1
ATOM 2703 C CA . LEU A 1 364 ? 20.853 -8.080 -29.267 1.00 94.25 364 LEU A CA 1
ATOM 2704 C C . LEU A 1 364 ? 20.224 -6.920 -28.493 1.00 94.25 364 LEU A C 1
ATOM 2706 O O . LEU A 1 364 ? 20.864 -6.396 -27.581 1.00 94.25 364 LEU A O 1
ATOM 2710 N N . SER A 1 365 ? 18.967 -6.567 -28.777 1.00 91.62 365 SER A N 1
ATOM 2711 C CA . SER A 1 365 ? 18.250 -5.562 -27.986 1.00 91.62 365 SER A CA 1
ATOM 2712 C C . SER A 1 365 ? 18.015 -6.032 -26.547 1.00 91.62 365 SER A C 1
ATOM 2714 O O . SER A 1 365 ? 18.249 -5.272 -25.607 1.00 91.62 365 SER A O 1
ATOM 2716 N N . GLN A 1 366 ? 17.649 -7.301 -26.340 1.00 90.50 366 GLN A N 1
ATOM 2717 C CA . GLN A 1 366 ? 17.530 -7.878 -24.996 1.00 90.50 366 GLN A CA 1
ATOM 2718 C C . GLN A 1 366 ? 18.881 -7.942 -24.273 1.00 90.50 366 GLN A C 1
ATOM 2720 O O . GLN A 1 366 ? 18.966 -7.594 -23.094 1.00 90.50 366 GLN A O 1
ATOM 2725 N N . LEU A 1 367 ? 19.951 -8.335 -24.971 1.00 93.06 367 LEU A N 1
ATOM 2726 C CA . LEU A 1 367 ? 21.299 -8.388 -24.407 1.00 93.06 367 LEU A CA 1
ATOM 2727 C C . LEU A 1 367 ? 21.765 -7.010 -23.935 1.00 93.06 367 LEU A C 1
ATOM 2729 O O . LEU A 1 367 ? 22.286 -6.893 -22.824 1.00 93.06 367 LEU A O 1
ATOM 2733 N N . GLN A 1 368 ? 21.554 -5.976 -24.750 1.00 92.38 368 GLN A N 1
ATOM 2734 C CA . GLN A 1 368 ? 21.895 -4.606 -24.392 1.00 92.38 368 GLN A CA 1
ATOM 2735 C C . GLN A 1 368 ? 21.156 -4.164 -23.123 1.00 92.38 368 GLN A C 1
ATOM 2737 O O . GLN A 1 368 ? 21.802 -3.683 -22.194 1.00 92.38 368 GLN A O 1
ATOM 2742 N N . ARG A 1 369 ? 19.846 -4.433 -23.017 1.00 80.19 369 ARG A N 1
ATOM 2743 C CA . ARG A 1 369 ? 19.061 -4.113 -21.810 1.00 80.19 369 ARG A CA 1
ATOM 2744 C C . ARG A 1 369 ? 19.598 -4.802 -20.554 1.00 80.19 369 ARG A C 1
ATOM 2746 O O . ARG A 1 369 ? 19.672 -4.185 -19.497 1.00 80.19 369 ARG A O 1
ATOM 2753 N N . LEU A 1 370 ? 20.000 -6.073 -20.646 1.00 85.12 370 LEU A N 1
ATOM 2754 C CA . LEU A 1 370 ? 20.594 -6.790 -19.509 1.00 85.12 370 LEU A CA 1
ATOM 2755 C C . LEU A 1 370 ? 21.936 -6.174 -19.085 1.00 85.12 370 LEU A C 1
ATOM 2757 O O . LEU A 1 370 ? 22.222 -6.070 -17.893 1.00 85.12 370 LEU A O 1
ATOM 2761 N N . VAL A 1 371 ? 22.759 -5.751 -20.046 1.00 88.31 371 VAL A N 1
ATOM 2762 C CA . VAL A 1 371 ? 24.031 -5.072 -19.759 1.00 88.31 371 VAL A CA 1
ATOM 2763 C C . VAL A 1 371 ? 23.794 -3.694 -19.134 1.00 88.31 371 VAL A C 1
ATOM 2765 O O . VAL A 1 371 ? 24.480 -3.342 -18.176 1.00 88.31 371 VAL A O 1
ATOM 2768 N N . GLU A 1 372 ? 22.799 -2.945 -19.610 1.00 84.31 372 GLU A N 1
ATOM 2769 C CA . GLU A 1 372 ? 22.382 -1.658 -19.034 1.00 84.31 372 GLU A CA 1
ATOM 2770 C C . GLU A 1 372 ? 21.832 -1.809 -17.606 1.00 84.31 372 GLU A C 1
ATOM 2772 O O . GLU A 1 372 ? 22.086 -0.956 -16.759 1.00 84.31 372 GLU A O 1
ATOM 2777 N N . MET A 1 373 ? 21.182 -2.937 -17.294 1.00 76.44 373 MET A N 1
ATOM 2778 C CA . MET A 1 373 ? 20.798 -3.318 -15.925 1.00 76.44 373 MET A CA 1
ATOM 2779 C C . MET A 1 373 ? 21.984 -3.715 -15.028 1.00 76.44 373 MET A C 1
ATOM 2781 O O . MET A 1 373 ? 21.800 -3.992 -13.845 1.00 76.44 373 MET A O 1
ATOM 2785 N N . GLY A 1 374 ? 23.208 -3.744 -15.560 1.00 84.00 374 GLY A N 1
ATOM 2786 C CA . GLY A 1 374 ? 24.423 -4.051 -14.809 1.00 84.00 374 GLY A CA 1
ATOM 2787 C C . GLY A 1 374 ? 24.768 -5.539 -14.730 1.00 84.00 374 GLY A C 1
ATOM 2788 O O . GLY A 1 374 ? 25.715 -5.899 -14.026 1.00 84.00 374 GLY A O 1
ATOM 2789 N N . PHE A 1 375 ? 24.059 -6.412 -15.454 1.00 87.69 375 PHE A N 1
ATOM 2790 C CA . PHE A 1 375 ? 24.449 -7.815 -15.558 1.00 87.69 375 PHE A CA 1
ATOM 2791 C C . PHE A 1 375 ? 25.705 -7.961 -16.423 1.00 87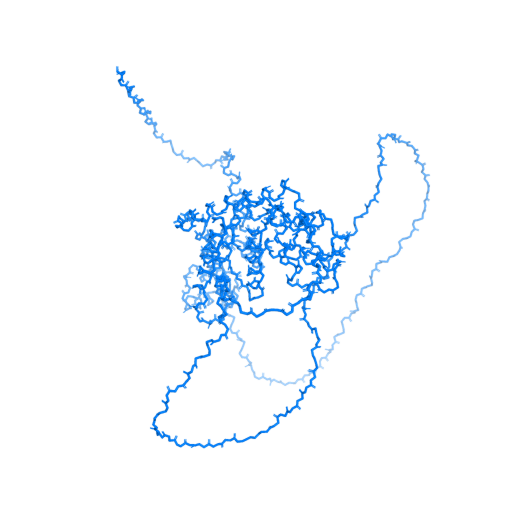.69 375 PHE A C 1
ATOM 2793 O O . PHE A 1 375 ? 25.886 -7.289 -17.441 1.00 87.69 375 PHE A O 1
ATOM 2800 N N . ALA A 1 376 ? 26.597 -8.870 -16.027 1.00 90.81 376 ALA A N 1
ATOM 2801 C CA . ALA A 1 376 ? 27.799 -9.146 -16.800 1.00 90.81 376 ALA A CA 1
ATOM 2802 C C . ALA A 1 376 ? 27.419 -9.696 -18.183 1.00 90.81 376 ALA A C 1
ATOM 2804 O O . ALA A 1 376 ? 26.749 -10.724 -18.271 1.00 90.81 376 ALA A O 1
ATOM 2805 N N . ARG A 1 377 ? 27.908 -9.062 -19.260 1.00 91.62 377 ARG A N 1
ATOM 2806 C CA . ARG A 1 377 ? 27.575 -9.413 -20.657 1.00 91.62 377 ARG A CA 1
ATOM 2807 C C . ARG A 1 377 ? 27.645 -10.919 -20.935 1.00 91.62 377 ARG A C 1
ATOM 2809 O O . ARG A 1 377 ? 26.729 -11.464 -21.534 1.00 91.62 377 ARG A O 1
ATOM 2816 N N . GLY A 1 378 ? 28.687 -11.606 -20.460 1.00 92.31 378 GLY A N 1
ATOM 2817 C CA . GLY A 1 378 ? 28.828 -13.057 -20.643 1.00 92.31 378 GLY A CA 1
ATOM 2818 C C . GLY A 1 378 ? 27.738 -13.888 -19.952 1.00 92.31 378 GLY A C 1
ATOM 2819 O O . GLY A 1 378 ? 27.255 -14.857 -20.531 1.00 92.31 378 GLY A O 1
ATOM 2820 N N . ALA A 1 379 ? 27.309 -13.494 -18.749 1.00 92.00 379 ALA A N 1
ATOM 2821 C CA . ALA A 1 379 ? 26.210 -14.153 -18.043 1.00 92.00 379 ALA A CA 1
ATOM 2822 C C . ALA A 1 379 ? 24.878 -13.918 -18.769 1.00 92.00 379 ALA A C 1
ATOM 2824 O O . ALA A 1 379 ? 24.124 -14.863 -18.990 1.00 92.00 379 ALA A O 1
ATOM 2825 N N . SER A 1 380 ? 24.642 -12.686 -19.229 1.00 91.12 380 SER A N 1
ATOM 2826 C CA . SER A 1 380 ? 23.456 -12.308 -20.004 1.00 91.12 380 SER A CA 1
ATOM 2827 C C . SER A 1 380 ? 23.329 -13.107 -21.304 1.00 91.12 380 SER A C 1
ATOM 2829 O O . SER A 1 380 ? 22.256 -13.624 -21.602 1.00 91.12 380 SER A O 1
ATOM 2831 N N . VAL A 1 381 ? 24.431 -13.283 -22.046 1.00 94.75 381 VAL A N 1
ATOM 2832 C CA . VAL A 1 381 ? 24.464 -14.124 -23.258 1.00 94.75 381 VAL A CA 1
ATOM 2833 C C . VAL A 1 381 ? 24.123 -15.577 -22.933 1.00 94.75 381 VAL A C 1
ATOM 2835 O O . VAL A 1 381 ? 23.298 -16.183 -23.616 1.00 94.75 381 VAL A O 1
ATOM 2838 N N . ASN A 1 382 ? 24.718 -16.142 -21.881 1.00 94.25 382 ASN A N 1
ATOM 2839 C CA . ASN A 1 382 ? 24.439 -17.521 -21.478 1.00 94.25 382 ASN A CA 1
ATOM 2840 C C . ASN A 1 382 ? 22.976 -17.706 -21.050 1.00 94.25 382 ASN A C 1
ATOM 2842 O O . ASN A 1 382 ? 22.359 -18.708 -21.405 1.00 94.25 382 ASN A O 1
ATOM 2846 N N . ALA A 1 383 ? 22.398 -16.745 -20.328 1.00 93.12 383 ALA A N 1
ATOM 2847 C CA . ALA A 1 383 ? 21.005 -16.805 -19.899 1.00 93.12 383 ALA A CA 1
ATOM 2848 C C . ALA A 1 383 ? 20.036 -16.713 -21.093 1.00 93.12 383 ALA A C 1
ATOM 2850 O O . ALA A 1 383 ? 19.179 -17.582 -21.242 1.00 93.12 383 ALA A O 1
ATOM 2851 N N . LEU A 1 384 ? 20.236 -15.744 -21.997 1.00 91.94 384 LEU A N 1
ATOM 2852 C CA . LEU A 1 384 ? 19.419 -15.571 -23.209 1.00 91.94 384 LEU A CA 1
ATOM 2853 C C . LEU A 1 384 ? 19.517 -16.750 -24.188 1.00 91.94 384 LEU A C 1
ATOM 2855 O O . LEU A 1 384 ? 18.583 -17.025 -24.935 1.00 91.94 384 LEU A O 1
ATOM 2859 N N . THR A 1 385 ? 20.653 -17.446 -24.218 1.00 92.00 385 THR A N 1
ATOM 2860 C CA . THR A 1 385 ? 20.813 -18.650 -25.051 1.00 92.00 385 THR A CA 1
ATOM 2861 C C . THR A 1 385 ? 20.243 -19.905 -24.389 1.00 92.00 385 THR A C 1
ATOM 2863 O O . THR A 1 385 ? 19.882 -20.848 -25.092 1.00 92.00 385 THR A O 1
ATOM 2866 N N . SER A 1 386 ? 20.123 -19.920 -23.058 1.00 93.38 386 SER A N 1
ATOM 2867 C CA . SER A 1 386 ? 19.597 -21.062 -22.297 1.00 93.38 386 SER A CA 1
ATOM 2868 C C . SER A 1 386 ? 18.070 -21.091 -22.232 1.00 93.38 386 SER A C 1
ATOM 2870 O O . SER A 1 386 ? 17.486 -22.170 -22.147 1.00 93.38 386 SER A O 1
ATOM 2872 N N . THR A 1 387 ? 17.408 -19.932 -22.280 1.00 88.50 387 THR A N 1
ATOM 2873 C CA . THR A 1 387 ? 15.944 -19.840 -22.259 1.00 88.50 387 THR A CA 1
ATOM 2874 C C . THR A 1 387 ? 15.440 -18.760 -23.212 1.00 88.50 387 THR A C 1
ATOM 2876 O O . THR A 1 387 ? 16.066 -17.722 -23.389 1.00 88.50 387 THR A O 1
ATOM 2879 N N . ARG A 1 388 ? 14.293 -19.023 -23.848 1.00 79.19 388 ARG A N 1
ATOM 2880 C CA . ARG A 1 388 ? 13.608 -18.074 -24.745 1.00 79.19 388 ARG A CA 1
ATOM 2881 C C . ARG A 1 388 ? 12.604 -17.182 -24.012 1.00 79.19 388 ARG A C 1
ATOM 2883 O O . ARG A 1 388 ? 12.003 -16.317 -24.640 1.00 79.19 388 ARG A O 1
ATOM 2890 N N . ASP A 1 389 ? 12.386 -17.438 -22.725 1.00 81.12 389 ASP A N 1
ATOM 2891 C CA . ASP A 1 389 ? 11.436 -16.705 -21.897 1.00 81.12 389 ASP A CA 1
ATOM 2892 C C . ASP A 1 389 ? 12.157 -15.564 -21.156 1.00 81.12 389 ASP A C 1
ATOM 2894 O O . ASP A 1 389 ? 13.009 -15.848 -20.308 1.00 81.12 389 ASP A O 1
ATOM 2898 N N . PRO A 1 390 ? 11.842 -14.287 -21.447 1.00 70.88 390 PRO A N 1
ATOM 2899 C CA . PRO A 1 390 ? 12.540 -13.142 -20.866 1.00 70.88 390 PRO A CA 1
ATOM 2900 C C . PRO A 1 390 ? 12.419 -13.066 -19.337 1.00 70.88 390 PRO A C 1
ATOM 2902 O O . PRO A 1 390 ? 13.349 -12.592 -18.683 1.00 70.88 390 PRO A O 1
ATOM 2905 N N . GLU A 1 391 ? 11.329 -13.564 -18.744 1.00 71.38 391 GLU A N 1
ATOM 2906 C CA . GLU A 1 391 ? 11.170 -13.571 -17.284 1.00 71.38 391 GLU A CA 1
ATOM 2907 C C . GLU A 1 391 ? 12.135 -14.567 -16.628 1.00 71.38 391 GLU A C 1
ATOM 2909 O O . GLU A 1 391 ? 12.776 -14.265 -15.616 1.00 71.38 391 GLU A O 1
ATOM 2914 N N . GLN A 1 392 ? 12.323 -15.729 -17.258 1.00 85.75 392 GLN A N 1
ATOM 2915 C CA . GLN A 1 392 ? 13.270 -16.741 -16.790 1.00 85.75 392 GLN A CA 1
ATOM 2916 C C . GLN A 1 392 ? 14.725 -16.293 -16.947 1.00 85.75 392 GLN A C 1
ATOM 2918 O O . GLN A 1 392 ? 15.561 -16.684 -16.136 1.00 85.75 392 GLN A O 1
ATOM 2923 N N . VAL A 1 393 ? 15.041 -15.462 -17.947 1.00 86.00 393 VAL A N 1
ATOM 2924 C CA . VAL A 1 393 ? 16.389 -14.891 -18.121 1.00 86.00 393 VAL A CA 1
ATOM 2925 C C . VAL A 1 393 ? 16.774 -14.043 -16.912 1.00 86.00 393 VAL A C 1
ATOM 2927 O O . VAL A 1 393 ? 17.863 -14.217 -16.367 1.00 86.00 393 VAL A O 1
ATOM 2930 N N . VAL A 1 394 ? 15.883 -13.152 -16.464 1.00 80.44 394 VAL A N 1
ATOM 2931 C CA . VAL A 1 394 ? 16.146 -12.293 -15.299 1.00 80.44 394 VAL A CA 1
ATOM 2932 C C . VAL A 1 394 ? 16.271 -13.134 -14.033 1.00 80.44 394 VAL A C 1
ATOM 2934 O O . VAL A 1 394 ? 17.209 -12.933 -13.265 1.00 80.44 394 VAL A O 1
ATOM 2937 N N . GLN A 1 395 ? 15.390 -14.120 -13.846 1.00 83.44 395 GLN A N 1
ATOM 2938 C CA . GLN A 1 395 ? 15.459 -15.004 -12.684 1.00 83.44 395 GLN A CA 1
ATOM 2939 C C . GLN A 1 395 ? 16.771 -15.805 -12.649 1.00 83.44 395 GLN A C 1
ATOM 2941 O O . GLN A 1 395 ? 17.445 -15.817 -11.623 1.00 83.44 395 GLN A O 1
ATOM 2946 N N . LEU A 1 396 ? 17.197 -16.384 -13.779 1.00 88.56 396 LEU A N 1
ATOM 2947 C CA . LEU A 1 396 ? 18.473 -17.102 -13.888 1.00 88.56 396 LEU A CA 1
ATOM 2948 C C . LEU A 1 396 ? 19.676 -16.213 -13.558 1.00 88.56 396 LEU A C 1
ATOM 2950 O O . LEU A 1 396 ? 20.647 -16.688 -12.972 1.00 88.56 396 LEU A O 1
ATOM 2954 N N . LEU A 1 397 ? 19.636 -14.938 -13.944 1.00 87.44 397 LEU A N 1
ATOM 2955 C CA . LEU A 1 397 ? 20.716 -13.995 -13.662 1.00 87.44 397 LEU A CA 1
ATOM 2956 C C . LEU A 1 397 ? 20.763 -13.584 -12.188 1.00 87.44 397 LEU A C 1
ATOM 2958 O O . LEU A 1 397 ? 21.857 -13.462 -11.637 1.00 87.44 397 LEU A O 1
ATOM 2962 N N . LEU A 1 398 ? 19.606 -13.410 -11.547 1.00 83.38 398 LEU A N 1
ATOM 2963 C CA . LEU A 1 398 ? 19.523 -13.144 -10.109 1.00 83.38 398 LEU A CA 1
ATOM 2964 C C . LEU A 1 398 ? 20.011 -14.353 -9.296 1.00 83.38 398 LEU A C 1
ATOM 2966 O O . LEU A 1 398 ? 20.873 -14.199 -8.433 1.00 83.38 398 LEU A O 1
ATOM 2970 N N . ASP A 1 399 ? 19.581 -15.565 -9.658 1.00 87.19 399 ASP A N 1
ATOM 2971 C CA . ASP A 1 399 ? 20.023 -16.804 -9.004 1.00 87.19 399 ASP A CA 1
ATOM 2972 C C . ASP A 1 399 ? 21.551 -17.019 -9.157 1.00 87.19 399 ASP A C 1
ATOM 2974 O O . ASP A 1 399 ? 22.240 -17.510 -8.252 1.00 87.19 399 ASP A O 1
ATOM 2978 N N . GLN A 1 400 ? 22.125 -16.614 -10.299 1.00 87.12 400 GLN A N 1
ATOM 2979 C CA . GLN A 1 400 ? 23.576 -16.629 -10.522 1.00 87.12 400 GLN A CA 1
ATOM 2980 C C . GLN A 1 400 ? 24.324 -15.588 -9.674 1.00 87.12 400 GLN A C 1
ATOM 2982 O O . GLN A 1 400 ? 25.429 -15.863 -9.201 1.00 87.12 400 GLN A O 1
ATOM 2987 N N . GLN A 1 401 ? 23.744 -14.408 -9.441 1.00 80.00 401 GLN A N 1
ATOM 2988 C CA . GLN A 1 401 ? 24.343 -13.405 -8.556 1.00 80.00 401 GLN A CA 1
ATOM 2989 C C . GLN A 1 401 ? 24.369 -13.892 -7.104 1.00 80.00 401 GLN A C 1
ATOM 2991 O O . GLN A 1 401 ? 25.425 -13.844 -6.464 1.00 80.00 401 GLN A O 1
ATOM 2996 N N . ASP A 1 402 ? 23.267 -14.466 -6.622 1.00 73.62 402 ASP A N 1
ATOM 2997 C CA . ASP A 1 402 ? 23.169 -14.994 -5.258 1.00 73.62 402 ASP A CA 1
ATOM 2998 C C . ASP A 1 402 ? 24.169 -16.134 -5.007 1.00 73.62 402 ASP A C 1
ATOM 3000 O O . ASP A 1 402 ? 24.831 -16.184 -3.964 1.00 73.62 402 ASP A O 1
ATOM 3004 N N . THR A 1 403 ? 24.374 -17.011 -5.995 1.00 74.69 403 THR A N 1
ATOM 3005 C CA . THR A 1 403 ? 25.368 -18.093 -5.896 1.00 74.69 403 THR A CA 1
ATOM 3006 C C . THR A 1 403 ? 26.812 -17.588 -5.905 1.00 74.69 403 THR A C 1
ATOM 3008 O O . THR A 1 403 ? 27.639 -18.129 -5.160 1.00 74.69 403 THR A O 1
ATOM 3011 N N . THR A 1 404 ? 27.136 -16.534 -6.665 1.00 69.38 404 THR A N 1
ATOM 3012 C CA . THR A 1 404 ? 28.477 -15.912 -6.627 1.00 69.38 404 THR A CA 1
ATOM 3013 C C . THR A 1 404 ? 28.768 -15.189 -5.309 1.00 69.38 404 THR A C 1
ATOM 3015 O O . THR A 1 404 ? 29.888 -15.279 -4.800 1.00 69.38 404 THR A O 1
ATOM 3018 N N . CYS A 1 405 ? 27.763 -14.558 -4.693 1.00 62.66 405 CYS A N 1
ATOM 3019 C CA . CYS A 1 405 ? 27.885 -13.970 -3.357 1.00 62.66 405 CYS A CA 1
ATOM 3020 C C . CYS A 1 405 ? 28.079 -15.044 -2.272 1.00 62.66 405 CYS A C 1
ATOM 3022 O O . CYS A 1 405 ? 28.906 -14.873 -1.376 1.00 62.66 405 CYS A O 1
ATOM 3024 N N . ALA A 1 406 ? 27.389 -16.184 -2.385 1.00 51.91 406 ALA A N 1
ATOM 3025 C CA . ALA A 1 406 ? 27.504 -17.289 -1.433 1.00 51.91 406 ALA A CA 1
ATOM 3026 C C . ALA A 1 406 ? 28.851 -18.035 -1.519 1.00 51.91 406 ALA A C 1
ATOM 3028 O O .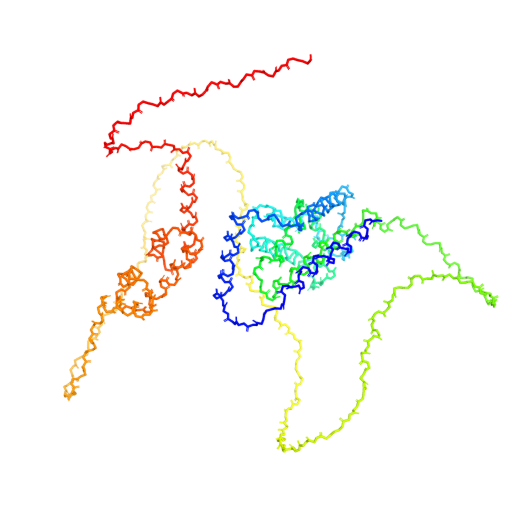 ALA A 1 406 ? 29.403 -18.448 -0.499 1.00 51.91 406 ALA A O 1
ATOM 3029 N N . THR A 1 407 ? 29.426 -18.180 -2.718 1.00 53.25 407 THR A N 1
ATOM 3030 C CA . THR A 1 407 ? 30.732 -18.848 -2.897 1.00 53.25 407 THR A CA 1
ATOM 3031 C C . THR A 1 407 ? 31.932 -17.953 -2.580 1.00 53.25 407 THR A C 1
ATOM 3033 O O . THR A 1 407 ? 33.008 -18.473 -2.287 1.00 53.25 407 THR A O 1
ATOM 3036 N N . GLY A 1 408 ? 31.758 -16.628 -2.522 1.00 48.03 408 GLY A N 1
ATOM 3037 C CA . GLY A 1 408 ? 32.786 -15.693 -2.047 1.00 48.03 408 GLY A CA 1
ATOM 3038 C C . GLY A 1 408 ? 33.099 -15.790 -0.545 1.00 48.03 408 GLY A C 1
ATOM 3039 O O . GLY A 1 408 ? 34.150 -15.318 -0.114 1.00 48.03 408 GLY A O 1
ATOM 3040 N N . ALA A 1 409 ? 32.233 -16.431 0.252 1.00 44.72 409 ALA A N 1
ATOM 3041 C CA . ALA A 1 409 ? 32.391 -16.566 1.706 1.00 44.72 409 ALA A CA 1
ATOM 3042 C C . ALA A 1 409 ? 33.095 -17.865 2.155 1.00 44.72 409 ALA A C 1
ATOM 3044 O O . ALA A 1 409 ? 33.460 -18.003 3.326 1.00 44.72 409 ALA A O 1
ATOM 3045 N N . HIS A 1 410 ? 33.345 -18.812 1.247 1.00 41.25 410 HIS A N 1
ATOM 3046 C CA . HIS A 1 410 ? 34.095 -20.031 1.546 1.00 41.25 410 HIS A CA 1
ATOM 3047 C C . HIS A 1 410 ? 35.247 -20.198 0.563 1.00 41.25 410 HIS A C 1
ATOM 3049 O O . HIS A 1 410 ? 35.090 -20.687 -0.553 1.00 41.25 410 HIS A O 1
ATOM 3055 N N . GLY A 1 411 ? 36.432 -19.779 1.013 1.00 49.53 411 GLY A N 1
ATOM 3056 C CA . GLY A 1 411 ? 37.679 -19.979 0.295 1.00 49.53 411 GLY A CA 1
ATOM 3057 C C . GLY A 1 411 ? 37.877 -21.453 -0.029 1.00 49.53 411 GLY A C 1
ATOM 3058 O O . GLY A 1 411 ? 38.141 -22.255 0.862 1.00 49.53 411 GLY A O 1
ATOM 3059 N N . ASN A 1 412 ? 37.790 -21.793 -1.314 1.00 34.94 412 ASN A N 1
ATOM 3060 C CA . ASN A 1 412 ? 38.197 -23.096 -1.804 1.00 34.94 412 ASN A CA 1
ATOM 3061 C C . ASN A 1 412 ? 39.384 -22.945 -2.746 1.00 34.94 412 ASN A C 1
ATOM 3063 O O . ASN A 1 412 ? 39.307 -22.433 -3.862 1.00 34.94 412 ASN A O 1
ATOM 3067 N N . THR A 1 413 ? 40.511 -23.407 -2.220 1.00 43.53 413 THR A N 1
ATOM 3068 C CA . THR A 1 413 ? 41.752 -23.657 -2.935 1.00 43.53 413 THR A CA 1
ATOM 3069 C C . THR A 1 413 ? 41.508 -24.829 -3.881 1.00 43.53 413 THR A C 1
ATOM 3071 O O . THR A 1 413 ? 41.355 -25.959 -3.427 1.00 43.53 413 THR A O 1
ATOM 3074 N N . VAL A 1 414 ? 41.483 -24.582 -5.191 1.00 36.81 414 VAL A N 1
ATOM 3075 C CA . VAL A 1 414 ? 41.621 -25.641 -6.199 1.00 36.81 414 VAL A CA 1
ATOM 3076 C C . VAL A 1 414 ? 42.904 -25.399 -6.980 1.00 36.81 414 VAL A C 1
ATOM 3078 O O . VAL A 1 414 ? 43.190 -24.305 -7.464 1.00 36.81 414 VAL A O 1
ATOM 3081 N N . ALA A 1 415 ? 43.713 -26.451 -6.993 1.00 40.97 415 ALA A N 1
ATOM 3082 C CA . ALA A 1 415 ? 45.065 -26.526 -7.500 1.00 40.97 415 ALA A CA 1
ATOM 3083 C C . ALA A 1 415 ? 45.173 -26.255 -9.009 1.00 40.97 415 ALA A C 1
ATOM 3085 O O . ALA A 1 415 ? 44.302 -26.639 -9.783 1.00 40.97 415 ALA A O 1
ATOM 3086 N N . GLY A 1 416 ? 46.332 -25.727 -9.424 1.00 42.50 416 GLY A N 1
ATOM 3087 C CA . GLY A 1 416 ? 46.884 -26.088 -10.731 1.00 42.50 416 GLY A CA 1
ATOM 3088 C C . GLY A 1 416 ? 47.273 -24.978 -11.702 1.00 42.50 416 GLY A C 1
ATOM 3089 O O . GLY A 1 416 ? 47.186 -25.218 -12.896 1.00 42.50 416 GLY A O 1
ATOM 3090 N N . VAL A 1 417 ? 47.773 -23.816 -11.266 1.00 34.75 417 VAL A N 1
ATOM 3091 C CA . VAL A 1 417 ? 48.593 -22.960 -12.152 1.00 34.75 417 VAL A CA 1
ATOM 3092 C C . VAL A 1 417 ? 49.788 -22.415 -11.371 1.00 34.75 417 VAL A C 1
ATOM 3094 O O . VAL A 1 417 ? 49.636 -21.641 -10.429 1.00 34.75 417 VAL A O 1
ATOM 3097 N N . ARG A 1 418 ? 50.998 -22.845 -11.752 1.00 41.38 418 ARG A N 1
ATOM 3098 C CA . ARG A 1 418 ? 52.268 -22.356 -11.194 1.00 41.38 418 ARG A CA 1
ATOM 3099 C C . ARG A 1 418 ? 52.403 -20.850 -11.455 1.00 41.38 418 ARG A C 1
ATOM 3101 O O . ARG A 1 418 ? 52.728 -20.450 -12.569 1.00 41.38 418 ARG A O 1
ATOM 3108 N N . ARG A 1 419 ? 52.194 -20.023 -10.427 1.00 36.34 419 ARG A N 1
ATOM 3109 C CA . ARG A 1 419 ? 52.645 -18.623 -10.393 1.00 36.34 419 ARG A CA 1
ATOM 3110 C C . ARG A 1 419 ? 53.993 -18.527 -9.678 1.00 36.34 419 ARG A C 1
ATOM 3112 O O . ARG A 1 419 ? 54.223 -19.198 -8.676 1.00 36.34 419 ARG A O 1
ATOM 3119 N N . ALA A 1 420 ? 54.874 -17.711 -10.250 1.00 44.66 420 ALA A N 1
ATOM 3120 C CA . ALA A 1 420 ? 56.212 -17.403 -9.759 1.00 44.66 420 ALA A CA 1
ATOM 3121 C C . ALA A 1 420 ? 56.192 -16.810 -8.330 1.00 44.66 420 ALA A C 1
ATOM 3123 O O . ALA A 1 420 ? 55.201 -16.176 -7.956 1.00 44.66 420 ALA A O 1
ATOM 3124 N N . PRO A 1 421 ? 57.263 -16.996 -7.532 1.00 44.16 421 PRO A N 1
ATOM 3125 C CA . PRO A 1 421 ? 57.308 -16.525 -6.151 1.00 44.16 421 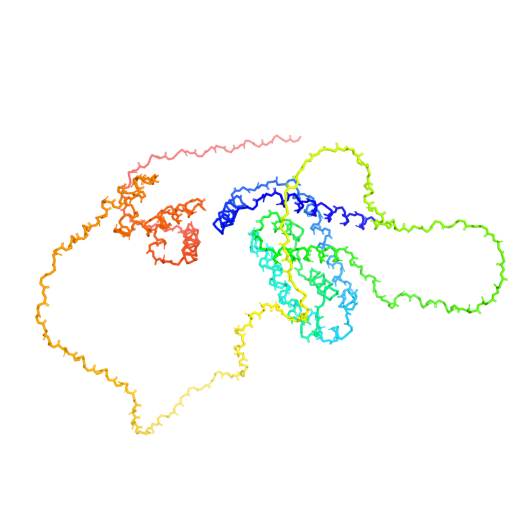PRO A CA 1
ATOM 3126 C C . PRO A 1 421 ? 57.327 -14.992 -6.082 1.00 44.16 421 PRO A C 1
ATOM 3128 O O . PRO A 1 421 ? 58.152 -14.335 -6.716 1.00 44.16 421 PRO A O 1
ATOM 3131 N N . LEU A 1 422 ? 56.406 -14.439 -5.290 1.00 54.62 422 LEU A N 1
ATOM 3132 C CA . LEU A 1 422 ? 56.370 -13.029 -4.903 1.00 54.62 422 LEU A CA 1
ATOM 3133 C C . LEU A 1 422 ? 57.470 -12.721 -3.864 1.00 54.62 422 LEU A C 1
ATOM 3135 O O . LEU A 1 422 ? 57.814 -13.595 -3.065 1.00 54.62 422 LEU A O 1
ATOM 3139 N N . PRO A 1 423 ? 58.012 -11.490 -3.851 1.00 60.41 423 PRO A N 1
ATOM 3140 C CA . PRO A 1 423 ? 59.029 -11.068 -2.891 1.00 60.41 423 PRO A CA 1
ATOM 3141 C C . PRO A 1 423 ? 58.463 -10.954 -1.460 1.00 60.41 423 PRO A C 1
ATOM 3143 O O . PRO A 1 423 ? 57.261 -10.738 -1.288 1.00 60.41 423 PRO A O 1
ATOM 3146 N N . PRO A 1 424 ? 59.316 -11.080 -0.423 1.00 61.94 424 PRO A N 1
ATOM 3147 C CA . PRO A 1 424 ? 58.889 -11.041 0.972 1.00 61.94 424 PRO A CA 1
ATOM 3148 C C . PRO A 1 424 ? 58.271 -9.683 1.335 1.00 61.94 424 PRO A C 1
ATOM 3150 O O . PRO A 1 424 ? 58.823 -8.623 1.037 1.00 61.94 424 PRO A O 1
ATOM 3153 N N . GLY A 1 425 ? 57.100 -9.747 1.972 1.00 63.31 425 GLY A N 1
ATOM 3154 C CA . GLY A 1 425 ? 56.281 -8.600 2.351 1.00 63.31 425 GLY A CA 1
ATOM 3155 C C . GLY A 1 425 ? 56.958 -7.668 3.357 1.00 63.31 425 GLY A C 1
ATOM 3156 O O . GLY A 1 425 ? 57.712 -8.094 4.232 1.00 63.31 425 GLY A O 1
ATOM 3157 N N . ARG A 1 426 ? 56.661 -6.371 3.221 1.00 65.69 426 ARG A N 1
ATOM 3158 C CA . ARG A 1 426 ? 57.068 -5.320 4.161 1.00 65.69 426 ARG A CA 1
ATOM 3159 C C . ARG A 1 426 ? 56.518 -5.602 5.569 1.00 65.69 426 ARG A C 1
ATOM 3161 O O . ARG A 1 426 ? 55.351 -5.979 5.680 1.00 65.69 426 ARG A O 1
ATOM 3168 N N . PRO A 1 427 ? 57.305 -5.356 6.630 1.00 73.62 427 PRO A N 1
ATOM 3169 C CA . PRO A 1 427 ? 56.809 -5.429 7.997 1.00 73.62 427 PRO A CA 1
ATOM 3170 C C . PRO A 1 427 ? 55.758 -4.335 8.266 1.00 73.62 427 PRO A C 1
ATOM 3172 O O . PRO A 1 427 ? 55.814 -3.264 7.648 1.00 73.62 427 PRO A O 1
ATOM 3175 N N . PRO A 1 428 ? 54.800 -4.598 9.171 1.00 71.69 428 PRO A N 1
ATOM 3176 C CA . PRO A 1 428 ? 53.736 -3.661 9.506 1.00 71.69 428 PRO A CA 1
ATOM 3177 C C . PRO A 1 428 ? 54.289 -2.384 10.163 1.00 71.69 428 PRO A C 1
ATOM 3179 O O . PRO A 1 428 ? 55.317 -2.437 10.846 1.00 71.69 428 PRO A O 1
ATOM 3182 N N . PRO A 1 429 ? 53.624 -1.231 9.967 1.00 74.44 429 PRO A N 1
ATOM 3183 C CA . PRO A 1 429 ? 54.025 0.020 10.594 1.00 74.44 429 PRO A CA 1
ATOM 3184 C C . PRO A 1 429 ? 53.863 -0.045 12.125 1.00 74.44 429 PRO A C 1
ATOM 3186 O O . PRO A 1 429 ? 52.961 -0.727 12.620 1.00 74.44 429 PRO A O 1
ATOM 3189 N N . PRO A 1 430 ? 54.725 0.658 12.883 1.00 79.56 430 PRO A N 1
ATOM 3190 C CA . PRO A 1 430 ? 54.662 0.678 14.338 1.00 79.56 430 PRO A CA 1
ATOM 3191 C C . PRO A 1 430 ? 53.393 1.389 14.842 1.00 79.56 430 PRO A C 1
ATOM 3193 O O . PRO A 1 430 ? 52.885 2.293 14.172 1.00 79.56 430 PRO A O 1
ATOM 3196 N N . PRO A 1 431 ? 52.885 1.002 16.026 1.00 78.19 431 PRO A N 1
ATOM 3197 C CA . PRO A 1 431 ? 51.701 1.612 16.616 1.00 78.19 431 PRO A CA 1
ATOM 3198 C C . PRO A 1 431 ? 51.945 3.086 16.991 1.00 78.19 431 PRO A C 1
ATOM 3200 O O . PRO A 1 431 ? 53.073 3.458 17.330 1.00 78.19 431 PRO A O 1
ATOM 3203 N N . PRO A 1 432 ? 50.898 3.932 16.947 1.00 79.81 432 PRO A N 1
ATOM 3204 C CA . PRO A 1 432 ? 51.002 5.339 17.315 1.00 79.81 432 PRO A CA 1
ATOM 3205 C C . PRO A 1 432 ? 51.307 5.513 18.815 1.00 79.81 432 PRO A C 1
ATOM 3207 O O . PRO A 1 432 ? 50.897 4.680 19.629 1.00 79.81 432 PRO A O 1
ATOM 3210 N N . PRO A 1 433 ? 52.023 6.588 19.196 1.00 83.12 433 PRO A N 1
ATOM 3211 C CA . PRO A 1 433 ? 52.371 6.851 20.585 1.00 83.12 433 PRO A CA 1
ATOM 3212 C C . PRO A 1 433 ? 51.127 7.172 21.431 1.00 83.12 433 PRO A C 1
ATOM 3214 O O . PRO A 1 433 ? 50.169 7.759 20.919 1.00 83.12 433 PRO A O 1
ATOM 3217 N N . PRO A 1 434 ? 51.134 6.811 22.727 1.00 81.00 434 PRO A N 1
ATOM 3218 C CA . PRO A 1 434 ? 50.029 7.103 23.628 1.00 81.00 434 PRO A CA 1
ATOM 3219 C C . PRO A 1 434 ? 49.873 8.618 23.848 1.00 81.00 434 PRO A C 1
ATOM 3221 O O . PRO A 1 434 ? 50.870 9.347 23.838 1.00 81.00 434 PRO A O 1
ATOM 3224 N N . PRO A 1 435 ? 48.636 9.100 24.062 1.00 76.00 435 PRO A N 1
ATOM 3225 C CA . PRO A 1 435 ? 48.383 10.504 24.357 1.00 76.00 435 PRO A CA 1
ATOM 3226 C C . PRO A 1 435 ? 49.018 10.918 25.698 1.00 76.00 435 PRO A C 1
ATOM 3228 O O . PRO A 1 435 ? 49.131 10.087 26.606 1.00 76.00 435 PRO A O 1
ATOM 3231 N N . PRO A 1 436 ? 49.439 12.190 25.838 1.00 71.88 436 PRO A N 1
ATOM 3232 C CA . PRO A 1 436 ? 50.011 12.694 27.079 1.00 71.88 436 PRO A CA 1
ATOM 3233 C C . PRO A 1 436 ? 48.970 12.694 28.215 1.00 71.88 436 PRO A C 1
ATOM 3235 O O . PRO A 1 436 ? 47.784 12.911 27.953 1.00 71.88 436 PRO A O 1
ATOM 3238 N N . PRO A 1 437 ? 49.397 12.442 29.467 1.00 74.50 437 PRO A N 1
ATOM 3239 C CA . PRO A 1 437 ? 48.517 12.478 30.632 1.00 74.50 437 PRO A CA 1
ATOM 3240 C C . PRO A 1 437 ? 48.003 13.905 30.919 1.00 74.50 437 PRO A C 1
ATOM 3242 O O . PRO A 1 437 ? 48.647 14.864 30.487 1.00 74.50 437 PRO A O 1
ATOM 3245 N N . PRO A 1 438 ? 46.855 14.026 31.618 1.00 70.56 438 PRO A N 1
ATOM 3246 C CA . PRO A 1 438 ? 46.145 15.289 31.836 1.00 70.56 438 PRO A CA 1
ATOM 3247 C C . PRO A 1 438 ? 46.913 16.314 32.673 1.00 70.56 438 PRO A C 1
ATOM 3249 O O . PRO A 1 438 ? 47.651 15.903 33.600 1.00 70.56 438 PRO A O 1
#

Mean predicted aligned error: 20.45 Å

Radius of gyration: 36.28 Å; Cα contacts (8 Å, |Δi|>4): 264; chains: 1; bounding box: 101×109×100 Å

Organism: Chrysotila carterae (NCBI:txid13221)

Solvent-accessible surface area (backbone atoms only — not comparable to full-atom values): 28515 Å² total; per-residue (Å²): 115,72,71,64,53,52,57,53,51,51,46,52,56,51,51,59,54,62,71,72,76,80,72,86,91,74,96,46,77,65,57,55,52,50,50,51,43,55,50,53,51,49,65,75,73,42,91,73,85,51,79,64,51,61,60,27,52,55,48,11,51,52,51,38,53,48,24,51,49,33,53,75,63,60,72,49,62,62,66,61,64,44,58,67,66,39,50,75,68,48,57,91,68,68,49,48,69,21,25,56,30,46,43,50,37,80,78,43,86,48,30,57,58,32,45,52,20,53,52,51,19,48,52,42,48,51,54,49,38,56,73,48,35,98,72,74,45,70,82,48,53,36,43,49,47,16,54,42,57,42,68,26,73,48,73,47,51,49,49,51,48,52,40,27,68,77,64,31,86,69,55,79,73,52,47,54,53,51,52,49,48,54,50,13,53,55,48,42,76,66,64,61,80,74,61,55,76,84,73,59,75,79,75,76,81,79,72,86,73,87,72,93,80,79,90,80,92,75,93,73,91,72,89,69,80,82,78,83,85,78,78,75,84,82,84,85,84,90,86,83,88,84,83,82,87,88,89,82,88,83,90,87,78,93,82,92,81,83,95,75,89,82,81,85,81,83,85,85,85,86,90,78,81,89,77,87,80,82,91,82,85,93,81,85,87,87,89,79,90,81,89,82,87,80,91,81,88,89,85,82,84,85,84,84,83,84,86,82,85,82,84,88,82,85,91,77,96,71,83,84,72,81,75,79,78,81,66,42,36,69,56,29,19,54,52,34,37,75,74,68,42,53,66,70,54,12,50,51,25,14,71,75,42,36,57,42,55,67,61,19,52,56,50,50,54,52,44,49,53,40,39,74,58,67,44,57,61,70,58,44,52,52,31,56,73,72,37,90,47,72,70,57,29,54,51,53,51,52,57,50,50,55,51,54,60,59,53,72,76,54,90,73,91,77,88,88,76,95,72,81,88,77,78,88,78,81,80,79,81,80,82,80,80,80,80,81,81,135